Protein AF-E3EJQ5-F1 (afdb_monomer)

Mean predicted aligned error: 11.03 Å

Radius of gyration: 26.25 Å; Cα contacts (8 Å, |Δi|>4): 722; chains: 1; bounding box: 80×53×61 Å

Secondary structure (DSSP, 8-state):
--HHHHHHHHHHHHHHTT--SB-HHHHHHHHHHHHTT-S-EEEEEEEEETTEEEEEEEEEETTEEEEEEEEEEEETTEEEEEEEEEEEE-S----GGG-SEEEEEE-SSHHHHHHHHHHHHHTTTSEEEEEE--TTTHHHHHHHHHHHT--TTTEEEEEES----HHHHHHHHHHHHHT-EEEEEE-SPPPTTS-HHHHTTTEEE-SB-TTSPBP-HHHHHHHHHHHTTSS---HHHHHHHHHHHHHHTTTTBTTB-HHHHHHHHHHHHS-HHHHHHHHHHHHH-HHHHHHHHHHHHTT--------HHHHHHHHHHHHHHHHHHHHHHHH-EEEEE--SSSS--EEEEEEE-SS-HHHHHHHHHHHTTTT-SEEEEEETTTTEEEEE--TT----HHHHHHHTT-EEETTEEEEE--HHHIIIIIGGGT--

pLDDT: mean 86.75, std 14.71, range [34.78, 98.75]

InterPro domains:
  IPR038763 DHH phosphoesterase superfamily [SSF64182] (101-429)
  IPR052968 Nucleotide metabolism enzyme [PTHR42146] (99-427)

Sequence (432 aa):
MDMTQVYSYCQAAKYVRKIQNCNKKEFEDRIRKAFGRINNIQISHEYLDDSMICCTCIVDSFCNDIYLCVDITKKDGKISVVRVSVSVNYCFYLDPKSFTKVVHVSHDDLDGRSPLILSRIAFSDKELITKACSYSRVDEIVKDMLNNELEKETTLMFITDISPSPEVLSRIHDMVQEGYRILLLDHHDAKPEVPVSEYKSWMKLDQTYPDGRGTAATGMYYDFLCANDLIKPTPILEDYIELVRLFDTWEWEEPENLRAKRLNDYFFMSHWEEFDKQVLLRLTSPEIIRETTAQYEAGVRTLFTFDENIEYMLDVEHKRIQGYCKKKKNQMKLLHGNVDSTDRMYKYGVVFAEKYQSEAGNFLCKEFMDEMDFVVLIDAGSKKMSLRRHKHKPVNVGAIALSLGGGGRPATAGCPLNEKTKHLFLDPLLVF

Foldseek 3Di:
DPPVPVVLVVQLLVQLLPDWFAAPVVSVVSSDVSNPPQPDWDWDWDDPDQFWIFIWTFRDALFKTWTWTWTWGADPRTIHTDDIDIDIPGLDPDLVVQAQEEEEEFADALLGLLLLLVCCQLPVVHHYHYYHDHQVCVQVVLVCCVVPPWDQRHYAYEYFQDDHDLVSVVVVLVSVVVRRHYAYQHQDDDDPPHPCVSCSSRYDHHQADPVRQGDGRSRSSVSVCVSSVSDDDFLLSVLVSVLCSCLVSVVCVVVPVCQSVLLRVLCVVDDVVVNSVQVSCCVPPPVLRVVLRVCVVVVDNPRDDGDPVSVVVSVVVVVVLVVVLVVQLVAKDWDWQDQAPDPDIFIEIEGADQPPCVSSQASNQVVCVVRGLWYWYDDVVVQKIKIAHDPPRPAQVQNSQVRQCWGDGRGITMHGNDPSNCVVHPVVVVPD

Nearest PDB structures (foldseek):
  6mtz-assembly1_A  TM=4.332E-01  e=1.857E-12  Helicobacter pylori G27
  7yos-assembly1_B  TM=4.837E-01  e=4.940E-09  Methanocaldococcus jannaschii DSM 2661
  7yor-assembly1_A  TM=4.424E-01  e=4.201E-08  Methanocaldococcus jannaschii DSM 2661
  4r80-assembly2_B  TM=6.011E-01  e=3.303E-02  synthetic construct
  3gns-assembly1_A  TM=3.223E-01  e=4.696E+00  Staphylococcus aureus

Solvent-accessible surface area (backbone atoms only — not comparable to full-atom values): 23380 Å² total; per-residue (Å²): 116,64,71,68,56,63,47,49,51,54,49,22,49,58,52,52,52,67,44,57,77,29,42,71,67,59,47,53,54,51,49,52,59,46,63,52,92,59,87,49,70,47,77,48,78,47,76,80,53,91,48,38,36,44,32,40,34,40,39,68,45,102,47,35,46,37,38,36,42,32,39,29,36,49,57,98,78,26,37,30,46,75,44,70,49,80,47,70,50,78,33,50,87,65,63,78,81,76,36,54,32,39,39,38,39,23,16,69,52,66,50,18,42,46,43,54,53,50,47,55,66,47,40,68,91,41,51,73,49,74,44,67,37,51,88,92,43,36,53,62,52,50,54,47,43,62,72,75,66,61,41,57,86,40,26,39,36,39,31,27,47,55,81,60,50,62,72,56,50,53,52,50,48,54,42,42,75,75,54,36,47,58,40,35,39,28,33,64,82,78,60,91,85,50,65,58,86,79,38,52,53,39,42,47,72,46,53,49,44,98,89,68,46,66,42,30,27,33,45,56,49,48,53,50,33,44,78,66,74,44,41,82,91,47,66,38,49,55,41,44,43,48,30,46,28,27,42,74,57,54,52,23,66,72,69,73,38,60,64,22,52,49,53,48,50,48,49,76,75,42,58,67,70,58,42,51,50,56,52,48,51,56,70,64,34,68,66,52,47,52,52,34,42,54,38,42,76,73,68,52,75,88,53,63,73,77,54,73,70,57,49,50,54,51,53,54,48,50,53,51,52,53,54,48,34,57,51,44,62,76,64,42,42,82,47,77,46,66,79,56,95,58,96,58,75,42,36,29,34,38,31,78,38,83,61,64,55,68,59,36,39,52,51,48,29,63,78,38,50,93,72,32,57,35,36,38,32,35,18,77,88,80,37,31,33,38,33,29,34,38,91,89,44,88,64,48,38,9,62,38,20,42,76,58,74,32,36,57,46,52,49,41,18,33,25,53,58,44,74,72,49,33,59,69,63,47,50,75,72,65,81,117

Structure (mmCIF, N/CA/C/O backbone):
data_AF-E3EJQ5-F1
#
_entry.id   AF-E3EJQ5-F1
#
loop_
_atom_site.group_PDB
_atom_site.id
_atom_site.type_symbol
_atom_site.label_atom_id
_atom_site.label_alt_id
_atom_site.label_comp_id
_atom_site.label_asym_id
_atom_site.label_entity_id
_atom_site.label_seq_id
_atom_site.pdbx_PDB_ins_code
_atom_site.Cartn_x
_atom_site.Cartn_y
_atom_site.Cartn_z
_atom_site.occupancy
_atom_site.B_iso_or_equiv
_atom_site.auth_seq_id
_atom_site.auth_comp_id
_atom_site.auth_asym_id
_atom_site.auth_atom_id
_atom_site.pdbx_PDB_model_num
ATOM 1 N N . MET A 1 1 ? -18.877 -4.566 22.196 1.00 44.50 1 MET A N 1
ATOM 2 C CA . MET A 1 1 ? -20.265 -4.222 21.845 1.00 44.50 1 MET A CA 1
ATOM 3 C C . MET A 1 1 ? -20.804 -3.329 22.934 1.00 44.50 1 MET A C 1
ATOM 5 O O . MET A 1 1 ? -21.062 -3.769 24.052 1.00 44.50 1 MET A O 1
ATOM 9 N N . ASP A 1 2 ? -20.947 -2.057 22.590 1.00 34.78 2 ASP A N 1
ATOM 10 C CA . ASP A 1 2 ? -21.898 -1.211 23.285 1.00 34.78 2 ASP A CA 1
ATOM 11 C C . ASP A 1 2 ? -23.265 -1.916 23.236 1.00 34.78 2 ASP A C 1
ATOM 13 O O . ASP A 1 2 ? -23.705 -2.356 22.167 1.00 34.78 2 ASP A O 1
ATOM 17 N N . MET A 1 3 ? -23.915 -2.077 24.389 1.00 36.47 3 MET A N 1
ATOM 18 C CA . MET A 1 3 ? -25.225 -2.726 24.541 1.00 36.47 3 MET A CA 1
ATOM 19 C C . MET A 1 3 ? -26.242 -2.242 23.495 1.00 36.47 3 MET A C 1
ATOM 21 O O . MET A 1 3 ? -27.134 -2.990 23.099 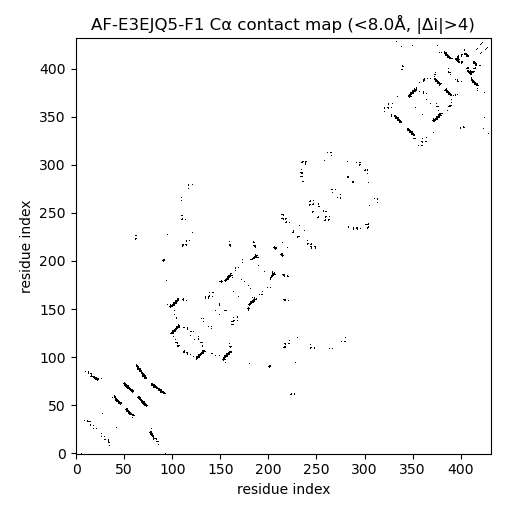1.00 36.47 3 MET A O 1
ATOM 25 N N . THR A 1 4 ? -26.060 -1.026 22.985 1.00 43.72 4 THR A N 1
ATOM 26 C CA . THR A 1 4 ? -26.859 -0.370 21.952 1.00 43.72 4 THR A CA 1
ATOM 27 C C . THR A 1 4 ? -26.889 -1.094 20.592 1.00 43.72 4 THR A C 1
ATOM 29 O O . THR A 1 4 ? -27.943 -1.104 19.953 1.00 43.72 4 THR A O 1
ATOM 32 N N . GLN A 1 5 ? -25.809 -1.757 20.145 1.00 48.00 5 GLN A N 1
ATOM 33 C CA . GLN A 1 5 ? -25.767 -2.423 18.823 1.00 48.00 5 GLN A CA 1
ATOM 34 C C . GLN A 1 5 ? -26.439 -3.805 18.805 1.00 48.00 5 GLN A C 1
ATOM 36 O O . GLN A 1 5 ? -27.275 -4.071 17.950 1.00 48.00 5 GLN A O 1
ATOM 41 N N . VAL A 1 6 ? -26.182 -4.698 19.766 1.00 48.62 6 VAL A N 1
ATOM 42 C CA . VAL A 1 6 ? -27.005 -5.928 19.844 1.00 48.62 6 VAL A CA 1
ATOM 43 C C . VAL A 1 6 ? -28.426 -5.622 20.249 1.00 48.62 6 VAL A C 1
ATOM 45 O O . VAL A 1 6 ? -29.327 -6.338 19.820 1.00 48.62 6 VAL A O 1
ATOM 48 N N . TYR A 1 7 ? -28.668 -4.536 20.985 1.00 50.56 7 TYR A N 1
ATOM 49 C CA . TYR A 1 7 ? -30.027 -4.062 21.164 1.00 50.56 7 TYR A CA 1
ATOM 50 C C . TYR A 1 7 ? -30.665 -3.709 19.814 1.00 50.56 7 TYR A C 1
ATOM 52 O O . TYR A 1 7 ? -31.757 -4.203 19.542 1.00 50.56 7 TYR A O 1
ATOM 60 N N . SER A 1 8 ? -29.998 -2.963 18.924 1.00 57.97 8 SER A N 1
ATOM 61 C CA . SER A 1 8 ? -30.548 -2.646 17.597 1.00 57.97 8 SER A CA 1
ATOM 62 C C . SER A 1 8 ? -30.760 -3.894 16.726 1.00 57.97 8 SER A C 1
ATOM 64 O O . SER A 1 8 ? -31.830 -4.024 16.130 1.00 57.97 8 SER A O 1
ATOM 66 N N . TYR A 1 9 ? -29.853 -4.878 16.743 1.00 63.59 9 TYR A N 1
ATOM 67 C CA . TYR A 1 9 ? -30.033 -6.152 16.024 1.00 63.59 9 TYR A CA 1
ATOM 68 C C . TYR A 1 9 ? -31.141 -7.032 16.615 1.00 63.59 9 TYR A C 1
ATOM 70 O O . TYR A 1 9 ? -31.944 -7.611 15.882 1.00 63.59 9 TYR A O 1
ATOM 78 N N . CYS A 1 10 ? -31.266 -7.087 17.943 1.00 62.34 10 CYS A N 1
ATOM 79 C CA . CYS A 1 10 ? -32.385 -7.751 18.610 1.00 62.34 10 CYS A CA 1
ATOM 80 C C . CYS A 1 10 ? -33.718 -7.056 18.301 1.00 62.34 10 CYS A C 1
ATOM 82 O O . CYS A 1 10 ? -34.750 -7.723 18.197 1.00 62.34 10 CYS A O 1
ATOM 84 N N . GLN A 1 11 ? -33.725 -5.729 18.143 1.00 65.56 11 GLN A N 1
ATOM 85 C CA . GLN A 1 11 ? -34.909 -4.979 17.720 1.00 65.56 11 GLN A CA 1
ATOM 86 C C . GLN A 1 11 ? -35.245 -5.227 16.245 1.00 65.56 11 GLN A C 1
ATOM 88 O O . GLN A 1 11 ? -36.417 -5.442 15.930 1.00 65.56 11 GLN A O 1
ATOM 93 N N . ALA A 1 12 ? -34.246 -5.308 15.364 1.00 67.06 12 ALA A N 1
ATOM 94 C CA . ALA A 1 12 ? -34.429 -5.715 13.972 1.00 67.06 12 ALA A CA 1
ATOM 95 C C . ALA A 1 12 ? -35.019 -7.133 13.888 1.00 67.06 12 ALA A C 1
ATOM 97 O O . ALA A 1 12 ? -36.037 -7.341 13.233 1.00 67.06 12 ALA A O 1
ATOM 98 N N . ALA A 1 13 ? -34.490 -8.093 14.653 1.00 69.00 13 ALA A N 1
ATOM 99 C CA . ALA A 1 13 ? -35.035 -9.449 14.735 1.00 69.00 13 ALA A CA 1
ATOM 100 C C . ALA A 1 13 ? -36.484 -9.475 15.262 1.00 69.00 13 ALA A C 1
ATOM 102 O O . ALA A 1 13 ? -37.328 -10.207 14.738 1.00 69.00 13 ALA A O 1
ATOM 103 N N . LYS A 1 14 ? -36.818 -8.643 16.261 1.00 74.81 14 LYS A N 1
ATOM 104 C CA . LYS A 1 14 ? -38.201 -8.467 16.748 1.00 74.81 14 LYS A CA 1
ATOM 105 C C . LYS A 1 14 ? -39.125 -7.874 15.684 1.00 74.81 14 LYS A C 1
ATOM 107 O O . LYS A 1 14 ? -40.302 -8.229 15.657 1.00 74.81 14 LYS A O 1
ATOM 112 N N . TYR A 1 15 ? -38.622 -6.982 14.835 1.00 79.50 15 TYR A N 1
ATOM 113 C CA . TYR A 1 15 ? -39.373 -6.434 13.708 1.00 79.50 15 TYR A CA 1
ATOM 114 C C . TYR A 1 15 ? -39.606 -7.498 12.629 1.00 79.50 15 TYR A C 1
ATOM 116 O O . TYR A 1 15 ? -40.747 -7.704 12.218 1.00 79.50 15 TYR A O 1
ATOM 124 N N . VAL A 1 16 ? -38.562 -8.240 12.245 1.00 75.94 16 VAL A N 1
ATOM 125 C CA . VAL A 1 16 ? -38.639 -9.319 11.246 1.00 75.94 16 VAL A CA 1
ATOM 126 C C . VAL A 1 16 ? -39.622 -10.410 11.680 1.00 75.94 16 VAL A C 1
ATOM 128 O O . VAL A 1 16 ? -40.457 -10.819 10.879 1.00 75.94 16 VAL A O 1
ATOM 131 N N . ARG A 1 17 ? -39.641 -10.798 12.966 1.00 81.12 17 ARG A N 1
ATOM 132 C CA . ARG A 1 17 ? -40.628 -11.759 13.511 1.00 81.12 17 ARG A CA 1
ATOM 133 C C . ARG A 1 17 ? -42.088 -11.366 13.272 1.00 81.12 17 ARG A C 1
ATOM 135 O O . ARG A 1 17 ? -42.953 -12.234 13.263 1.00 81.12 17 ARG A O 1
ATOM 142 N N . LYS A 1 18 ? -42.384 -10.074 13.111 1.00 83.12 18 LYS A N 1
ATOM 143 C CA . LYS A 1 18 ? -43.751 -9.569 12.908 1.00 83.12 18 LYS A CA 1
ATOM 144 C C . LYS A 1 18 ? -44.173 -9.545 11.438 1.00 83.12 18 LYS A C 1
ATOM 146 O O . LYS A 1 18 ? -45.316 -9.195 11.151 1.00 83.12 18 LYS A O 1
ATOM 151 N N . ILE A 1 19 ? -43.284 -9.883 10.504 1.00 82.31 19 ILE A N 1
ATOM 152 C CA . ILE A 1 19 ? -43.607 -9.887 9.079 1.00 82.31 19 ILE A CA 1
ATOM 153 C C . ILE A 1 19 ? -44.528 -11.072 8.772 1.00 82.31 19 ILE A C 1
ATOM 155 O O . ILE A 1 19 ? -44.196 -12.230 9.016 1.00 82.31 19 ILE A O 1
ATOM 159 N N . GLN A 1 20 ? -45.705 -10.761 8.238 1.00 85.44 20 GLN A N 1
ATOM 160 C CA . GLN A 1 20 ? -46.751 -11.717 7.891 1.00 85.44 20 GLN A CA 1
ATOM 161 C C . GLN A 1 20 ? -47.406 -11.294 6.575 1.00 85.44 20 GLN A C 1
ATOM 163 O O . GLN A 1 20 ? -47.480 -10.095 6.282 1.00 85.44 20 GLN A O 1
ATOM 168 N N . ASN A 1 21 ? -47.941 -12.267 5.833 1.00 84.56 21 ASN A N 1
ATOM 169 C CA . ASN A 1 21 ? -48.811 -12.052 4.673 1.00 84.56 21 ASN A CA 1
ATOM 170 C C . ASN A 1 21 ? -48.243 -11.108 3.599 1.00 84.56 21 ASN A C 1
ATOM 172 O O . ASN A 1 21 ? -48.966 -10.256 3.082 1.00 84.56 21 ASN A O 1
ATOM 176 N N . CYS A 1 22 ? -46.966 -11.253 3.257 1.00 81.62 22 CYS A N 1
ATOM 177 C CA . CYS A 1 22 ? -46.307 -10.429 2.239 1.00 81.62 22 CYS A CA 1
ATOM 178 C C . CYS A 1 22 ? -45.797 -11.275 1.070 1.00 81.62 22 CYS A C 1
ATOM 180 O O . CYS A 1 22 ? -45.643 -12.489 1.198 1.00 81.62 22 CYS A O 1
ATOM 182 N N . ASN A 1 23 ? -45.562 -10.658 -0.085 1.00 83.19 23 ASN A N 1
ATOM 183 C CA . ASN A 1 23 ? -44.876 -11.347 -1.183 1.00 83.19 23 ASN A CA 1
ATOM 184 C C . ASN A 1 23 ? -43.346 -11.335 -0.971 1.00 83.19 23 ASN A C 1
ATOM 186 O O . ASN A 1 23 ? -42.835 -10.646 -0.090 1.00 83.19 23 ASN A O 1
ATOM 190 N N . LYS A 1 24 ? -42.599 -12.089 -1.789 1.00 79.81 24 LYS A N 1
ATOM 191 C CA . LYS A 1 24 ? -41.131 -12.206 -1.674 1.00 79.81 24 LYS A CA 1
ATOM 192 C C . LYS A 1 24 ? -40.405 -10.856 -1.703 1.00 79.81 24 LYS A C 1
ATOM 194 O O . LYS A 1 24 ? -39.520 -10.627 -0.888 1.00 79.81 24 LYS A O 1
ATOM 199 N N . LYS A 1 25 ? -40.793 -9.962 -2.612 1.00 80.56 25 LYS A N 1
ATOM 200 C CA . LYS A 1 25 ? -40.152 -8.650 -2.756 1.00 80.56 25 LYS A CA 1
ATOM 201 C C . LYS A 1 25 ? -40.402 -7.777 -1.526 1.00 80.56 25 LYS A C 1
ATOM 203 O O . LYS A 1 25 ? -39.472 -7.230 -0.951 1.00 80.56 25 LYS A O 1
ATOM 208 N N . GLU A 1 26 ? -41.651 -7.724 -1.067 1.00 81.50 26 GLU A N 1
ATOM 209 C CA . GLU A 1 26 ? -42.022 -7.015 0.161 1.00 81.50 26 GLU A CA 1
ATOM 210 C C . GLU A 1 26 ? -41.322 -7.576 1.402 1.00 81.50 26 GLU A C 1
ATOM 212 O O . GLU A 1 26 ? -40.998 -6.822 2.318 1.00 81.50 26 GLU 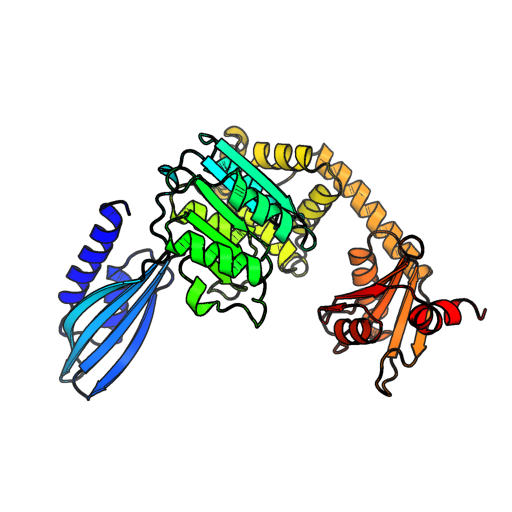A O 1
ATOM 217 N N . PHE A 1 27 ? -41.108 -8.891 1.451 1.00 79.62 27 PHE A N 1
ATOM 218 C CA . PHE A 1 27 ? -40.367 -9.545 2.522 1.00 79.62 27 PHE A CA 1
ATOM 219 C C . PHE A 1 27 ? -38.907 -9.071 2.560 1.00 79.62 27 PHE A C 1
ATOM 221 O O . PHE A 1 27 ? -38.446 -8.604 3.603 1.00 79.62 27 PHE A O 1
ATOM 228 N N . GLU A 1 28 ? -38.210 -9.113 1.422 1.00 77.19 28 GLU A N 1
ATOM 229 C CA . GLU A 1 28 ? -36.819 -8.658 1.293 1.00 77.19 28 GLU A CA 1
ATOM 230 C C . GLU A 1 28 ? -36.673 -7.160 1.605 1.00 77.19 28 GLU A C 1
ATOM 232 O O . GLU A 1 28 ? -35.797 -6.774 2.382 1.00 77.19 28 GLU A O 1
ATOM 237 N N . ASP A 1 29 ? -37.576 -6.318 1.096 1.00 78.75 29 ASP A N 1
ATOM 238 C CA . ASP A 1 29 ? -37.585 -4.874 1.367 1.00 78.75 29 ASP A CA 1
ATOM 239 C C . ASP A 1 29 ? -37.786 -4.576 2.862 1.00 78.75 29 ASP A C 1
ATOM 241 O O . ASP A 1 29 ? -37.142 -3.689 3.433 1.00 78.75 29 ASP A O 1
ATOM 245 N N . ARG A 1 30 ? -38.663 -5.333 3.535 1.00 81.31 30 ARG A N 1
ATOM 246 C CA . ARG A 1 30 ? -38.906 -5.194 4.979 1.00 81.31 30 ARG A CA 1
ATOM 247 C C . ARG A 1 30 ? -37.730 -5.678 5.817 1.00 81.31 30 ARG A C 1
ATOM 249 O O . ARG A 1 30 ? -37.466 -5.056 6.844 1.00 81.31 30 ARG A O 1
ATOM 256 N N . ILE A 1 31 ? -37.022 -6.729 5.395 1.00 75.62 31 ILE A N 1
ATOM 257 C CA . ILE A 1 31 ? -35.762 -7.145 6.028 1.00 75.62 31 ILE A CA 1
ATOM 258 C C . ILE A 1 31 ? -34.736 -6.021 5.903 1.00 75.62 31 ILE A C 1
ATOM 260 O O . ILE A 1 31 ? -34.240 -5.550 6.923 1.00 75.62 31 ILE A O 1
ATOM 264 N N . ARG A 1 32 ? -34.479 -5.511 4.692 1.00 74.00 32 ARG A N 1
ATOM 265 C CA . ARG A 1 32 ? -33.519 -4.411 4.480 1.00 74.00 32 ARG A CA 1
ATOM 266 C C . ARG A 1 32 ? -33.868 -3.184 5.324 1.00 74.00 32 ARG A C 1
ATOM 268 O O . ARG A 1 32 ? -33.007 -2.619 5.990 1.00 74.00 32 ARG A O 1
ATOM 275 N N . LYS A 1 33 ? -35.155 -2.831 5.393 1.00 78.06 33 LYS A N 1
ATOM 276 C CA . LYS A 1 33 ? -35.648 -1.738 6.243 1.00 78.06 33 LYS A CA 1
ATOM 277 C C . LYS A 1 33 ? -35.418 -1.983 7.738 1.00 78.06 33 LYS A C 1
ATOM 279 O O . LYS A 1 33 ? -35.128 -1.030 8.457 1.00 78.06 33 LYS A O 1
ATOM 284 N N . ALA A 1 34 ? -35.556 -3.223 8.211 1.00 71.62 34 ALA A N 1
ATOM 285 C CA . ALA A 1 34 ? -35.354 -3.580 9.617 1.00 71.62 34 ALA A CA 1
ATOM 286 C C . ALA A 1 34 ? -33.908 -3.352 10.082 1.00 71.62 34 ALA A C 1
ATOM 288 O O . ALA A 1 34 ? -33.692 -2.999 11.238 1.00 71.62 34 ALA A O 1
ATOM 289 N N . PHE A 1 35 ? -32.942 -3.534 9.179 1.00 66.12 35 PHE A N 1
ATOM 290 C CA . PHE A 1 35 ? -31.510 -3.395 9.454 1.00 66.12 35 PHE A CA 1
ATOM 291 C C . PHE A 1 35 ? -30.934 -2.007 9.109 1.00 66.12 35 PHE A C 1
ATOM 293 O O . PHE A 1 35 ? -29.786 -1.724 9.435 1.00 66.12 35 PHE A O 1
ATOM 300 N N . GLY A 1 36 ? -31.732 -1.089 8.551 1.00 63.47 36 GLY A N 1
ATOM 301 C CA . GLY A 1 36 ? -31.365 0.327 8.417 1.00 63.47 36 GLY A CA 1
ATOM 302 C C . GLY A 1 36 ? -30.177 0.597 7.478 1.00 63.47 36 GLY A C 1
ATOM 303 O O . GLY A 1 36 ? -30.113 0.041 6.390 1.00 63.47 36 GLY A O 1
ATOM 304 N N . ARG A 1 37 ? -29.261 1.494 7.891 1.00 48.47 37 ARG A N 1
ATOM 305 C CA . ARG A 1 37 ? -28.107 2.039 7.124 1.00 48.47 37 ARG A CA 1
ATOM 306 C C . ARG A 1 37 ? -26.999 1.021 6.789 1.00 48.47 37 ARG A C 1
ATOM 308 O O . ARG A 1 37 ? -25.892 1.423 6.444 1.00 48.47 37 ARG A O 1
ATOM 315 N N . ILE A 1 38 ? -27.248 -0.275 6.941 1.00 53.97 38 ILE A N 1
ATOM 316 C CA . ILE A 1 38 ? -26.231 -1.288 6.671 1.00 53.97 38 ILE A CA 1
ATOM 317 C C . ILE A 1 38 ? -26.247 -1.593 5.176 1.00 53.97 38 ILE A C 1
ATOM 319 O O . ILE A 1 38 ? -27.206 -2.157 4.653 1.00 53.97 38 ILE A O 1
ATOM 323 N N . ASN A 1 39 ? -25.188 -1.166 4.492 1.00 45.78 39 ASN A N 1
ATOM 324 C CA . ASN A 1 39 ? -25.148 -1.122 3.032 1.00 45.78 39 ASN A CA 1
ATOM 325 C C . ASN A 1 39 ? -24.974 -2.509 2.380 1.00 45.78 39 ASN A C 1
ATOM 327 O O . ASN A 1 39 ? -25.367 -2.677 1.229 1.00 45.78 39 ASN A O 1
ATOM 331 N N . ASN A 1 40 ? -24.501 -3.519 3.122 1.00 56.78 40 ASN A N 1
ATOM 332 C CA . ASN A 1 40 ? -24.220 -4.864 2.606 1.00 56.78 40 ASN A CA 1
ATOM 333 C C . ASN A 1 40 ? -25.067 -5.934 3.301 1.00 56.78 40 ASN A C 1
ATOM 335 O O . ASN A 1 40 ? -24.620 -6.629 4.209 1.00 56.78 40 ASN A O 1
ATOM 339 N N . ILE A 1 41 ? -26.320 -6.056 2.863 1.00 60.97 41 ILE A N 1
ATOM 340 C CA . ILE A 1 41 ? -27.207 -7.154 3.260 1.00 60.97 41 ILE A CA 1
ATOM 341 C C . ILE A 1 41 ? -27.311 -8.137 2.094 1.00 60.97 41 ILE A C 1
ATOM 343 O O . ILE A 1 41 ? -27.975 -7.841 1.086 1.00 60.97 41 ILE A O 1
ATOM 347 N N . GLN A 1 42 ? -26.684 -9.304 2.245 1.00 63.97 42 GLN A N 1
ATOM 348 C CA . GLN A 1 42 ? -26.903 -10.450 1.366 1.00 63.97 42 GLN A CA 1
ATOM 349 C C . GLN A 1 42 ? -28.029 -11.315 1.929 1.00 63.97 42 GLN A C 1
ATOM 351 O O . GLN A 1 42 ? -28.033 -11.655 3.110 1.00 63.97 42 GLN A O 1
ATOM 356 N N . ILE A 1 43 ? -28.995 -11.647 1.073 1.00 67.50 43 ILE A N 1
ATOM 357 C CA . ILE A 1 43 ? -30.140 -12.493 1.411 1.00 67.50 43 ILE A CA 1
ATOM 358 C C . ILE A 1 43 ? -30.071 -13.717 0.508 1.00 67.50 43 ILE A C 1
ATOM 360 O O . ILE A 1 43 ? -30.280 -13.601 -0.701 1.00 67.50 43 ILE A O 1
ATOM 364 N N . SER A 1 44 ? -29.782 -14.878 1.085 1.00 66.00 44 SER A N 1
ATOM 365 C CA . SER A 1 44 ? -29.884 -16.162 0.394 1.00 66.00 44 SER A CA 1
ATOM 366 C C . SER A 1 44 ? -31.118 -16.919 0.876 1.00 66.00 44 SER A C 1
ATOM 368 O O . SER A 1 44 ? -31.541 -16.798 2.026 1.00 66.00 44 SER A O 1
ATOM 370 N N . HIS A 1 45 ? -31.724 -17.674 -0.040 1.00 65.50 45 HIS A N 1
ATOM 371 C CA . HIS A 1 45 ? -32.891 -18.508 0.235 1.00 65.50 45 HIS A CA 1
ATOM 372 C C . HIS A 1 45 ? -32.502 -19.957 -0.015 1.00 65.50 45 HIS A C 1
ATOM 374 O O . HIS A 1 45 ? -32.152 -20.303 -1.144 1.00 65.50 45 HIS A O 1
ATOM 380 N N . GLU A 1 46 ? -32.598 -20.792 1.010 1.00 62.44 46 GLU A N 1
ATOM 381 C CA . GLU A 1 46 ? -32.428 -22.236 0.889 1.00 62.44 46 GLU A CA 1
ATOM 382 C C . GLU A 1 46 ? -33.789 -22.904 1.120 1.00 62.44 46 GLU A C 1
ATOM 384 O O . GLU A 1 46 ? -34.428 -22.719 2.162 1.00 62.44 46 GLU A O 1
ATOM 389 N N . TYR A 1 47 ? -34.288 -23.602 0.097 1.00 58.97 47 TYR A N 1
ATOM 390 C CA . TYR A 1 47 ? -35.595 -24.257 0.130 1.00 58.97 47 TYR A CA 1
ATOM 391 C C . TYR A 1 47 ? -35.436 -25.652 0.727 1.00 58.97 47 TYR A C 1
ATOM 393 O O . TYR A 1 47 ? -34.781 -26.502 0.127 1.00 58.97 47 TYR A O 1
ATOM 401 N N . LEU A 1 48 ? -36.040 -25.878 1.893 1.00 53.69 48 LEU A N 1
ATOM 402 C CA . LEU A 1 48 ? -36.061 -27.195 2.532 1.00 53.69 48 LEU A CA 1
ATOM 403 C C . LEU A 1 48 ? -37.255 -28.023 2.027 1.00 53.69 48 LEU A C 1
ATOM 405 O O . LEU A 1 48 ? -37.100 -29.217 1.786 1.00 53.69 48 LEU A O 1
ATOM 409 N N . ASP A 1 49 ? -38.408 -27.380 1.793 1.00 55.03 49 ASP A N 1
ATOM 410 C CA . ASP A 1 49 ? -39.574 -27.924 1.078 1.00 55.03 49 ASP A CA 1
ATOM 411 C C . ASP A 1 49 ? -40.521 -26.796 0.580 1.00 55.03 49 ASP A C 1
ATOM 413 O O . ASP A 1 49 ? -40.207 -25.608 0.698 1.00 55.03 49 ASP A O 1
ATOM 417 N N . ASP A 1 50 ? -41.691 -27.151 0.024 1.00 51.16 50 ASP A N 1
ATOM 418 C CA . ASP A 1 50 ? -42.717 -26.210 -0.481 1.00 51.16 50 ASP A CA 1
ATOM 419 C C . ASP A 1 50 ? -43.280 -25.246 0.587 1.00 51.16 50 ASP A C 1
ATOM 421 O O . ASP A 1 50 ? -43.946 -24.257 0.258 1.00 51.16 50 ASP A O 1
ATOM 425 N N . SER A 1 51 ? -43.024 -25.522 1.866 1.00 48.09 51 SER A N 1
ATOM 426 C CA . SER A 1 51 ? -43.598 -24.838 3.021 1.00 48.09 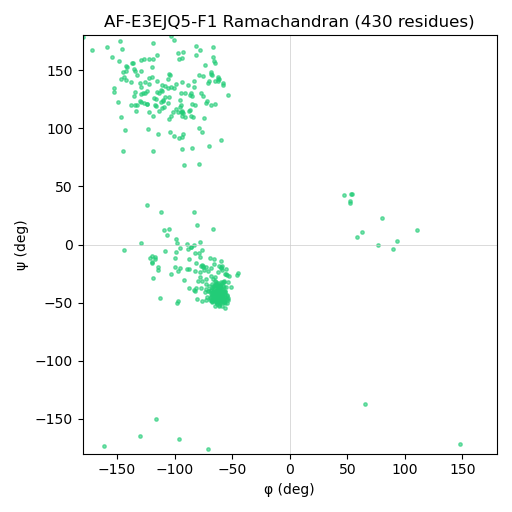51 SER A CA 1
ATOM 427 C C . SER A 1 51 ? -42.570 -24.193 3.951 1.00 48.09 51 SER A C 1
ATOM 429 O O . SER A 1 51 ? -42.984 -23.385 4.779 1.00 48.09 51 SER A O 1
ATOM 431 N N . MET A 1 52 ? -41.271 -24.481 3.803 1.00 45.94 52 MET A N 1
ATOM 432 C CA . MET A 1 52 ? -40.209 -23.974 4.675 1.00 45.94 52 MET A CA 1
ATOM 433 C C . MET A 1 52 ? -39.020 -23.428 3.874 1.00 45.94 52 MET A C 1
ATOM 435 O O . MET A 1 52 ? -38.356 -24.145 3.123 1.00 45.94 52 MET A O 1
ATOM 439 N N . ILE A 1 53 ? -38.729 -22.140 4.064 1.00 56.56 53 ILE A N 1
ATOM 440 C CA . ILE A 1 53 ? -37.563 -21.470 3.472 1.00 56.56 53 ILE A CA 1
ATOM 441 C C . ILE A 1 53 ? -36.684 -20.987 4.624 1.00 56.56 53 ILE A C 1
ATOM 443 O O . ILE A 1 53 ? -37.172 -20.278 5.508 1.00 56.56 53 ILE A O 1
ATOM 447 N N . CYS A 1 54 ? -35.405 -21.362 4.598 1.00 52.22 54 CYS A N 1
ATOM 448 C CA . CYS A 1 54 ? -34.384 -20.754 5.438 1.00 52.22 54 CYS A CA 1
ATOM 449 C C . CYS A 1 54 ? -33.861 -19.520 4.702 1.00 52.22 54 CYS A C 1
ATOM 451 O O . CYS A 1 54 ? -33.314 -19.617 3.601 1.00 52.22 54 CYS A O 1
ATOM 453 N N . CYS A 1 55 ? -34.088 -18.344 5.276 1.00 53.72 55 CYS A N 1
ATOM 454 C CA . CYS A 1 55 ? -33.525 -17.102 4.772 1.00 53.72 55 CYS A CA 1
ATOM 455 C C . CYS A 1 55 ? -32.322 -16.737 5.640 1.00 53.72 55 CYS A C 1
ATOM 457 O O . CYS A 1 55 ? -32.509 -16.419 6.817 1.00 53.72 55 CYS A O 1
ATOM 459 N N . THR A 1 56 ? -31.122 -16.757 5.056 1.00 52.84 56 THR A N 1
ATOM 460 C CA . THR A 1 56 ? -29.887 -16.324 5.719 1.00 52.84 56 THR A CA 1
ATOM 461 C C . THR A 1 56 ? -29.597 -14.889 5.311 1.00 52.84 56 THR A C 1
ATOM 463 O O . THR A 1 56 ? -29.344 -14.594 4.142 1.00 52.84 56 THR A O 1
ATOM 466 N N . CYS A 1 57 ? -29.669 -13.979 6.278 1.00 53.09 57 CYS A N 1
ATOM 467 C CA . CYS A 1 57 ? -29.196 -12.611 6.120 1.00 53.09 57 CYS A CA 1
ATOM 468 C C . CYS A 1 57 ? -27.762 -12.560 6.632 1.00 53.09 57 CYS A C 1
ATOM 470 O O . CYS A 1 57 ? -27.568 -12.746 7.832 1.00 53.09 57 CYS A O 1
ATOM 472 N N . ILE A 1 58 ? -26.797 -12.309 5.749 1.00 52.34 58 ILE A N 1
ATOM 473 C CA . ILE A 1 58 ? -25.428 -11.971 6.146 1.00 52.34 58 ILE A CA 1
ATOM 474 C C . ILE A 1 58 ? -25.356 -10.454 6.172 1.00 52.34 58 ILE A C 1
ATOM 476 O O . ILE A 1 58 ? -25.543 -9.784 5.151 1.00 52.34 58 ILE A O 1
ATOM 480 N N . VAL A 1 59 ? -25.157 -9.924 7.371 1.00 52.34 59 VAL A N 1
ATOM 481 C CA . VAL A 1 59 ? -24.778 -8.532 7.566 1.00 52.34 59 VAL A CA 1
ATOM 482 C C . VAL A 1 59 ? -23.261 -8.527 7.631 1.00 52.34 59 VAL A C 1
ATOM 484 O O . VAL A 1 59 ? -22.698 -8.814 8.685 1.00 52.34 59 VAL A O 1
ATOM 487 N N . ASP A 1 60 ? -22.627 -8.266 6.492 1.00 45.41 60 ASP A N 1
ATOM 488 C CA . ASP A 1 60 ? -21.179 -8.106 6.421 1.00 45.41 60 ASP A CA 1
ATOM 489 C C . ASP A 1 60 ? -20.84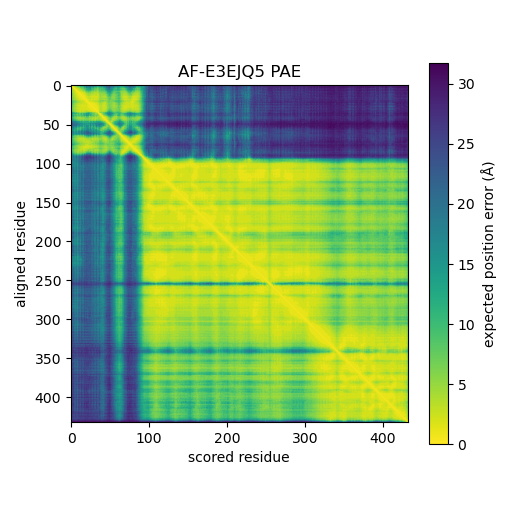5 -6.724 6.986 1.00 45.41 60 ASP A C 1
ATOM 491 O O . ASP A 1 60 ? -21.028 -5.681 6.347 1.00 45.41 60 ASP A O 1
ATOM 495 N N . SER A 1 61 ? -20.475 -6.713 8.262 1.00 47.34 61 SER A N 1
ATOM 496 C CA . SER A 1 61 ? -19.791 -5.579 8.861 1.00 47.34 61 SER A CA 1
ATOM 497 C C . SER A 1 61 ? -18.329 -5.959 8.991 1.00 47.34 61 SER A C 1
ATOM 499 O O . SER A 1 61 ? -18.027 -7.105 9.311 1.00 47.34 61 SER A O 1
ATOM 501 N N . PHE A 1 62 ? -17.431 -4.985 8.828 1.00 44.38 62 PHE A N 1
ATOM 502 C CA . PHE A 1 62 ? -15.976 -5.168 8.873 1.00 44.38 62 PHE A CA 1
ATOM 503 C C . PHE A 1 62 ? -15.474 -6.056 10.038 1.00 44.38 62 PHE A C 1
ATOM 505 O O . PHE A 1 62 ? -14.411 -6.660 9.935 1.00 44.38 62 PHE A O 1
ATOM 512 N N . CYS A 1 63 ? -16.251 -6.152 11.126 1.00 43.66 63 CYS A N 1
ATOM 513 C CA . CYS A 1 63 ? -15.921 -6.836 12.369 1.00 43.66 63 CYS A CA 1
ATOM 514 C C . CYS A 1 63 ? -16.823 -8.038 12.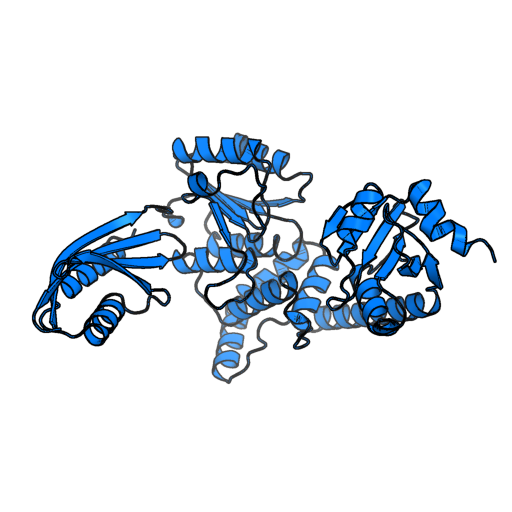742 1.00 43.66 63 CYS A C 1
ATOM 516 O O . CYS A 1 63 ? -16.482 -8.767 13.670 1.00 43.66 63 CYS A O 1
ATOM 518 N N . ASN A 1 64 ? -17.974 -8.266 12.099 1.00 50.81 64 ASN A N 1
ATOM 519 C CA . ASN A 1 64 ? -18.880 -9.363 12.474 1.00 50.81 64 ASN A CA 1
ATOM 520 C C . ASN A 1 64 ? -19.702 -9.845 11.283 1.00 50.81 64 ASN A C 1
ATOM 522 O O . ASN A 1 64 ? -20.356 -9.027 10.633 1.00 50.81 64 ASN A O 1
ATOM 526 N N . ASP A 1 65 ? -19.787 -11.166 11.129 1.00 54.03 65 ASP A N 1
ATOM 527 C CA . ASP A 1 65 ? -20.871 -11.783 10.378 1.00 54.03 65 ASP A CA 1
ATOM 528 C C . ASP A 1 65 ? -22.056 -11.981 11.327 1.00 54.03 65 ASP A C 1
ATOM 530 O O . ASP A 1 65 ? -22.030 -12.812 12.246 1.00 54.03 65 ASP A O 1
ATOM 534 N N . ILE A 1 66 ? -23.127 -11.225 11.109 1.00 56.22 66 ILE A N 1
ATOM 535 C CA . ILE A 1 66 ? -24.410 -11.528 11.745 1.00 56.22 66 ILE A CA 1
ATOM 536 C C . ILE A 1 66 ? -25.198 -12.377 10.767 1.00 56.22 66 ILE A C 1
ATOM 538 O O . ILE A 1 66 ? -25.600 -11.893 9.711 1.00 56.22 66 ILE A O 1
ATOM 542 N N . TYR A 1 67 ? -25.446 -13.620 11.157 1.00 60.72 67 TYR A N 1
ATOM 543 C CA . TYR A 1 67 ? -26.331 -14.540 10.467 1.00 60.72 67 TYR A CA 1
ATOM 544 C C . TYR A 1 67 ? -27.716 -14.428 11.100 1.00 60.72 67 TYR A C 1
ATOM 546 O O . TYR A 1 67 ? -27.945 -14.825 12.247 1.00 60.72 67 TYR A O 1
ATOM 554 N N . LEU A 1 68 ? -28.666 -13.873 10.355 1.00 64.31 68 LEU A N 1
ATOM 555 C CA . LEU A 1 68 ? -30.077 -14.011 10.695 1.00 64.31 68 LEU A CA 1
ATOM 556 C C . LEU A 1 68 ? -30.624 -15.222 9.947 1.00 64.31 68 LEU A C 1
ATOM 558 O O . LEU A 1 68 ? -30.738 -15.149 8.729 1.00 64.31 68 LEU A O 1
ATOM 562 N N . CYS A 1 69 ? -31.000 -16.286 10.655 1.00 66.81 69 CYS A N 1
ATOM 563 C CA . CYS A 1 69 ? -31.787 -17.363 10.058 1.00 66.81 69 CYS A CA 1
ATOM 564 C C . CYS A 1 69 ? -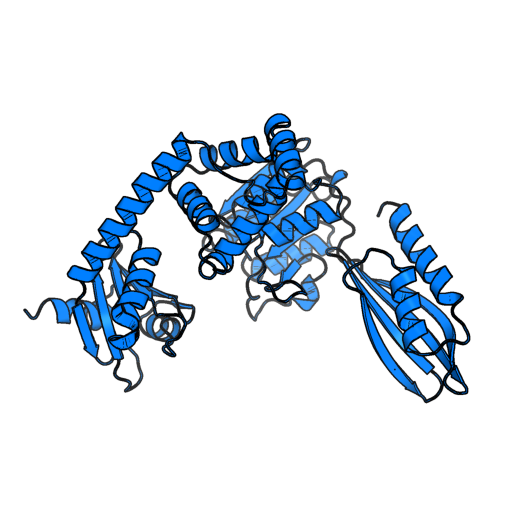33.264 -17.096 10.335 1.00 66.81 69 CYS A C 1
ATOM 566 O O . CYS A 1 69 ? -33.693 -16.985 11.492 1.00 66.81 69 CYS A O 1
ATOM 568 N N . VAL A 1 70 ? -34.041 -16.952 9.267 1.00 70.12 70 VAL A N 1
ATOM 569 C CA . VAL A 1 70 ? -35.486 -16.748 9.336 1.00 70.12 70 VAL A CA 1
ATOM 570 C C . VAL A 1 70 ? -36.175 -17.961 8.738 1.00 70.12 70 VAL A C 1
ATOM 572 O O . VAL A 1 70 ? -36.077 -18.185 7.534 1.00 70.12 70 VAL A O 1
ATOM 575 N N . ASP A 1 71 ? -36.905 -18.695 9.573 1.00 73.44 71 ASP A N 1
ATOM 576 C CA . ASP A 1 71 ? -37.805 -19.748 9.120 1.00 73.44 71 ASP A CA 1
ATOM 577 C C . ASP A 1 71 ? -39.117 -19.085 8.700 1.00 73.44 71 ASP A C 1
ATOM 579 O O . ASP A 1 71 ? -39.784 -18.425 9.512 1.00 73.44 71 ASP A O 1
ATOM 583 N N . ILE A 1 72 ? -39.501 -19.249 7.437 1.00 75.06 72 ILE A N 1
ATOM 584 C CA . ILE A 1 72 ? -40.766 -18.730 6.908 1.00 75.06 72 ILE A CA 1
ATOM 585 C C . ILE A 1 72 ? -41.660 -19.846 6.377 1.00 75.06 72 ILE A C 1
ATOM 587 O O . ILE A 1 72 ? -41.179 -20.872 5.910 1.00 75.06 72 ILE A O 1
ATOM 591 N N . THR A 1 73 ? -42.967 -19.595 6.405 1.00 79.06 73 THR A N 1
ATOM 592 C CA . THR A 1 73 ? -43.985 -20.406 5.735 1.00 79.06 73 THR A CA 1
ATOM 593 C C . THR A 1 73 ? -44.515 -19.703 4.505 1.00 79.06 73 THR A C 1
ATOM 595 O O . THR A 1 73 ? -44.701 -18.482 4.510 1.00 79.06 73 THR A O 1
ATOM 598 N N . LYS A 1 74 ? -44.776 -20.479 3.450 1.00 75.62 74 LYS A N 1
ATOM 599 C CA . LYS A 1 74 ? -45.381 -19.988 2.214 1.00 75.62 74 LYS A CA 1
ATOM 600 C C . LYS A 1 74 ? -46.737 -20.650 1.996 1.00 75.62 74 LYS A C 1
ATOM 602 O O . LYS A 1 74 ? -46.825 -21.863 1.854 1.00 75.62 74 LYS A O 1
ATOM 607 N N . LYS A 1 75 ? -47.799 -19.848 1.940 1.00 78.62 75 LYS A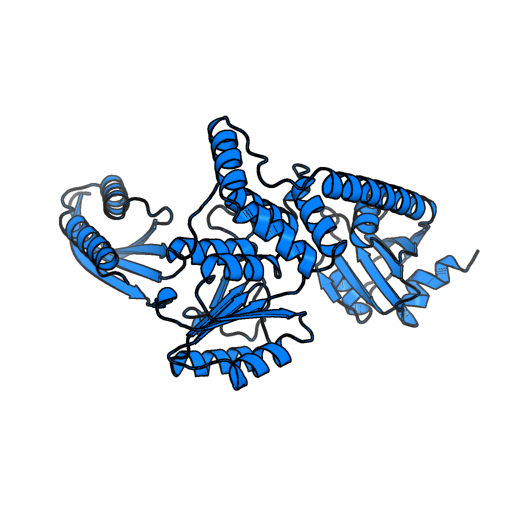 N 1
ATOM 608 C CA . LYS A 1 75 ? -49.158 -20.309 1.621 1.00 78.62 75 LYS A CA 1
ATOM 609 C C . LYS A 1 75 ? -49.799 -19.353 0.624 1.00 78.62 75 LYS A C 1
ATOM 611 O O . LYS A 1 75 ? -49.770 -18.144 0.833 1.00 78.62 75 LYS A O 1
ATOM 616 N N . ASP A 1 76 ? -50.325 -19.882 -0.480 1.00 79.62 76 ASP A N 1
ATOM 617 C CA . ASP A 1 76 ? -50.981 -19.099 -1.543 1.00 79.62 76 ASP A CA 1
ATOM 618 C C . ASP A 1 76 ? -50.116 -17.929 -2.064 1.00 79.62 76 ASP A C 1
ATOM 620 O O . ASP A 1 76 ? -50.590 -16.822 -2.314 1.00 79.62 76 ASP A O 1
ATOM 624 N N . GLY A 1 77 ? -48.799 -18.153 -2.164 1.00 73.81 77 GLY A N 1
ATOM 625 C CA . GLY A 1 77 ? -47.828 -17.141 -2.599 1.00 73.81 77 GLY A CA 1
ATOM 626 C C . GLY A 1 77 ? -47.465 -16.083 -1.550 1.00 73.81 77 GLY A C 1
ATOM 627 O O . GLY A 1 77 ? -46.620 -15.230 -1.829 1.00 73.81 77 GLY A O 1
ATOM 628 N N . LYS A 1 78 ? -48.047 -16.145 -0.347 1.00 79.06 78 LYS A N 1
ATOM 629 C CA . LYS A 1 78 ? -47.752 -15.243 0.770 1.00 79.06 78 LYS A CA 1
ATOM 630 C C . LYS A 1 78 ? -46.780 -15.873 1.757 1.00 79.06 78 LYS A C 1
ATOM 632 O O . LYS A 1 78 ? -46.898 -17.047 2.092 1.00 79.06 78 LYS A O 1
ATOM 637 N N . ILE A 1 79 ? -45.843 -15.055 2.216 1.00 80.62 79 ILE A N 1
ATOM 638 C CA . ILE A 1 79 ? -44.784 -15.381 3.163 1.00 80.62 79 ILE A CA 1
ATOM 639 C C . ILE A 1 79 ? -45.167 -14.884 4.554 1.00 80.62 79 ILE A C 1
ATOM 641 O O . ILE A 1 79 ? -45.568 -13.724 4.724 1.00 80.62 79 ILE A O 1
ATOM 645 N N . SER A 1 80 ? -44.965 -15.754 5.539 1.00 80.06 80 SER A N 1
ATOM 646 C CA . SER A 1 80 ? -45.153 -15.478 6.959 1.00 80.06 80 SER A CA 1
ATOM 647 C C . SER A 1 80 ? -43.983 -16.008 7.777 1.00 80.06 80 SER A C 1
ATOM 649 O O . SER A 1 80 ? -43.593 -17.163 7.630 1.00 80.06 80 SER A O 1
ATOM 651 N N . VAL A 1 81 ? -43.424 -15.177 8.658 1.00 79.44 81 VAL A N 1
ATOM 652 C CA . VAL A 1 81 ? -42.301 -15.578 9.514 1.00 79.44 81 VAL A CA 1
ATOM 653 C C . VAL A 1 81 ? -42.789 -16.480 10.643 1.00 79.44 81 VAL A C 1
ATOM 655 O O . VAL A 1 81 ? -43.722 -16.126 11.362 1.00 79.44 81 VAL A O 1
ATOM 658 N N . VAL A 1 82 ? -42.147 -17.637 10.799 1.00 79.69 82 VAL A N 1
ATOM 659 C CA . VAL A 1 82 ? -42.413 -18.612 11.866 1.00 79.69 82 VAL A CA 1
ATOM 660 C C . VAL A 1 82 ? -41.421 -18.426 13.002 1.00 79.69 82 VAL A C 1
ATOM 662 O O . VAL A 1 82 ? -41.803 -18.331 14.169 1.00 79.69 82 VAL A O 1
ATOM 665 N N . ARG A 1 83 ? -40.135 -18.337 12.663 1.00 75.38 83 ARG A N 1
ATOM 666 C CA . ARG A 1 83 ? -39.055 -18.213 13.637 1.00 75.38 83 ARG A CA 1
ATOM 667 C C . ARG A 1 83 ? -37.959 -17.318 13.089 1.00 75.38 83 ARG A C 1
ATOM 669 O O . ARG A 1 83 ? -37.712 -17.250 11.895 1.00 75.38 83 ARG A O 1
ATOM 676 N N . VAL A 1 84 ? -37.304 -16.618 14.006 1.00 68.75 84 VAL A N 1
ATOM 677 C CA . VAL A 1 84 ? -36.071 -15.881 13.729 1.00 68.75 84 VAL A CA 1
ATOM 678 C C . VAL A 1 84 ? -35.061 -16.288 14.785 1.00 68.75 84 VAL A C 1
ATOM 680 O O . VAL A 1 84 ? -35.335 -16.111 15.983 1.00 68.75 84 VAL A O 1
ATOM 683 N N . SER A 1 85 ? -33.918 -16.802 14.352 1.00 64.94 85 SER A N 1
ATOM 684 C CA . SER A 1 85 ? -32.712 -16.945 15.162 1.00 64.94 85 SER A CA 1
ATOM 685 C C . SER A 1 85 ? -31.646 -15.980 14.662 1.00 64.94 85 SER A C 1
ATOM 687 O O . SER A 1 85 ? -31.458 -15.802 13.464 1.00 64.94 85 SER A O 1
ATOM 689 N N . VAL A 1 86 ? -30.965 -15.346 15.608 1.00 60.06 86 VAL A N 1
ATOM 690 C CA . VAL A 1 86 ? -29.785 -14.525 15.345 1.00 60.06 86 VAL A CA 1
ATOM 691 C C . VAL A 1 86 ? -28.600 -15.345 15.834 1.00 60.06 86 VAL A C 1
ATOM 693 O O . VAL A 1 86 ? -28.570 -15.709 17.010 1.00 60.06 86 VAL A O 1
ATOM 696 N N . SER A 1 87 ? -27.650 -15.633 14.959 1.00 55.47 87 SER A N 1
ATOM 697 C CA . SER A 1 87 ? -26.324 -16.116 15.335 1.00 55.47 87 SER A CA 1
ATOM 698 C C . SER A 1 87 ? -25.304 -15.082 14.895 1.00 55.47 87 SER A C 1
ATOM 700 O O . SER A 1 87 ? -25.274 -14.673 13.740 1.00 55.47 87 SER A O 1
ATOM 702 N N . VAL A 1 88 ? -24.484 -14.630 15.831 1.00 50.91 88 VAL A N 1
ATOM 703 C CA . VAL A 1 88 ? -23.359 -13.747 15.539 1.00 50.91 88 VAL A CA 1
ATOM 704 C C . VAL A 1 88 ? -22.136 -14.647 15.484 1.00 50.91 88 VAL A C 1
ATOM 706 O O . VAL A 1 88 ? -21.816 -15.275 16.495 1.00 50.91 88 VAL A O 1
ATOM 709 N N . ASN A 1 89 ? -21.473 -14.747 14.330 1.00 46.31 89 ASN A N 1
ATOM 710 C CA . ASN A 1 89 ? -20.095 -15.221 14.345 1.00 46.31 89 ASN A CA 1
ATOM 711 C C . ASN A 1 89 ? -19.264 -14.064 14.874 1.00 46.31 89 ASN A C 1
ATOM 713 O O . ASN A 1 89 ? -19.123 -13.016 14.242 1.00 46.31 89 ASN A O 1
ATOM 717 N N . TYR A 1 90 ? -18.782 -14.254 16.094 1.00 46.75 90 TYR A N 1
ATOM 718 C CA . TYR A 1 90 ? -17.898 -13.330 16.774 1.00 46.75 90 TYR A CA 1
ATOM 719 C C . TYR A 1 90 ? -16.539 -13.364 16.078 1.00 46.75 90 TYR A C 1
ATOM 721 O O . TYR A 1 90 ? -15.661 -14.110 16.500 1.00 46.75 90 TYR A O 1
ATOM 729 N N . CYS A 1 91 ? -16.363 -12.592 15.007 1.00 42.69 91 CYS A N 1
ATOM 730 C CA . CYS A 1 91 ? -15.022 -12.404 14.467 1.00 42.69 91 CYS A CA 1
ATOM 731 C C . CYS A 1 91 ? -14.266 -11.329 15.254 1.00 42.69 91 CYS A C 1
ATOM 733 O O . CYS A 1 91 ? -13.110 -11.553 15.559 1.00 42.69 91 CYS A O 1
ATOM 735 N N . PHE A 1 92 ? -14.879 -10.233 15.718 1.00 49.16 92 PHE A N 1
ATOM 736 C CA . PHE A 1 92 ? -14.102 -9.171 16.376 1.00 49.16 92 PHE A CA 1
ATOM 737 C C . PHE A 1 92 ? -14.853 -8.486 17.522 1.00 49.16 92 PHE A C 1
ATOM 739 O O . PHE A 1 92 ? -15.371 -7.381 17.381 1.00 49.16 92 PHE A O 1
ATOM 746 N N . TYR A 1 93 ? -14.876 -9.103 18.710 1.00 47.25 93 TYR A N 1
ATOM 747 C CA . TYR A 1 93 ? -15.204 -8.379 19.947 1.00 47.25 93 TYR A CA 1
ATOM 748 C C . TYR A 1 93 ? -13.920 -7.855 20.594 1.00 47.25 93 TYR A C 1
ATOM 750 O O . TYR A 1 93 ? -13.466 -8.306 21.647 1.00 47.25 93 TYR A O 1
ATOM 758 N N . LEU A 1 94 ? -13.314 -6.896 19.911 1.00 58.16 94 LEU A N 1
ATOM 759 C CA . LEU A 1 94 ? -12.336 -5.992 20.486 1.00 58.16 94 LEU A CA 1
ATOM 760 C C . LEU A 1 94 ? -13.116 -4.750 20.914 1.00 58.16 94 LEU A C 1
ATOM 762 O O . LEU A 1 94 ? -13.920 -4.247 20.138 1.00 58.16 94 LEU A O 1
ATOM 766 N N . ASP A 1 95 ? -12.942 -4.280 22.146 1.00 68.56 95 ASP A N 1
ATOM 767 C CA . ASP A 1 95 ? -13.176 -2.868 22.447 1.00 68.56 95 ASP A CA 1
ATOM 768 C C . ASP A 1 95 ? -11.803 -2.202 22.369 1.00 68.56 95 ASP A C 1
ATOM 770 O O . ASP A 1 95 ? -11.064 -2.232 23.351 1.00 68.56 95 ASP A O 1
ATOM 774 N N . PRO A 1 96 ? -11.387 -1.660 21.212 1.00 71.50 96 PRO A N 1
ATOM 775 C CA . PRO A 1 96 ? -10.025 -1.160 21.064 1.00 71.50 96 PRO A CA 1
ATOM 776 C C . PRO A 1 96 ? -9.718 -0.015 22.043 1.00 71.50 96 PRO A C 1
ATOM 778 O O . PRO A 1 96 ? -8.558 0.258 22.335 1.00 71.50 96 PRO A O 1
ATOM 781 N N . LYS A 1 97 ? -10.755 0.632 22.598 1.00 74.56 97 LYS A N 1
ATOM 782 C CA . LYS A 1 97 ? -10.626 1.728 23.563 1.00 74.56 97 LYS A CA 1
ATOM 783 C C . LYS A 1 97 ? -10.208 1.246 24.952 1.00 74.56 97 LYS A C 1
ATOM 785 O O . LYS A 1 97 ? -9.652 2.050 25.705 1.00 74.56 97 LYS A O 1
ATOM 790 N N . SER A 1 98 ? -10.435 -0.030 25.288 1.00 82.88 98 SER A N 1
ATOM 791 C CA . SER A 1 98 ? -10.074 -0.596 26.595 1.00 82.88 98 SER A CA 1
ATOM 792 C C . SER A 1 98 ? -8.578 -0.866 26.751 1.00 82.88 98 SER A C 1
ATOM 794 O O . SER A 1 98 ? -8.105 -1.003 27.875 1.00 82.88 98 SER A O 1
ATOM 796 N N . PHE A 1 99 ? -7.830 -0.939 25.648 1.00 88.56 99 PHE A N 1
ATOM 797 C CA . PHE A 1 99 ? -6.389 -1.181 25.672 1.00 88.56 99 PHE A CA 1
ATOM 798 C C . PHE A 1 99 ? -5.631 0.104 26.013 1.00 88.56 99 PHE A C 1
ATOM 800 O O . PHE A 1 99 ? -6.048 1.215 25.665 1.00 88.56 99 PHE A O 1
ATOM 807 N N . THR A 1 100 ? -4.522 -0.040 26.731 1.00 93.88 100 THR A N 1
ATOM 808 C CA . THR A 1 100 ? -3.633 1.073 27.103 1.00 93.88 100 THR A CA 1
ATOM 809 C C . THR A 1 100 ? -2.448 1.190 26.155 1.00 93.88 100 THR A C 1
ATOM 811 O O . THR A 1 100 ? -1.891 2.280 26.022 1.00 93.88 100 THR A O 1
ATOM 814 N N . LYS A 1 101 ? -2.105 0.089 25.473 1.00 97.50 101 LYS A N 1
ATOM 815 C CA . LYS A 1 101 ? -0.998 -0.011 24.529 1.00 97.50 101 LYS A CA 1
ATOM 816 C C . LYS A 1 101 ? -1.466 -0.536 23.175 1.00 97.50 101 LYS A C 1
ATOM 818 O O . LYS A 1 101 ? -2.282 -1.455 23.096 1.00 97.50 101 LYS A O 1
ATOM 823 N N . VAL A 1 102 ? -0.920 0.037 22.109 1.00 97.94 102 VAL A N 1
ATOM 824 C CA . VAL A 1 102 ? -1.130 -0.394 20.729 1.00 97.94 102 VAL A CA 1
ATOM 825 C C . VAL A 1 102 ? 0.217 -0.644 20.063 1.00 97.94 102 VAL A C 1
ATOM 827 O O . VAL A 1 102 ? 1.108 0.203 20.092 1.00 97.94 102 VAL A O 1
ATOM 830 N N . VAL A 1 103 ? 0.351 -1.802 19.426 1.00 98.56 103 VAL A N 1
ATOM 831 C CA . VAL A 1 103 ? 1.502 -2.165 18.594 1.00 98.56 103 VAL A CA 1
ATOM 832 C C . VAL A 1 103 ? 1.021 -2.284 17.154 1.00 98.56 103 VAL A C 1
ATOM 834 O O . VAL A 1 103 ? 0.030 -2.954 16.893 1.00 98.56 103 VAL A O 1
ATOM 837 N N . HIS A 1 104 ? 1.694 -1.648 16.201 1.00 98.69 104 HIS A N 1
ATOM 838 C CA . HIS A 1 104 ? 1.313 -1.712 14.792 1.00 98.69 104 HIS A CA 1
ATOM 839 C C . HIS A 1 104 ? 2.536 -1.979 13.915 1.00 98.69 104 HIS A C 1
ATOM 841 O O . HIS A 1 104 ? 3.447 -1.151 13.828 1.00 98.69 104 HIS A O 1
ATOM 847 N N . VAL A 1 105 ? 2.550 -3.142 13.268 1.00 98.75 105 VAL A N 1
ATOM 848 C CA . VAL A 1 105 ? 3.539 -3.522 12.255 1.00 98.75 105 VAL A CA 1
ATOM 849 C C . VAL A 1 105 ? 2.908 -3.391 10.872 1.00 98.75 105 VAL A C 1
ATOM 851 O O . VAL A 1 105 ? 1.773 -3.813 10.681 1.00 98.75 105 VAL A O 1
ATOM 854 N N . SER A 1 106 ? 3.624 -2.815 9.913 1.00 98.62 106 SER A N 1
ATOM 855 C CA . SER A 1 106 ? 3.140 -2.691 8.538 1.00 98.62 106 SER A CA 1
ATOM 856 C C . SER A 1 106 ? 4.265 -2.772 7.504 1.00 98.62 106 SER A C 1
ATOM 858 O O . SER A 1 106 ? 5.444 -2.845 7.882 1.00 98.62 106 SER A O 1
ATOM 860 N N . HIS A 1 107 ? 3.913 -2.773 6.218 1.00 98.06 107 HIS A N 1
ATOM 861 C CA . HIS A 1 107 ? 4.868 -2.673 5.116 1.00 98.06 107 HIS A CA 1
ATOM 862 C C . HIS A 1 107 ? 5.565 -1.288 5.088 1.00 98.06 107 HIS A C 1
ATOM 864 O O . HIS A 1 107 ? 5.230 -0.385 5.863 1.00 98.06 107 HIS A O 1
ATOM 870 N N . ASP A 1 108 ? 6.607 -1.126 4.268 1.00 95.88 108 ASP A N 1
ATOM 871 C CA . ASP A 1 108 ? 7.466 0.069 4.236 1.00 95.88 108 ASP A CA 1
ATOM 872 C C . ASP A 1 108 ? 7.315 0.968 2.998 1.00 95.88 108 ASP A C 1
ATOM 874 O O . ASP A 1 108 ? 8.107 1.896 2.818 1.00 95.88 108 ASP A O 1
ATOM 878 N N . ASP A 1 109 ? 6.279 0.757 2.190 1.00 96.25 109 ASP A N 1
ATOM 879 C CA . ASP A 1 109 ? 5.851 1.672 1.128 1.00 96.25 109 ASP A CA 1
ATOM 880 C C . ASP A 1 109 ? 4.717 2.608 1.595 1.00 96.25 109 ASP A C 1
ATOM 882 O O . ASP A 1 109 ? 4.472 2.773 2.792 1.00 96.25 109 ASP A O 1
ATOM 886 N N . LEU A 1 110 ? 4.066 3.304 0.656 1.00 97.81 110 LEU A N 1
ATOM 887 C CA . LEU A 1 110 ? 3.019 4.270 0.979 1.00 97.81 110 LEU A CA 1
ATOM 888 C C . LEU A 1 110 ? 1.787 3.602 1.616 1.00 97.81 110 LEU A C 1
ATOM 890 O O . LEU A 1 110 ? 1.246 4.162 2.577 1.00 97.81 110 LEU A O 1
ATOM 894 N N . ASP A 1 111 ? 1.348 2.446 1.107 1.00 98.38 111 ASP A N 1
ATOM 895 C CA . ASP A 1 111 ? 0.178 1.738 1.642 1.00 98.38 111 ASP A CA 1
ATOM 896 C C . ASP A 1 111 ? 0.472 1.082 2.996 1.00 98.38 111 ASP A C 1
ATOM 898 O O . ASP A 1 111 ? -0.398 1.076 3.861 1.00 98.38 111 ASP A O 1
ATOM 902 N N . GLY A 1 112 ? 1.717 0.678 3.260 1.00 97.62 112 GLY A N 1
ATOM 903 C CA . GLY A 1 112 ? 2.127 0.216 4.586 1.00 97.62 112 GLY A CA 1
ATOM 904 C C . GLY A 1 112 ? 2.412 1.345 5.584 1.00 97.62 112 GLY A C 1
ATOM 905 O O . GLY A 1 112 ? 2.164 1.240 6.790 1.00 97.62 112 GLY A O 1
ATOM 906 N N . ARG A 1 113 ? 2.892 2.508 5.125 1.00 97.94 113 ARG A N 1
ATOM 907 C CA . ARG A 1 113 ? 3.172 3.630 6.038 1.00 97.94 113 ARG A CA 1
ATOM 908 C C . ARG A 1 113 ? 1.902 4.300 6.544 1.00 97.94 113 ARG A C 1
ATOM 910 O O . ARG A 1 113 ? 1.825 4.684 7.716 1.00 97.94 113 ARG A O 1
ATOM 917 N N . SER A 1 114 ? 0.920 4.472 5.669 1.00 98.56 114 SER A N 1
ATOM 918 C CA . SER A 1 114 ? -0.294 5.239 5.958 1.00 98.56 114 SER A CA 1
ATOM 919 C C . SER A 1 114 ? -1.124 4.659 7.128 1.00 98.56 114 SER A C 1
ATOM 921 O O . SER A 1 114 ? -1.530 5.444 7.988 1.00 98.56 114 SER A O 1
ATOM 923 N N . PRO A 1 115 ? -1.289 3.331 7.306 1.00 98.69 115 PRO A N 1
ATOM 924 C CA . PRO A 1 115 ? -1.901 2.730 8.491 1.00 98.69 115 PRO A CA 1
ATOM 925 C C . PRO A 1 115 ? -1.208 3.117 9.801 1.00 98.69 115 PRO A C 1
ATOM 927 O O . PRO A 1 115 ? -1.874 3.342 10.815 1.00 98.69 115 PRO A O 1
ATOM 930 N N . LEU A 1 116 ? 0.122 3.254 9.800 1.00 98.56 116 LEU A N 1
ATOM 931 C CA . LEU A 1 116 ? 0.872 3.686 10.985 1.00 98.56 116 LEU A CA 1
ATOM 932 C C . LEU A 1 116 ? 0.551 5.144 11.344 1.00 98.56 116 LEU A C 1
ATOM 934 O O . LEU A 1 116 ? 0.428 5.476 12.526 1.00 98.56 116 LEU A O 1
ATOM 938 N N . ILE A 1 117 ? 0.370 6.004 10.337 1.00 98.50 117 ILE A N 1
ATOM 939 C CA . ILE A 1 117 ? -0.090 7.389 10.516 1.00 98.50 117 ILE A CA 1
ATOM 940 C C . ILE A 1 117 ? -1.513 7.399 11.084 1.00 98.50 117 ILE A C 1
ATOM 942 O O . ILE A 1 117 ? -1.772 8.100 12.063 1.00 98.50 117 ILE A O 1
ATOM 946 N N . LEU A 1 118 ? -2.419 6.578 10.547 1.00 98.62 118 LEU A N 1
ATOM 947 C CA . LEU A 1 118 ? -3.786 6.463 11.063 1.00 98.62 118 LEU A CA 1
ATOM 948 C C . LEU A 1 118 ? -3.817 5.981 12.516 1.00 98.62 118 LEU A C 1
ATOM 950 O O . LEU A 1 118 ? -4.584 6.518 13.310 1.00 98.62 118 LEU A O 1
ATOM 954 N N . SER A 1 119 ? -2.939 5.054 12.915 1.00 98.38 119 SER A N 1
ATOM 955 C CA . SER A 1 119 ? -2.804 4.669 14.326 1.00 98.38 119 SER A CA 1
ATOM 956 C C . SER A 1 119 ? -2.433 5.839 15.232 1.00 98.38 119 SER A C 1
ATOM 958 O O . SER A 1 119 ? -2.960 5.931 16.337 1.00 98.38 119 SER A O 1
ATOM 960 N N . ARG A 1 120 ? -1.561 6.750 14.781 1.00 97.75 120 ARG A N 1
ATOM 961 C CA . ARG A 1 120 ? -1.190 7.945 15.563 1.00 97.75 120 ARG A CA 1
ATOM 962 C C . ARG A 1 120 ? -2.376 8.884 15.773 1.00 97.75 120 ARG A C 1
ATOM 964 O O . ARG A 1 120 ? -2.439 9.545 16.803 1.00 97.75 120 ARG A O 1
ATOM 971 N N . ILE A 1 121 ? -3.305 8.930 14.818 1.00 97.56 121 ILE A N 1
ATOM 972 C CA . ILE A 1 121 ? -4.545 9.708 14.925 1.00 97.56 121 ILE A CA 1
ATOM 973 C C . ILE A 1 121 ? -5.545 8.991 15.844 1.00 97.56 121 ILE A C 1
ATOM 975 O O . ILE A 1 121 ? -6.089 9.605 16.756 1.00 97.56 121 ILE A O 1
ATOM 979 N N . ALA A 1 122 ? -5.769 7.693 15.622 1.00 96.38 122 ALA A N 1
ATOM 980 C CA . ALA A 1 122 ? -6.765 6.886 16.330 1.00 96.38 122 ALA A CA 1
ATOM 981 C C . ALA A 1 122 ? -6.452 6.670 17.816 1.00 96.38 122 ALA A C 1
ATOM 983 O O . ALA A 1 122 ? -7.363 6.568 18.634 1.00 96.38 122 ALA A O 1
ATOM 984 N N . PHE A 1 123 ? -5.166 6.565 18.153 1.00 96.38 123 PHE A N 1
ATOM 985 C CA . PHE A 1 123 ? -4.684 6.164 19.474 1.00 96.38 123 PHE A CA 1
ATOM 986 C C . PHE A 1 123 ? -3.749 7.216 20.080 1.00 96.38 123 PHE A C 1
ATOM 988 O O . PHE A 1 123 ? -2.796 6.882 20.781 1.00 96.38 123 PHE A O 1
ATOM 995 N N . SER A 1 124 ? -4.005 8.500 19.805 1.00 94.12 124 SER A N 1
ATOM 996 C CA . SER A 1 124 ? -3.173 9.619 20.278 1.00 94.12 124 SER A CA 1
ATOM 997 C C . SER A 1 124 ? -3.070 9.727 21.808 1.00 94.12 124 SER A C 1
ATOM 999 O O . SER A 1 124 ? -2.173 10.390 22.320 1.00 94.12 124 SER A O 1
ATOM 1001 N N . ASP A 1 125 ? -4.000 9.105 22.535 1.00 93.94 125 ASP A N 1
ATOM 1002 C CA . ASP A 1 125 ? -4.075 9.054 23.998 1.00 93.94 125 ASP A CA 1
ATOM 1003 C C . ASP A 1 125 ? -3.502 7.753 24.599 1.00 93.94 125 ASP A C 1
ATOM 1005 O O . ASP A 1 125 ? -3.607 7.542 25.809 1.00 93.94 125 ASP A O 1
ATOM 1009 N N . LYS A 1 126 ? -2.914 6.872 23.778 1.00 94.81 126 LYS A N 1
ATOM 1010 C CA . LYS A 1 126 ? -2.393 5.555 24.177 1.00 94.81 126 LYS A CA 1
ATOM 1011 C C . LYS A 1 126 ? -0.877 5.467 24.005 1.00 94.81 126 LYS A C 1
ATOM 1013 O O . LYS A 1 126 ? -0.271 6.238 23.261 1.00 94.81 126 LYS A O 1
ATOM 1018 N N . GLU A 1 127 ? -0.260 4.479 24.652 1.00 97.38 127 GLU A N 1
ATOM 1019 C CA . GLU A 1 127 ? 1.102 4.075 24.297 1.00 97.38 127 GLU A CA 1
ATOM 1020 C C . GLU A 1 127 ? 1.071 3.421 22.910 1.00 97.38 127 GLU A C 1
ATOM 1022 O O . GLU A 1 127 ? 0.375 2.427 22.712 1.00 97.38 127 GLU A O 1
ATOM 1027 N N . LEU A 1 128 ? 1.799 3.980 21.941 1.00 97.81 128 LEU A N 1
ATOM 1028 C CA . LEU A 1 128 ? 1.787 3.509 20.557 1.00 97.81 128 LEU A CA 1
ATOM 1029 C C . LEU A 1 128 ? 3.199 3.164 20.073 1.00 97.81 128 LEU A C 1
ATOM 1031 O O . LEU A 1 128 ? 4.068 4.031 19.981 1.00 97.81 128 LEU A O 1
ATOM 1035 N N . ILE A 1 129 ? 3.390 1.908 19.671 1.00 98.19 129 ILE A N 1
ATOM 1036 C CA . ILE A 1 129 ? 4.612 1.409 19.034 1.00 98.19 129 ILE A CA 1
ATOM 1037 C C . ILE A 1 129 ? 4.299 1.097 17.571 1.00 98.19 129 ILE A C 1
ATOM 1039 O O . ILE A 1 129 ? 3.404 0.313 17.274 1.00 98.19 129 ILE A O 1
ATOM 1043 N N . THR A 1 130 ? 5.042 1.704 16.643 1.00 97.75 130 THR A N 1
ATOM 1044 C CA . THR A 1 130 ? 4.865 1.497 15.194 1.00 97.75 130 THR A CA 1
ATOM 1045 C C . THR A 1 130 ? 6.155 0.996 14.550 1.00 97.75 130 THR A C 1
ATOM 1047 O O . THR A 1 130 ? 7.244 1.481 14.874 1.00 97.75 130 THR A O 1
ATOM 1050 N N . LYS A 1 131 ? 6.050 0.029 13.632 1.00 97.69 131 LYS A N 1
ATOM 1051 C CA . LYS A 1 131 ? 7.176 -0.523 12.864 1.00 97.69 131 LYS A CA 1
ATOM 1052 C C . LYS A 1 131 ? 6.773 -0.714 11.402 1.00 97.69 131 LYS A C 1
ATOM 1054 O O . LYS A 1 131 ? 5.867 -1.481 11.114 1.00 97.69 131 LYS A O 1
ATOM 1059 N N . ALA A 1 132 ? 7.481 -0.048 10.494 1.00 96.81 132 ALA A N 1
ATOM 1060 C CA . ALA A 1 132 ? 7.421 -0.339 9.063 1.00 96.81 132 ALA A CA 1
ATOM 1061 C C . ALA A 1 132 ? 8.543 -1.323 8.703 1.00 96.81 132 ALA A C 1
ATOM 1063 O O . ALA A 1 132 ? 9.655 -1.204 9.237 1.00 96.81 132 ALA A O 1
ATOM 1064 N N . CYS A 1 133 ? 8.269 -2.294 7.836 1.00 96.19 133 CYS A N 1
ATOM 1065 C CA . CYS A 1 133 ? 9.256 -3.290 7.436 1.00 96.19 133 CYS A CA 1
ATOM 1066 C C . CYS A 1 133 ? 8.995 -3.901 6.061 1.00 96.19 133 CYS A C 1
ATOM 1068 O O . CYS A 1 133 ? 7.880 -3.895 5.565 1.00 96.19 133 CYS A O 1
ATOM 1070 N N . SER A 1 134 ? 10.035 -4.498 5.486 1.00 94.62 134 SER A N 1
ATOM 1071 C CA . SER A 1 134 ? 9.932 -5.272 4.251 1.00 94.62 134 SER A CA 1
ATOM 1072 C C . SER A 1 134 ? 9.702 -6.760 4.526 1.00 94.62 134 SER A C 1
ATOM 1074 O O . SER A 1 134 ? 9.981 -7.275 5.615 1.00 94.62 134 SER A O 1
ATOM 1076 N N . TYR A 1 135 ? 9.296 -7.492 3.486 1.00 90.25 135 TYR A N 1
ATOM 1077 C CA . TYR A 1 135 ? 9.082 -8.944 3.519 1.00 90.25 135 TYR A CA 1
ATOM 1078 C C . TYR A 1 135 ? 10.263 -9.769 4.052 1.00 90.25 135 TYR A C 1
ATOM 1080 O O . TYR A 1 135 ? 10.056 -10.853 4.587 1.00 90.25 135 TYR A O 1
ATOM 1088 N N . SER A 1 136 ? 11.506 -9.292 3.926 1.00 91.31 136 SER A N 1
ATOM 1089 C CA . SER A 1 136 ? 12.678 -10.020 4.440 1.00 91.31 136 SER A CA 1
ATOM 1090 C C . SER A 1 136 ? 12.840 -9.922 5.957 1.00 91.31 136 SER A C 1
ATOM 1092 O O . SER A 1 136 ? 13.576 -10.718 6.536 1.00 91.31 136 SER A O 1
ATOM 1094 N N . ARG A 1 137 ? 12.174 -8.954 6.599 1.00 96.25 137 ARG A N 1
ATOM 1095 C CA . ARG A 1 137 ? 12.299 -8.663 8.034 1.00 96.25 137 ARG A CA 1
ATOM 1096 C C . ARG A 1 137 ? 11.009 -8.855 8.822 1.00 96.25 137 ARG A C 1
ATOM 1098 O O . ARG A 1 137 ? 11.061 -8.839 10.049 1.00 96.25 137 ARG A O 1
ATOM 1105 N N . VAL A 1 138 ? 9.873 -9.034 8.147 1.00 97.19 138 VAL A N 1
ATOM 1106 C CA . VAL A 1 138 ? 8.557 -9.137 8.795 1.00 97.19 138 VAL A CA 1
ATOM 1107 C C . VAL A 1 138 ? 8.515 -10.218 9.874 1.00 97.19 138 VAL A C 1
ATOM 1109 O O . VAL A 1 138 ? 8.048 -9.953 10.975 1.00 97.19 138 VAL A O 1
ATOM 1112 N N . ASP A 1 139 ? 9.082 -11.398 9.617 1.00 98.19 139 ASP A N 1
ATOM 1113 C CA . ASP A 1 139 ? 9.090 -12.497 10.586 1.00 98.19 139 ASP A CA 1
ATOM 1114 C C . ASP A 1 139 ? 9.871 -12.145 11.855 1.00 98.19 139 ASP A C 1
ATOM 1116 O O . ASP A 1 139 ? 9.403 -12.409 12.959 1.00 98.19 139 ASP A O 1
ATOM 1120 N N . GLU A 1 140 ? 11.054 -11.545 11.702 1.00 98.12 140 GLU A N 1
ATOM 1121 C CA . GLU A 1 140 ? 11.900 -11.102 12.816 1.00 98.12 140 GLU A CA 1
ATOM 1122 C C . GLU A 1 140 ? 11.157 -10.070 13.670 1.00 98.12 140 GLU A C 1
ATOM 1124 O O . GLU A 1 140 ? 11.046 -10.230 14.884 1.00 98.12 140 GLU A O 1
ATOM 1129 N N . ILE A 1 141 ? 10.604 -9.043 13.022 1.00 98.12 141 ILE A N 1
ATOM 1130 C CA . ILE A 1 141 ? 9.950 -7.918 13.694 1.00 98.12 141 ILE A CA 1
ATOM 1131 C C . ILE A 1 141 ? 8.657 -8.361 14.371 1.00 98.12 141 ILE A C 1
ATOM 1133 O O . ILE A 1 141 ? 8.429 -8.016 15.526 1.00 98.12 141 ILE A O 1
ATOM 1137 N N . VAL A 1 142 ? 7.819 -9.150 13.699 1.00 98.31 142 VAL A N 1
ATOM 1138 C CA . VAL A 1 142 ? 6.584 -9.656 14.306 1.00 98.31 142 VAL A CA 1
ATOM 1139 C C . VAL A 1 142 ? 6.918 -10.559 15.491 1.00 98.31 142 VAL A C 1
ATOM 1141 O O . VAL A 1 142 ? 6.359 -10.354 16.563 1.00 98.31 142 VAL A O 1
ATOM 1144 N N . LYS A 1 143 ? 7.871 -11.497 15.364 1.00 98.38 143 LYS A N 1
ATOM 1145 C CA . LYS A 1 143 ? 8.294 -12.352 16.490 1.00 98.38 143 LYS A CA 1
ATOM 1146 C C . LYS A 1 143 ? 8.795 -11.525 17.680 1.00 98.38 143 LYS A C 1
ATOM 1148 O O . LYS A 1 143 ? 8.457 -11.863 18.812 1.00 98.38 143 LYS A O 1
ATOM 1153 N N . ASP A 1 144 ? 9.564 -10.466 17.435 1.00 98.12 144 ASP A N 1
ATOM 1154 C CA . ASP A 1 144 ? 10.035 -9.536 18.468 1.00 98.12 144 ASP A CA 1
ATOM 1155 C C . ASP A 1 144 ? 8.867 -8.844 19.189 1.00 98.12 144 ASP A C 1
ATOM 1157 O O . ASP A 1 144 ? 8.768 -8.924 20.412 1.00 98.12 144 ASP A O 1
ATOM 1161 N N . MET A 1 145 ? 7.913 -8.277 18.442 1.00 97.88 145 MET A N 1
ATOM 1162 C CA . MET A 1 145 ? 6.722 -7.635 19.017 1.00 97.88 145 MET A CA 1
ATOM 1163 C C . MET A 1 145 ? 5.852 -8.618 19.818 1.00 97.88 145 MET A C 1
ATOM 1165 O O . MET A 1 145 ? 5.408 -8.286 20.917 1.00 97.88 145 MET A O 1
ATOM 1169 N N . LEU A 1 146 ? 5.650 -9.843 19.311 1.00 97.38 146 LEU A N 1
ATOM 1170 C CA . LEU A 1 146 ? 4.920 -10.907 20.016 1.00 97.38 146 LEU A CA 1
ATOM 1171 C C . LEU A 1 146 ? 5.583 -11.287 21.349 1.00 97.38 146 LEU A C 1
ATOM 1173 O O . LEU A 1 146 ? 4.886 -11.634 22.297 1.00 97.38 146 LEU A O 1
ATOM 1177 N N . ASN A 1 147 ? 6.917 -11.259 21.413 1.00 96.56 147 ASN A N 1
ATOM 1178 C CA . ASN A 1 147 ? 7.680 -11.664 22.595 1.00 96.56 147 ASN A CA 1
ATOM 1179 C C . ASN A 1 147 ? 7.799 -10.558 23.644 1.00 96.56 147 ASN A C 1
ATOM 1181 O O . ASN A 1 147 ? 7.787 -10.852 24.836 1.00 96.56 147 ASN A O 1
ATOM 1185 N N . ASN A 1 148 ? 7.992 -9.320 23.191 1.00 96.38 148 ASN A N 1
ATOM 1186 C CA . ASN A 1 148 ? 8.518 -8.252 24.036 1.00 96.38 148 ASN A CA 1
ATOM 1187 C C . ASN A 1 148 ? 7.516 -7.125 24.285 1.00 96.38 148 ASN A C 1
ATOM 1189 O O . ASN A 1 148 ? 7.650 -6.414 25.275 1.00 96.38 148 ASN A O 1
ATOM 1193 N N . GLU A 1 149 ? 6.513 -6.962 23.420 1.00 96.06 149 GLU A N 1
ATOM 1194 C CA . GLU A 1 149 ? 5.602 -5.816 23.490 1.00 96.06 149 GLU A CA 1
ATOM 1195 C C . GLU A 1 149 ? 4.161 -6.190 23.834 1.00 96.06 149 GLU A C 1
ATOM 1197 O O . GLU A 1 149 ? 3.400 -5.317 24.255 1.00 96.06 149 GLU A O 1
ATOM 1202 N N . LEU A 1 150 ? 3.785 -7.458 23.646 1.00 93.56 150 LEU A N 1
ATOM 1203 C CA . LEU A 1 150 ? 2.414 -7.937 23.781 1.00 93.56 150 LEU A CA 1
ATOM 1204 C C . LEU A 1 150 ? 2.093 -8.431 25.191 1.00 93.56 150 LEU A C 1
ATOM 1206 O O . LEU A 1 150 ? 2.486 -9.518 25.612 1.00 93.56 150 LEU A O 1
ATOM 1210 N N . GLU A 1 151 ? 1.257 -7.659 25.872 1.00 94.38 151 GLU A N 1
ATOM 1211 C CA . GLU A 1 151 ? 0.577 -8.058 27.099 1.00 94.38 151 GLU A CA 1
ATOM 1212 C C . GLU A 1 151 ? -0.897 -8.362 26.806 1.00 94.38 151 GLU A C 1
ATOM 1214 O O . GLU A 1 151 ? -1.618 -7.542 26.232 1.00 94.38 151 GLU A O 1
ATOM 1219 N N . LYS A 1 152 ? -1.356 -9.550 27.206 1.00 90.38 152 LYS A N 1
ATOM 1220 C CA . LYS A 1 152 ? -2.648 -10.126 26.805 1.00 90.38 152 LYS A CA 1
ATOM 1221 C C . LYS A 1 152 ? -3.857 -9.240 27.128 1.00 90.38 152 LYS A C 1
ATOM 1223 O O . LYS A 1 152 ? -4.777 -9.141 26.319 1.00 90.38 152 LYS A O 1
ATOM 1228 N N . GLU A 1 153 ? -3.871 -8.610 28.299 1.00 89.31 153 GLU A N 1
ATOM 1229 C CA . GLU A 1 153 ? -5.006 -7.818 28.783 1.00 89.31 153 GLU A CA 1
ATOM 1230 C C . GLU A 1 153 ? -4.951 -6.339 28.371 1.00 89.31 153 GLU A C 1
ATOM 1232 O O . GLU A 1 153 ? -5.985 -5.670 28.374 1.00 89.31 153 GLU A O 1
ATOM 1237 N N . THR A 1 154 ? -3.772 -5.812 28.034 1.00 92.81 154 THR A N 1
ATOM 1238 C CA . THR A 1 154 ? -3.523 -4.359 27.920 1.00 92.81 154 THR A CA 1
ATOM 1239 C C . THR A 1 154 ? -3.085 -3.918 26.528 1.00 92.81 154 THR A C 1
ATOM 1241 O O . THR A 1 154 ? -3.185 -2.726 26.216 1.00 92.81 154 THR A O 1
ATOM 1244 N N . THR A 1 155 ? -2.657 -4.859 25.677 1.00 95.94 155 THR A N 1
ATOM 1245 C CA . THR A 1 155 ? -2.098 -4.576 24.353 1.00 95.94 155 THR A CA 1
ATOM 1246 C C . THR A 1 155 ? -3.004 -5.045 23.220 1.00 95.94 155 THR A C 1
ATOM 1248 O O . THR A 1 155 ? -3.452 -6.190 23.191 1.00 95.94 155 THR A O 1
ATOM 1251 N N . LEU A 1 156 ? -3.212 -4.162 22.244 1.00 95.62 156 LEU A N 1
ATOM 1252 C CA . LEU A 1 156 ? -3.798 -4.481 20.945 1.00 95.62 156 LEU A CA 1
ATOM 1253 C C . LEU A 1 156 ? -2.718 -4.418 19.864 1.00 95.62 156 LEU A C 1
ATOM 1255 O O . LEU A 1 156 ? -2.035 -3.403 19.735 1.00 95.62 156 LEU A O 1
ATOM 1259 N N . MET A 1 157 ? -2.572 -5.480 19.074 1.00 97.69 157 MET A N 1
ATOM 1260 C CA . MET A 1 157 ? -1.634 -5.521 17.956 1.00 97.69 157 MET A CA 1
ATOM 1261 C C . MET A 1 157 ? -2.352 -5.483 16.606 1.00 97.69 157 MET A C 1
ATOM 1263 O O . MET A 1 157 ? -3.313 -6.216 16.383 1.00 97.69 157 MET A O 1
ATOM 1267 N N . PHE A 1 158 ? -1.821 -4.681 15.689 1.00 98.38 158 PHE A N 1
ATOM 1268 C CA . PHE A 1 158 ? -2.192 -4.651 14.281 1.00 98.38 158 PHE A CA 1
ATOM 1269 C C . PHE A 1 158 ? -1.016 -5.085 13.407 1.00 98.38 158 PHE A C 1
ATOM 1271 O O . PHE A 1 158 ? 0.133 -4.707 13.657 1.00 98.38 158 PHE A O 1
ATOM 1278 N N . ILE A 1 159 ? -1.322 -5.848 12.366 1.00 98.56 159 ILE A N 1
ATOM 1279 C CA . ILE A 1 159 ? -0.434 -6.152 11.248 1.00 98.56 159 ILE A CA 1
ATOM 1280 C C . ILE A 1 159 ? -1.171 -5.718 9.979 1.00 98.56 159 ILE A C 1
ATOM 1282 O O . ILE A 1 159 ? -2.286 -6.180 9.741 1.00 98.56 159 ILE A O 1
ATOM 1286 N N . THR A 1 160 ? -0.602 -4.807 9.194 1.00 98.50 160 THR A N 1
ATOM 1287 C CA . THR A 1 160 ? -1.245 -4.311 7.965 1.00 98.50 160 THR A CA 1
ATOM 1288 C C . THR A 1 160 ? -0.321 -4.385 6.762 1.00 98.50 160 THR A C 1
ATOM 1290 O O . THR A 1 160 ? 0.889 -4.291 6.926 1.00 98.50 160 THR A O 1
ATOM 1293 N N . ASP A 1 161 ? -0.879 -4.577 5.567 1.00 98.12 161 ASP A N 1
ATOM 1294 C CA . ASP A 1 161 ? -0.157 -4.560 4.276 1.00 98.12 161 ASP A CA 1
ATOM 1295 C C . ASP A 1 161 ? 0.989 -5.581 4.121 1.00 98.12 161 ASP A C 1
ATOM 1297 O O . ASP A 1 161 ? 1.777 -5.571 3.176 1.00 98.12 161 ASP A O 1
ATOM 1301 N N . ILE A 1 162 ? 1.144 -6.470 5.099 1.00 96.62 162 ILE A N 1
ATOM 1302 C CA . ILE A 1 162 ? 2.217 -7.445 5.106 1.00 96.62 162 ILE A CA 1
ATOM 1303 C C . ILE A 1 162 ? 1.803 -8.686 5.880 1.00 96.62 162 ILE A C 1
ATOM 1305 O O . ILE A 1 162 ? 1.345 -8.624 7.021 1.00 96.62 162 ILE A O 1
ATOM 1309 N N . SER A 1 163 ? 2.034 -9.842 5.269 1.00 95.19 163 SER A N 1
ATOM 1310 C CA . SER A 1 163 ? 1.774 -11.139 5.884 1.00 95.19 163 SER A CA 1
ATOM 1311 C C . SER A 1 163 ? 3.087 -11.864 6.201 1.00 95.19 163 SER A C 1
ATOM 1313 O O . SER A 1 163 ? 3.899 -12.092 5.291 1.00 95.19 163 SER A O 1
ATOM 1315 N N . PRO A 1 164 ? 3.323 -12.271 7.465 1.00 96.31 164 PRO A N 1
ATOM 1316 C CA . PRO A 1 164 ? 4.512 -13.034 7.821 1.00 96.31 164 PRO A CA 1
ATOM 1317 C C . PRO A 1 164 ? 4.456 -14.472 7.268 1.00 96.31 164 PRO A C 1
ATOM 1319 O O . PRO A 1 164 ? 3.586 -14.851 6.472 1.00 96.31 164 PRO A O 1
ATOM 1322 N N . SER A 1 165 ? 5.446 -15.299 7.590 1.00 96.06 165 SER A N 1
ATOM 1323 C CA . SER A 1 165 ? 5.449 -16.706 7.177 1.00 96.06 165 SER A CA 1
ATOM 1324 C C . SER A 1 165 ? 4.317 -17.517 7.831 1.00 96.06 165 SER A C 1
ATOM 1326 O O . SER A 1 165 ? 3.831 -17.151 8.905 1.00 96.06 165 SER A O 1
ATOM 1328 N N . PRO A 1 166 ? 3.911 -18.656 7.229 1.00 96.38 166 PRO A N 1
ATOM 1329 C CA . PRO A 1 166 ? 2.934 -19.563 7.837 1.00 96.38 166 PRO A CA 1
ATOM 1330 C C . PRO A 1 166 ? 3.306 -20.009 9.261 1.00 96.38 166 PRO A C 1
ATOM 1332 O O . PRO A 1 166 ? 2.424 -20.163 10.099 1.00 96.38 166 PRO A O 1
ATOM 1335 N N . GLU A 1 167 ? 4.603 -20.146 9.565 1.00 96.50 167 GLU A N 1
ATOM 1336 C CA . GLU A 1 167 ? 5.098 -20.449 10.917 1.00 96.50 167 GLU A CA 1
ATOM 1337 C C . GLU A 1 167 ? 4.688 -19.360 11.923 1.00 96.50 167 GLU A C 1
ATOM 1339 O O . GLU A 1 167 ? 4.163 -19.653 12.997 1.00 96.50 167 GLU A O 1
ATOM 1344 N N . VAL A 1 168 ? 4.890 -18.089 11.566 1.00 97.88 168 VAL A N 1
ATOM 1345 C CA . VAL A 1 168 ? 4.526 -16.952 12.420 1.00 97.88 168 VAL A CA 1
ATOM 1346 C C . VAL A 1 168 ? 3.012 -16.797 12.516 1.00 97.88 168 VAL A C 1
ATOM 1348 O O . VAL A 1 168 ? 2.508 -16.534 13.604 1.00 97.88 168 VAL A O 1
ATOM 1351 N N . LEU A 1 169 ? 2.279 -16.992 11.417 1.00 98.06 169 LEU A N 1
ATOM 1352 C CA . LEU A 1 169 ? 0.813 -16.948 11.421 1.00 98.06 169 LEU A CA 1
ATOM 1353 C C . LEU A 1 169 ? 0.213 -18.029 12.329 1.00 98.06 169 LEU A C 1
ATOM 1355 O O . LEU A 1 169 ? -0.696 -17.728 13.097 1.00 98.06 169 LEU A O 1
ATOM 1359 N N . SER A 1 170 ? 0.761 -19.249 12.307 1.00 97.31 170 SER A N 1
ATOM 1360 C CA . SER A 1 170 ? 0.357 -20.317 13.230 1.00 97.31 170 SER A CA 1
ATOM 1361 C C . SER A 1 170 ? 0.576 -19.906 14.683 1.00 97.31 170 SER A C 1
ATOM 1363 O O . SER A 1 170 ? -0.302 -20.088 15.518 1.00 97.31 170 SER A O 1
ATOM 1365 N N . ARG A 1 171 ? 1.717 -19.277 14.983 1.00 97.75 171 ARG A N 1
ATOM 1366 C CA . ARG A 1 171 ? 1.992 -18.765 16.327 1.00 97.75 171 ARG A CA 1
ATOM 1367 C C . ARG A 1 171 ? 1.015 -17.660 16.743 1.00 97.75 171 ARG A C 1
ATOM 1369 O O . ARG A 1 171 ? 0.563 -17.646 17.884 1.00 97.75 171 ARG A O 1
ATOM 1376 N N . ILE A 1 172 ? 0.698 -16.729 15.842 1.00 97.88 172 ILE A N 1
ATOM 1377 C CA . ILE A 1 172 ? -0.308 -15.687 16.099 1.00 97.88 172 ILE A CA 1
ATOM 1378 C C . ILE A 1 172 ? -1.660 -16.335 16.395 1.00 97.88 172 ILE A C 1
ATOM 1380 O O . ILE A 1 172 ? -2.329 -15.923 17.340 1.00 97.88 172 ILE A O 1
ATOM 1384 N N . HIS A 1 173 ? -2.042 -17.360 15.631 1.00 96.06 173 HIS A N 1
ATOM 1385 C CA . HIS A 1 173 ? -3.286 -18.081 15.853 1.00 96.06 173 HIS A CA 1
ATOM 1386 C C . HIS A 1 173 ? -3.365 -18.666 17.264 1.00 96.06 173 HIS A C 1
ATOM 1388 O O . HIS A 1 173 ? -4.350 -18.410 17.956 1.00 96.06 173 HIS A O 1
ATOM 1394 N N . ASP A 1 174 ? -2.321 -19.371 17.709 1.00 95.94 174 ASP A N 1
ATOM 1395 C CA . ASP A 1 174 ? -2.253 -19.942 19.059 1.00 95.94 174 ASP A CA 1
ATOM 1396 C C . ASP A 1 174 ? -2.413 -18.851 20.128 1.00 95.94 174 ASP A C 1
ATOM 1398 O O . ASP A 1 174 ? -3.244 -18.970 21.028 1.00 95.94 174 ASP A O 1
ATOM 1402 N N . MET A 1 175 ? -1.709 -17.724 19.978 1.00 96.00 175 MET A N 1
ATOM 1403 C CA . MET A 1 175 ? -1.833 -16.586 20.895 1.00 96.00 175 MET A CA 1
ATOM 1404 C C . MET A 1 175 ? -3.249 -15.988 20.889 1.00 96.00 175 MET A C 1
ATOM 1406 O O . MET A 1 175 ? -3.795 -15.658 21.944 1.00 96.00 175 MET A O 1
ATOM 1410 N N . VAL A 1 176 ? -3.892 -15.864 19.728 1.00 93.12 176 VAL A N 1
ATOM 1411 C CA . VAL A 1 176 ? -5.286 -15.401 19.645 1.00 93.12 176 VAL A CA 1
ATOM 1412 C C . VAL A 1 176 ? -6.228 -16.373 20.363 1.00 93.12 176 VAL A C 1
ATOM 1414 O O . VAL A 1 176 ? -7.096 -15.916 21.109 1.00 93.12 176 VAL A O 1
ATOM 1417 N N . GLN A 1 177 ? -6.034 -17.690 20.221 1.00 87.81 177 GLN A N 1
ATOM 1418 C CA . GLN A 1 177 ? -6.812 -18.697 20.960 1.00 87.81 177 GLN A CA 1
ATOM 1419 C C . GLN A 1 177 ? -6.574 -18.624 22.471 1.00 87.81 177 GLN A C 1
ATOM 1421 O O . GLN A 1 177 ? -7.502 -18.803 23.261 1.00 87.81 177 GLN A O 1
ATOM 1426 N N . GLU A 1 178 ? -5.354 -18.295 22.892 1.00 90.44 178 GLU A N 1
ATOM 1427 C CA . GLU A 1 178 ? -5.043 -18.035 24.296 1.00 90.44 178 GLU A CA 1
ATOM 1428 C C . GLU A 1 178 ? -5.696 -16.748 24.804 1.00 90.44 178 GLU A C 1
ATOM 1430 O O . GLU A 1 178 ? -5.887 -16.601 26.010 1.00 90.44 178 GLU A O 1
ATOM 1435 N N . GLY A 1 179 ? -6.092 -15.834 23.919 1.00 86.88 179 GLY A N 1
ATOM 1436 C CA . GLY A 1 179 ? -6.810 -14.604 24.234 1.00 86.88 179 GLY A CA 1
ATOM 1437 C C . GLY A 1 179 ? -5.997 -13.328 24.031 1.00 86.88 179 GLY A C 1
ATOM 1438 O O . GLY A 1 179 ? -6.445 -12.271 24.472 1.00 86.88 179 GLY A O 1
ATOM 1439 N N . TYR A 1 180 ? -4.843 -13.383 23.368 1.00 93.06 180 TYR A N 1
ATOM 1440 C CA . TYR A 1 180 ? -4.177 -12.175 22.882 1.00 93.06 180 TYR A CA 1
ATOM 1441 C C . TYR A 1 180 ? -5.019 -11.484 21.806 1.00 93.06 180 TYR A C 1
ATOM 1443 O O . TYR A 1 180 ? -5.879 -12.087 21.160 1.00 93.06 180 TYR A O 1
ATOM 1451 N N . ARG A 1 181 ? -4.794 -10.182 21.635 1.00 91.38 181 ARG A N 1
ATOM 1452 C CA . ARG A 1 181 ? -5.591 -9.328 20.757 1.00 91.38 181 ARG A CA 1
ATOM 1453 C C . ARG A 1 181 ? -4.750 -8.834 19.597 1.00 91.38 181 ARG A C 1
ATOM 1455 O O . ARG A 1 181 ? -4.021 -7.855 19.716 1.00 91.38 181 ARG A O 1
ATOM 1462 N N . ILE A 1 182 ? -4.850 -9.559 18.490 1.00 95.12 182 ILE A N 1
ATOM 1463 C CA . ILE A 1 182 ? -4.060 -9.345 17.281 1.00 95.12 182 ILE A CA 1
ATOM 1464 C C . ILE A 1 182 ? -5.030 -9.287 16.101 1.00 95.12 182 ILE A C 1
ATOM 1466 O O . ILE A 1 182 ? -5.947 -10.102 16.030 1.00 95.12 182 ILE A O 1
ATOM 1470 N N . LEU A 1 183 ? -4.847 -8.321 15.204 1.00 94.88 183 LEU A N 1
ATOM 1471 C CA . LEU A 1 183 ? -5.602 -8.183 13.962 1.00 94.88 183 LEU A CA 1
ATOM 1472 C C . LEU A 1 183 ? -4.636 -8.056 12.784 1.00 94.88 183 LEU A C 1
ATOM 1474 O O . LEU A 1 183 ? -3.749 -7.205 12.812 1.00 94.88 183 LEU A O 1
ATOM 1478 N N . LEU A 1 184 ? -4.847 -8.856 11.741 1.00 97.25 184 LEU A N 1
ATOM 1479 C CA . LEU A 1 184 ? -4.153 -8.744 10.464 1.00 97.25 184 LEU A CA 1
ATOM 1480 C C . LEU A 1 184 ? -5.133 -8.287 9.379 1.00 97.25 184 LEU A C 1
ATOM 1482 O O . LEU A 1 184 ? -6.143 -8.954 9.151 1.00 97.25 184 LEU A O 1
ATOM 1486 N N . LEU A 1 185 ? -4.834 -7.167 8.719 1.00 95.50 185 LEU A N 1
ATOM 1487 C CA . LEU A 1 185 ? -5.579 -6.654 7.564 1.00 95.50 185 LEU A CA 1
ATOM 1488 C C . LEU A 1 185 ? -4.629 -6.513 6.379 1.00 95.50 185 LEU A C 1
ATOM 1490 O O . LEU A 1 185 ? -3.720 -5.688 6.405 1.00 95.50 185 LEU A O 1
ATOM 1494 N N . ASP A 1 186 ? -4.840 -7.298 5.341 1.00 95.50 186 ASP A N 1
ATOM 1495 C CA . ASP A 1 186 ? -3.975 -7.292 4.167 1.00 95.50 186 ASP A CA 1
ATOM 1496 C C . ASP A 1 186 ? -4.839 -7.477 2.913 1.00 95.50 186 ASP A C 1
ATOM 1498 O O . ASP A 1 186 ? -5.947 -8.008 2.972 1.00 95.50 186 ASP A O 1
ATOM 1502 N N . HIS A 1 187 ? -4.366 -6.974 1.784 1.00 92.81 187 HIS A N 1
ATOM 1503 C CA . HIS A 1 187 ? -5.048 -7.063 0.494 1.00 92.81 187 HIS A CA 1
ATOM 1504 C C . HIS A 1 187 ? -4.357 -8.046 -0.464 1.00 92.81 187 HIS A C 1
ATOM 1506 O O . HIS A 1 187 ? -4.878 -8.349 -1.535 1.00 92.81 187 HIS A O 1
ATOM 1512 N N . HIS A 1 188 ? -3.201 -8.591 -0.078 1.00 91.69 188 HIS A N 1
ATOM 1513 C CA . HIS A 1 188 ? -2.480 -9.591 -0.854 1.00 91.69 188 HIS A CA 1
ATOM 1514 C C . HIS A 1 188 ? -3.149 -10.976 -0.809 1.00 91.69 188 HIS A C 1
ATOM 1516 O O . HIS A 1 188 ? -3.833 -11.348 0.148 1.00 91.69 188 HIS A O 1
ATOM 1522 N N . ASP A 1 189 ? -2.900 -11.784 -1.846 1.00 87.81 189 ASP A N 1
ATOM 1523 C CA . ASP A 1 189 ? -3.243 -13.207 -1.836 1.00 87.81 189 ASP A CA 1
ATOM 1524 C C . ASP A 1 189 ? -2.563 -13.931 -0.667 1.00 87.81 189 ASP A C 1
ATOM 1526 O O . ASP A 1 189 ? -1.362 -13.778 -0.418 1.00 87.81 189 ASP A O 1
ATOM 1530 N N . ALA A 1 190 ? -3.318 -14.806 -0.002 1.00 85.44 190 ALA A N 1
ATOM 1531 C CA . ALA A 1 190 ? -2.743 -15.725 0.965 1.00 85.44 190 ALA A CA 1
ATOM 1532 C C . ALA A 1 190 ? -1.742 -16.670 0.289 1.00 85.44 190 ALA A C 1
ATOM 1534 O O . ALA A 1 190 ? -1.962 -17.160 -0.824 1.00 85.44 190 ALA A O 1
ATOM 1535 N N . LYS A 1 191 ? -0.670 -17.014 1.008 1.00 86.50 191 LYS A N 1
ATOM 1536 C CA . LYS A 1 191 ? 0.181 -18.142 0.611 1.00 86.50 191 LYS A CA 1
ATOM 1537 C C . LYS A 1 191 ? -0.657 -19.436 0.652 1.00 86.50 191 LYS A C 1
ATOM 1539 O O . LYS A 1 191 ? -1.445 -19.584 1.590 1.00 86.50 191 LYS A O 1
ATOM 1544 N N . PRO A 1 192 ? -0.500 -20.374 -0.303 1.00 85.81 192 PRO A N 1
ATOM 1545 C CA . PRO A 1 192 ? -1.331 -21.581 -0.388 1.00 85.81 192 PRO A CA 1
ATOM 1546 C C . PRO A 1 192 ? -1.368 -22.435 0.886 1.00 85.81 192 PRO A C 1
ATOM 1548 O O . PRO A 1 192 ? -2.335 -23.155 1.117 1.00 85.81 192 PRO A O 1
ATOM 1551 N N . GLU A 1 193 ? -0.320 -22.369 1.707 1.00 90.31 193 GLU A N 1
ATOM 1552 C CA . GLU A 1 193 ? -0.176 -23.132 2.947 1.00 90.31 193 GLU A CA 1
ATOM 1553 C C . GLU A 1 193 ? -0.906 -22.502 4.146 1.00 90.31 193 GLU A C 1
ATOM 1555 O O . GLU A 1 193 ? -0.943 -23.102 5.218 1.00 90.31 193 GLU A O 1
ATOM 1560 N N . VAL A 1 194 ? -1.458 -21.293 4.002 1.00 89.12 194 VAL A N 1
ATOM 1561 C CA . VAL A 1 194 ? -2.137 -20.579 5.091 1.00 89.12 194 VAL A CA 1
ATOM 1562 C C . VAL A 1 194 ? -3.599 -21.036 5.181 1.00 89.12 194 VAL A C 1
ATOM 1564 O O . VAL A 1 194 ? -4.355 -20.837 4.225 1.00 89.12 194 VAL A O 1
ATOM 1567 N N . PRO A 1 195 ? -4.056 -21.585 6.324 1.00 89.44 195 PRO A N 1
ATOM 1568 C CA . PRO A 1 195 ? -5.440 -22.014 6.506 1.00 89.44 195 PRO A CA 1
ATOM 1569 C C . PRO A 1 195 ? -6.350 -20.809 6.798 1.00 89.44 195 PRO A C 1
ATOM 1571 O O . PRO A 1 195 ? -6.873 -20.640 7.897 1.00 89.44 195 PRO A O 1
ATOM 1574 N N . VAL A 1 196 ? -6.565 -19.951 5.793 1.00 85.00 196 VAL A N 1
ATOM 1575 C CA . VAL A 1 196 ? -7.315 -18.684 5.924 1.00 85.00 196 VAL A CA 1
ATOM 1576 C C . VAL A 1 196 ? -8.682 -18.881 6.583 1.00 85.00 196 VAL A C 1
ATOM 1578 O O . VAL A 1 196 ? -9.100 -18.048 7.382 1.00 85.00 196 VAL A O 1
ATOM 1581 N N . SER A 1 197 ? -9.370 -19.993 6.300 1.00 81.00 197 SER A N 1
ATOM 1582 C CA . SER A 1 197 ? -10.669 -20.315 6.903 1.00 81.00 197 SER A CA 1
ATOM 1583 C C . SER A 1 197 ? -10.642 -20.415 8.426 1.00 81.00 197 SER A C 1
ATOM 1585 O O . SER A 1 197 ? -11.632 -20.060 9.060 1.00 81.00 197 SER A O 1
ATOM 1587 N N . GLU A 1 198 ? -9.532 -20.872 9.003 1.00 83.38 198 GLU A N 1
ATOM 1588 C CA . GLU A 1 198 ? -9.352 -21.018 10.452 1.00 83.38 198 GLU A CA 1
ATOM 1589 C C . GLU A 1 198 ? -8.956 -19.690 11.111 1.00 83.38 198 GLU A C 1
ATOM 1591 O O . GLU A 1 198 ? -9.186 -19.481 12.301 1.00 83.38 198 GLU A O 1
ATOM 1596 N N . TYR A 1 199 ? -8.389 -18.760 10.337 1.00 86.00 199 TYR A N 1
ATOM 1597 C CA . TYR A 1 199 ? -7.852 -17.493 10.841 1.00 86.00 199 TYR A CA 1
ATOM 1598 C C . TYR A 1 199 ? -8.820 -16.311 10.694 1.00 86.00 199 TYR A C 1
ATOM 1600 O O . TYR A 1 199 ? -8.503 -15.204 11.122 1.00 86.00 199 TYR A O 1
ATOM 1608 N N . LYS A 1 200 ? -10.030 -16.533 10.164 1.00 81.81 200 LYS A N 1
ATOM 1609 C CA . LYS A 1 200 ? -11.033 -15.482 9.894 1.00 81.81 200 LYS A CA 1
ATOM 1610 C C . LYS A 1 200 ? -11.421 -14.615 11.100 1.00 81.81 200 LYS A C 1
ATOM 1612 O O . LYS A 1 200 ? -11.937 -13.519 10.907 1.00 81.81 200 LYS A O 1
ATOM 1617 N N . SER A 1 201 ? -11.205 -15.089 12.329 1.00 77.31 201 SER A N 1
ATOM 1618 C CA . SER A 1 201 ? -11.484 -14.325 13.555 1.00 77.31 201 SER A CA 1
ATOM 1619 C C . SER A 1 201 ? -10.428 -13.271 13.893 1.00 77.31 201 SER A C 1
ATOM 1621 O O . SER A 1 201 ? -10.631 -12.475 14.798 1.00 77.31 201 SER A O 1
ATOM 1623 N N . TRP A 1 202 ? -9.281 -13.268 13.220 1.00 87.06 202 TRP A N 1
ATOM 1624 C CA . TRP A 1 202 ? -8.212 -12.303 13.488 1.00 87.06 202 TRP A CA 1
ATOM 1625 C C . TRP A 1 202 ? -7.466 -11.852 12.231 1.00 87.06 202 TRP A C 1
ATOM 1627 O O . TRP A 1 202 ? -6.638 -10.950 12.302 1.00 87.06 202 TRP A O 1
ATOM 1637 N N . MET A 1 203 ? -7.777 -12.437 11.075 1.00 90.75 203 MET A N 1
ATOM 1638 C CA . MET A 1 203 ? -7.138 -12.161 9.798 1.00 90.75 203 MET A CA 1
ATOM 1639 C C . MET A 1 203 ? -8.188 -11.880 8.727 1.00 90.75 203 MET A C 1
ATOM 1641 O O . MET A 1 203 ? -9.112 -12.674 8.530 1.00 90.75 203 MET A O 1
ATOM 1645 N N . LYS A 1 204 ? -8.014 -10.774 8.006 1.00 88.62 204 LYS A N 1
ATOM 1646 C CA . LYS A 1 204 ? -8.859 -10.373 6.883 1.00 88.62 204 LYS A CA 1
ATOM 1647 C C . LYS A 1 204 ? -7.995 -10.100 5.659 1.00 88.62 204 LYS A C 1
ATOM 1649 O O . LYS A 1 204 ? -7.109 -9.251 5.719 1.00 88.62 204 LYS A O 1
ATOM 1654 N N . LEU A 1 205 ? -8.279 -10.839 4.586 1.00 90.50 205 LEU A N 1
ATOM 1655 C CA . LEU A 1 205 ? -7.577 -10.781 3.308 1.00 90.50 205 LEU A CA 1
ATOM 1656 C C . LEU A 1 205 ? -8.576 -10.468 2.194 1.00 90.50 205 LEU A C 1
ATOM 1658 O O . LEU A 1 205 ? -9.271 -11.377 1.744 1.00 90.50 205 LEU A O 1
ATOM 1662 N N . ASP A 1 206 ? -8.652 -9.208 1.767 1.00 86.69 206 ASP A N 1
ATOM 1663 C CA . ASP A 1 206 ? -9.594 -8.769 0.729 1.00 86.69 206 ASP A CA 1
ATOM 1664 C C . ASP A 1 206 ? -8.865 -7.965 -0.341 1.00 86.69 206 ASP A C 1
ATOM 1666 O O . ASP A 1 206 ? -8.280 -6.938 -0.025 1.00 86.69 206 ASP A O 1
ATOM 1670 N N . GLN A 1 207 ? -8.957 -8.393 -1.603 1.00 88.12 207 GLN A N 1
ATOM 1671 C CA . GLN A 1 207 ? -8.378 -7.695 -2.768 1.00 88.12 207 GLN A CA 1
ATOM 1672 C C . GLN A 1 207 ? -9.299 -6.637 -3.377 1.00 88.12 207 GLN A C 1
ATOM 1674 O O . GLN A 1 207 ? -8.859 -5.771 -4.135 1.00 88.12 207 GLN A O 1
ATOM 1679 N N . THR A 1 208 ? -10.599 -6.751 -3.114 1.00 85.81 208 THR A N 1
ATOM 1680 C CA . THR A 1 208 ? -11.610 -5.889 -3.717 1.00 85.81 208 THR A CA 1
ATOM 1681 C C . THR A 1 208 ? -12.703 -5.564 -2.724 1.00 85.81 208 THR A C 1
ATOM 1683 O O . THR A 1 208 ? -13.173 -6.435 -1.991 1.00 85.81 208 THR A O 1
ATOM 1686 N N . TYR A 1 209 ? -13.174 -4.326 -2.775 1.00 77.12 209 TYR A N 1
ATOM 1687 C CA . TYR A 1 209 ? -14.393 -3.908 -2.116 1.00 77.12 209 TYR A CA 1
ATOM 1688 C C . TYR A 1 209 ? -15.617 -4.591 -2.750 1.00 77.12 209 TYR A C 1
ATOM 1690 O O . TYR A 1 209 ? -15.563 -5.031 -3.902 1.00 77.12 209 TYR A O 1
ATOM 1698 N N . PRO A 1 210 ? -16.766 -4.636 -2.049 1.00 76.69 210 PRO A N 1
ATOM 1699 C CA . PRO A 1 210 ? -18.005 -5.209 -2.588 1.00 76.69 210 PRO A CA 1
ATOM 1700 C C . PRO A 1 210 ? -18.514 -4.542 -3.874 1.00 76.69 210 PRO A C 1
ATOM 1702 O O . PRO A 1 210 ? -19.283 -5.147 -4.618 1.00 76.69 210 PRO A O 1
ATOM 1705 N N . ASP A 1 211 ? -18.101 -3.300 -4.138 1.00 75.88 211 ASP A N 1
ATOM 1706 C CA . ASP A 1 211 ? -18.409 -2.564 -5.369 1.00 75.88 211 ASP A CA 1
ATOM 1707 C C . ASP A 1 211 ? -17.460 -2.896 -6.540 1.00 75.88 211 ASP A C 1
ATOM 1709 O O . ASP A 1 211 ? -17.639 -2.377 -7.642 1.00 75.88 211 ASP A O 1
ATOM 1713 N N . GLY A 1 212 ? -16.484 -3.782 -6.321 1.00 81.38 212 GLY A N 1
ATOM 1714 C CA . GLY A 1 212 ? -15.518 -4.250 -7.310 1.00 81.38 212 GLY A CA 1
ATOM 1715 C C . GLY A 1 212 ? -14.238 -3.420 -7.409 1.00 81.38 212 GLY A C 1
ATOM 1716 O O . GLY A 1 212 ? -13.344 -3.815 -8.155 1.00 81.38 212 GLY A O 1
ATOM 1717 N N . ARG A 1 213 ? -14.115 -2.304 -6.676 1.00 85.94 213 ARG A N 1
ATOM 1718 C CA . ARG A 1 213 ? -12.867 -1.523 -6.634 1.00 85.94 213 ARG A CA 1
ATOM 1719 C C . ARG A 1 213 ? -11.766 -2.300 -5.924 1.00 85.94 213 ARG A C 1
ATOM 1721 O O . ARG A 1 213 ? -12.048 -3.000 -4.954 1.00 85.94 213 ARG A O 1
ATOM 1728 N N . GLY A 1 214 ? -10.516 -2.128 -6.350 1.00 88.12 214 GLY A N 1
ATOM 1729 C CA . GLY A 1 214 ? -9.368 -2.669 -5.618 1.00 88.12 214 GLY A CA 1
ATOM 1730 C C . GLY A 1 214 ? -9.261 -2.077 -4.207 1.00 88.12 214 GLY A C 1
ATOM 1731 O O . GLY A 1 214 ? -9.547 -0.892 -3.999 1.00 88.12 214 GLY A O 1
ATOM 1732 N N . THR A 1 215 ? -8.864 -2.892 -3.238 1.00 90.50 215 THR A N 1
ATOM 1733 C CA . THR A 1 215 ? -8.552 -2.464 -1.865 1.00 90.50 215 THR A CA 1
ATOM 1734 C C . THR A 1 215 ? -7.064 -2.168 -1.712 1.00 90.50 215 THR A C 1
ATOM 1736 O O . THR A 1 215 ? -6.232 -2.625 -2.493 1.00 90.50 215 THR A O 1
ATOM 1739 N N . ALA A 1 216 ? -6.768 -1.412 -0.663 1.00 96.62 216 ALA A N 1
ATOM 1740 C CA . ALA A 1 216 ? -5.438 -1.140 -0.143 1.00 96.62 216 ALA A CA 1
ATOM 1741 C C . ALA A 1 216 ? -5.512 -1.314 1.383 1.00 96.62 216 ALA A C 1
ATOM 1743 O O . ALA A 1 216 ? -6.575 -1.065 1.980 1.00 96.62 216 ALA A O 1
ATOM 1744 N N . ALA A 1 217 ? -4.429 -1.733 2.029 1.00 97.31 217 ALA A N 1
ATOM 1745 C CA . ALA A 1 217 ? -4.383 -1.967 3.469 1.00 97.31 217 ALA A CA 1
ATOM 1746 C C . ALA A 1 217 ? -4.756 -0.710 4.269 1.00 97.31 217 ALA A C 1
ATOM 1748 O O . ALA A 1 217 ? -5.463 -0.797 5.278 1.00 97.31 217 ALA A O 1
ATOM 1749 N N . THR A 1 218 ? -4.376 0.473 3.777 1.00 98.50 218 THR A N 1
ATOM 1750 C CA . THR A 1 218 ? -4.782 1.778 4.322 1.00 98.50 218 THR A CA 1
ATOM 1751 C C . THR A 1 218 ? -6.293 1.944 4.370 1.00 98.50 218 THR A C 1
ATOM 1753 O O . THR A 1 218 ? -6.833 2.351 5.400 1.00 98.50 218 THR A O 1
ATOM 1756 N N . GLY A 1 219 ? -6.981 1.618 3.273 1.00 95.25 219 GLY A N 1
ATOM 1757 C CA . GLY A 1 219 ? -8.438 1.708 3.183 1.00 95.25 219 GLY A CA 1
ATOM 1758 C C . GLY A 1 219 ? -9.118 0.716 4.120 1.00 95.25 219 GLY A C 1
ATOM 1759 O O . GLY A 1 219 ? -9.977 1.100 4.910 1.00 95.25 219 GLY A O 1
ATOM 1760 N N . MET A 1 220 ? -8.657 -0.537 4.117 1.00 93.50 220 MET A N 1
ATOM 1761 C CA . MET A 1 220 ? -9.163 -1.575 5.019 1.00 93.50 220 MET A CA 1
ATOM 1762 C C . MET A 1 220 ? -8.994 -1.175 6.491 1.00 93.50 220 MET A C 1
ATOM 1764 O O . MET A 1 220 ? -9.922 -1.292 7.291 1.00 93.50 220 MET A O 1
ATOM 1768 N N . TYR A 1 221 ? -7.824 -0.668 6.871 1.00 97.25 221 TYR A N 1
ATOM 1769 C CA . TYR A 1 221 ? -7.584 -0.234 8.242 1.00 97.25 221 TYR A CA 1
ATOM 1770 C C . TYR A 1 221 ? -8.401 1.009 8.611 1.00 97.25 221 TYR A C 1
ATOM 1772 O O . TYR A 1 221 ? -8.949 1.081 9.709 1.00 97.25 221 TYR A O 1
ATOM 1780 N N . TYR A 1 222 ? -8.555 1.965 7.696 1.00 95.88 222 TYR A N 1
ATOM 1781 C CA . TYR A 1 222 ? -9.430 3.117 7.899 1.00 95.88 222 TYR A CA 1
ATOM 1782 C C . TYR A 1 222 ? -10.886 2.702 8.159 1.00 95.88 222 TYR A C 1
ATOM 1784 O O . TYR A 1 222 ? -11.490 3.160 9.133 1.00 95.88 222 TYR A O 1
ATOM 1792 N N . ASP A 1 223 ? -11.416 1.770 7.363 1.00 87.75 223 ASP A N 1
ATOM 1793 C CA . ASP A 1 223 ? -12.765 1.225 7.538 1.00 87.75 223 ASP A CA 1
ATOM 1794 C C . ASP A 1 223 ? -12.932 0.570 8.917 1.00 87.75 223 ASP A C 1
ATOM 1796 O O . ASP A 1 223 ? -13.933 0.805 9.603 1.00 87.75 223 ASP A O 1
ATOM 1800 N N . PHE A 1 224 ? -11.927 -0.192 9.369 1.00 88.25 224 PHE A N 1
ATOM 1801 C CA . PHE A 1 224 ? -11.887 -0.746 10.724 1.00 88.25 224 PHE A CA 1
ATOM 1802 C C . PHE A 1 224 ? -11.970 0.349 11.795 1.00 88.25 224 PHE A C 1
ATOM 1804 O O . PHE A 1 224 ? -12.769 0.248 12.731 1.00 88.25 224 PHE A O 1
ATOM 1811 N N . LEU A 1 225 ? -11.153 1.399 11.676 1.00 88.75 225 LEU A N 1
ATOM 1812 C CA . LEU A 1 225 ? -11.097 2.482 12.658 1.00 88.75 225 LEU A CA 1
ATOM 1813 C C . LEU A 1 225 ? -12.424 3.243 12.742 1.00 88.75 225 LEU A C 1
ATOM 1815 O O . LEU A 1 225 ? -12.891 3.546 13.843 1.00 88.75 225 LEU A O 1
ATOM 1819 N N . CYS A 1 226 ? -13.056 3.521 11.602 1.00 84.06 226 CYS A N 1
ATOM 1820 C CA . CYS A 1 226 ? -14.358 4.179 11.558 1.00 84.06 226 CYS A CA 1
ATOM 1821 C C . CYS A 1 226 ? -15.476 3.288 12.108 1.00 84.06 226 CYS A C 1
ATOM 1823 O O . CYS A 1 226 ? -16.294 3.760 12.895 1.00 84.06 226 CYS A O 1
ATOM 1825 N N . ALA A 1 227 ? -15.485 1.994 11.771 1.00 79.94 227 ALA A N 1
ATOM 1826 C CA . ALA A 1 227 ? -16.482 1.046 12.274 1.00 79.94 227 ALA A CA 1
ATOM 1827 C C . ALA A 1 227 ? -16.443 0.871 13.805 1.00 79.94 227 ALA A C 1
ATOM 1829 O O . ALA A 1 227 ? -17.451 0.491 14.402 1.00 79.94 227 ALA A O 1
ATOM 1830 N N . ASN A 1 228 ? -15.299 1.161 14.433 1.00 80.31 228 ASN A N 1
ATOM 1831 C CA . ASN A 1 228 ? -15.086 1.060 15.880 1.00 80.31 228 ASN A CA 1
ATOM 1832 C C . ASN A 1 228 ? -15.074 2.424 16.600 1.00 80.31 228 ASN A C 1
ATOM 1834 O O . ASN A 1 228 ? -14.663 2.509 17.762 1.00 80.31 228 ASN A O 1
ATOM 1838 N N . ASP A 1 229 ? -15.514 3.499 15.934 1.00 83.00 229 ASP A N 1
ATOM 1839 C CA . ASP A 1 229 ? -15.536 4.865 16.477 1.00 83.00 229 ASP A CA 1
ATOM 1840 C C . ASP A 1 229 ? -14.169 5.317 17.039 1.00 83.00 229 ASP A C 1
ATOM 1842 O O . ASP A 1 229 ? -14.109 6.000 18.071 1.00 83.00 229 ASP A O 1
ATOM 1846 N N . LEU A 1 230 ? -13.072 4.889 16.404 1.00 86.56 230 LEU A N 1
ATOM 1847 C CA . LEU A 1 230 ? -11.696 5.265 16.760 1.00 86.56 230 LEU A CA 1
ATOM 1848 C C . LEU A 1 230 ? -11.225 6.497 15.992 1.00 86.56 230 LEU A C 1
ATOM 1850 O O . LEU A 1 230 ? -10.453 7.296 16.510 1.00 86.56 230 LEU A O 1
ATOM 1854 N N . ILE A 1 231 ? -11.728 6.679 14.773 1.00 91.19 231 ILE A N 1
ATOM 1855 C CA . ILE A 1 231 ? -11.521 7.884 13.974 1.00 91.19 231 ILE A CA 1
ATOM 1856 C C . ILE A 1 231 ? -12.865 8.378 13.455 1.00 91.19 231 ILE A C 1
ATOM 1858 O O . ILE A 1 231 ? -13.709 7.600 13.010 1.00 91.19 231 ILE A O 1
ATOM 1862 N N . LYS A 1 232 ? -13.044 9.701 13.481 1.00 89.44 232 LYS A N 1
ATOM 1863 C CA . LYS A 1 232 ? -14.160 10.364 12.808 1.00 89.44 232 LYS A CA 1
ATOM 1864 C C . LYS A 1 232 ? -13.789 10.645 11.350 1.00 89.44 232 LYS A C 1
ATOM 1866 O O . LYS A 1 232 ? -12.752 11.272 11.128 1.00 89.44 232 LYS A O 1
ATOM 1871 N N . PRO A 1 233 ? -14.624 10.248 10.376 1.00 92.50 233 PRO A N 1
ATOM 1872 C CA . PRO A 1 233 ? -14.423 10.625 8.986 1.00 92.50 233 PRO A CA 1
ATOM 1873 C C . PRO A 1 233 ? -14.386 12.142 8.798 1.00 92.50 233 PRO A C 1
ATOM 1875 O O . PRO A 1 233 ? -15.180 12.873 9.396 1.00 92.50 233 PRO A O 1
ATOM 1878 N N . THR A 1 234 ? -13.468 12.607 7.954 1.00 95.50 234 THR A N 1
ATOM 1879 C CA . THR A 1 234 ? -13.420 13.987 7.465 1.00 95.50 234 THR A CA 1
ATOM 1880 C C . THR A 1 234 ? -13.156 13.964 5.961 1.00 95.50 234 THR A C 1
ATOM 1882 O O . THR A 1 234 ? -12.479 13.048 5.489 1.00 95.50 234 THR A O 1
ATOM 1885 N N . PRO A 1 235 ? -13.625 14.967 5.197 1.00 96.88 235 PRO A N 1
ATOM 1886 C CA . PRO A 1 235 ? -13.431 14.978 3.747 1.00 96.88 235 PRO A CA 1
ATOM 1887 C C . PRO A 1 235 ? -11.959 14.899 3.306 1.00 96.88 235 PRO A C 1
ATOM 1889 O O . PRO A 1 235 ? -11.634 14.176 2.371 1.00 96.88 235 PRO A O 1
ATOM 1892 N N . ILE A 1 236 ? -11.050 15.603 3.993 1.00 98.00 236 ILE A N 1
ATOM 1893 C CA . ILE A 1 236 ? -9.610 15.545 3.686 1.00 98.00 236 ILE A CA 1
ATOM 1894 C C . ILE A 1 236 ? -9.005 14.170 3.986 1.00 98.00 236 ILE A C 1
ATOM 1896 O O . ILE A 1 236 ? -8.124 13.717 3.256 1.00 98.00 236 ILE A O 1
ATOM 1900 N N . LEU A 1 237 ? -9.474 13.505 5.045 1.00 97.56 237 LEU A N 1
ATOM 1901 C CA . LEU A 1 237 ? -9.016 12.169 5.390 1.00 97.56 237 LEU A CA 1
ATOM 1902 C C . LEU A 1 237 ? -9.470 11.163 4.334 1.00 97.56 237 LEU A C 1
ATOM 1904 O O . LEU A 1 237 ? -8.632 10.440 3.817 1.00 97.56 237 LEU A O 1
ATOM 1908 N N . GLU A 1 238 ? -10.745 11.174 3.948 1.00 96.69 238 GLU A N 1
ATOM 1909 C CA . GLU A 1 238 ? -11.274 10.292 2.896 1.00 96.69 238 GLU A CA 1
ATOM 1910 C C . GLU A 1 238 ? -10.541 10.478 1.558 1.00 96.69 238 GLU A C 1
ATOM 1912 O O . GLU A 1 238 ? -10.185 9.499 0.908 1.00 96.69 238 GLU A O 1
ATOM 1917 N N . ASP A 1 239 ? -10.247 11.722 1.172 1.00 98.06 239 ASP A N 1
ATOM 1918 C CA . ASP A 1 239 ? -9.479 12.017 -0.042 1.00 98.06 239 ASP A CA 1
ATOM 1919 C C . ASP A 1 239 ? -8.030 11.504 0.061 1.00 98.06 239 ASP A C 1
ATOM 1921 O O . ASP A 1 239 ? -7.532 10.905 -0.885 1.00 98.06 239 ASP A O 1
ATOM 1925 N N . TYR A 1 240 ? -7.361 11.635 1.214 1.00 98.56 240 TYR A N 1
ATOM 1926 C CA . TYR A 1 240 ? -6.038 11.031 1.431 1.00 98.56 240 TYR A CA 1
ATOM 1927 C C . TYR A 1 240 ? -6.056 9.501 1.307 1.00 98.56 240 TYR A C 1
ATOM 1929 O O . TYR A 1 240 ? -5.222 8.942 0.595 1.00 98.56 240 TYR A O 1
ATOM 1937 N N . ILE A 1 241 ? -7.015 8.831 1.958 1.00 98.06 241 ILE A N 1
ATOM 1938 C CA . ILE A 1 241 ? -7.171 7.369 1.889 1.00 98.06 241 ILE A CA 1
ATOM 1939 C C . ILE A 1 241 ? -7.385 6.922 0.439 1.00 98.06 241 ILE A C 1
ATOM 1941 O O . ILE A 1 241 ? -6.753 5.969 -0.016 1.00 98.06 241 ILE A O 1
ATOM 1945 N N . GLU A 1 242 ? -8.219 7.644 -0.310 1.00 96.31 242 GLU A N 1
ATOM 1946 C CA . GLU A 1 242 ? -8.468 7.352 -1.720 1.00 96.31 242 GLU A CA 1
ATOM 1947 C C . GLU A 1 242 ? -7.220 7.572 -2.585 1.00 96.31 242 GLU A C 1
ATOM 1949 O O . GLU A 1 242 ? -6.956 6.769 -3.474 1.00 96.31 242 GLU A O 1
ATOM 1954 N N . LEU A 1 243 ? -6.405 8.602 -2.325 1.00 97.94 243 LEU A N 1
ATOM 1955 C CA . LEU A 1 243 ? -5.139 8.797 -3.043 1.00 97.94 243 LEU A CA 1
ATOM 1956 C C . LEU A 1 243 ? -4.156 7.641 -2.821 1.00 97.94 243 LEU A C 1
ATOM 1958 O O . LEU A 1 243 ? -3.505 7.223 -3.780 1.00 97.94 243 LEU A O 1
ATOM 1962 N N . VAL A 1 244 ? -4.057 7.121 -1.593 1.00 98.31 244 VAL A N 1
ATOM 1963 C CA . VAL A 1 244 ? -3.218 5.950 -1.287 1.00 98.31 244 VAL A CA 1
ATOM 1964 C C . VAL A 1 244 ? -3.743 4.718 -2.024 1.00 98.31 244 VAL A C 1
ATOM 1966 O O . VAL A 1 244 ? -2.990 4.085 -2.762 1.00 98.31 244 VAL A O 1
ATOM 1969 N N . ARG A 1 245 ? -5.052 4.448 -1.927 1.00 96.94 245 ARG A N 1
ATOM 1970 C CA . ARG A 1 245 ? -5.709 3.320 -2.604 1.00 96.94 245 ARG A CA 1
ATOM 1971 C C . ARG A 1 245 ? -5.542 3.372 -4.119 1.00 96.94 245 ARG A C 1
ATOM 1973 O O . ARG A 1 245 ? -5.201 2.369 -4.741 1.00 96.94 245 ARG A O 1
ATOM 1980 N N . LEU A 1 246 ? -5.776 4.536 -4.726 1.00 95.88 246 LEU A N 1
ATOM 1981 C CA . LEU A 1 246 ? -5.620 4.732 -6.165 1.00 95.88 246 LEU A CA 1
ATOM 1982 C C . LEU A 1 246 ? -4.185 4.465 -6.606 1.00 95.88 246 LEU A C 1
ATOM 1984 O O . LEU A 1 246 ? -3.999 3.891 -7.676 1.00 95.88 246 LEU A O 1
ATOM 1988 N N . PHE A 1 247 ? -3.190 4.886 -5.814 1.00 95.06 247 PHE A N 1
ATOM 1989 C CA . PHE A 1 247 ? -1.788 4.630 -6.124 1.00 95.06 247 PHE A CA 1
ATOM 1990 C C . PHE A 1 247 ? -1.465 3.135 -6.080 1.00 95.06 247 PHE A C 1
ATOM 1992 O O . PHE A 1 247 ? -0.958 2.596 -7.066 1.00 95.06 247 PHE A O 1
ATOM 1999 N N . ASP A 1 248 ? -1.803 2.485 -4.969 1.00 94.88 248 ASP A N 1
ATOM 2000 C CA . ASP A 1 248 ? -1.517 1.075 -4.709 1.00 94.88 248 ASP A CA 1
ATOM 2001 C C . ASP A 1 248 ? -2.178 0.135 -5.740 1.00 94.88 248 ASP A C 1
ATOM 2003 O O . ASP A 1 248 ? -1.527 -0.695 -6.379 1.00 94.88 248 ASP A O 1
ATOM 2007 N N . THR A 1 249 ? -3.458 0.371 -6.036 1.00 91.81 249 THR A N 1
ATOM 2008 C CA . THR A 1 249 ? -4.228 -0.408 -7.024 1.00 91.81 249 THR A CA 1
ATOM 2009 C C . THR A 1 249 ? -3.903 -0.062 -8.479 1.00 91.81 249 THR A C 1
ATOM 2011 O O . THR A 1 249 ? -4.413 -0.701 -9.402 1.00 91.81 249 THR A O 1
ATOM 2014 N N . TRP A 1 250 ? -3.058 0.948 -8.709 1.00 88.44 250 TRP A N 1
ATOM 2015 C CA . TRP A 1 250 ? -2.736 1.504 -10.028 1.00 88.44 250 TRP A CA 1
ATOM 2016 C C . TRP A 1 250 ? -3.926 2.133 -10.783 1.00 88.44 250 TRP A C 1
ATOM 2018 O O . TRP A 1 250 ? -3.809 2.500 -11.954 1.00 88.44 250 TRP A O 1
ATOM 2028 N N . GLU A 1 251 ? -5.071 2.321 -10.127 1.00 89.44 251 GLU A N 1
ATOM 2029 C CA . GLU A 1 251 ? -6.257 2.959 -10.716 1.00 89.44 251 GLU A CA 1
ATOM 2030 C C . GLU A 1 251 ? -6.064 4.465 -10.965 1.00 89.44 251 GLU A C 1
ATOM 2032 O O . GLU A 1 251 ? -6.836 5.085 -11.693 1.00 89.44 251 GLU A O 1
ATOM 2037 N N . TRP A 1 252 ? -4.999 5.063 -10.422 1.00 89.44 252 TRP A N 1
ATOM 2038 C CA . TRP A 1 252 ? -4.621 6.452 -10.688 1.00 89.44 252 TRP A CA 1
ATOM 2039 C C . TRP A 1 252 ? -4.188 6.731 -12.135 1.00 89.44 252 TRP A C 1
ATOM 2041 O O . TRP A 1 252 ? -4.096 7.894 -12.516 1.00 89.44 252 TRP A O 1
ATOM 2051 N N . GLU A 1 253 ? -3.852 5.716 -12.935 1.00 83.88 253 GLU A N 1
ATOM 2052 C CA . GLU A 1 253 ? -3.341 5.932 -14.295 1.00 83.88 253 GLU A CA 1
ATOM 2053 C C . GLU A 1 253 ? -4.458 6.310 -15.288 1.00 83.88 253 GLU A C 1
ATOM 2055 O O . GLU A 1 253 ? -4.219 7.073 -16.224 1.00 83.88 253 GLU A O 1
ATOM 2060 N N . GLU A 1 254 ? -5.680 5.805 -15.085 1.00 76.94 254 GLU A N 1
ATOM 2061 C CA . GLU A 1 254 ? -6.828 5.996 -15.981 1.00 76.94 254 GLU A CA 1
ATOM 2062 C C . GLU A 1 254 ? -8.135 6.134 -15.167 1.00 76.94 254 GLU A C 1
ATOM 2064 O O . GLU A 1 254 ? -8.726 5.117 -14.803 1.00 76.94 254 GLU A O 1
ATOM 2069 N N . PRO A 1 255 ? -8.640 7.359 -14.902 1.00 73.62 255 PRO A N 1
ATOM 2070 C CA . PRO A 1 255 ? -8.161 8.658 -15.382 1.00 73.62 255 PRO A CA 1
ATOM 2071 C C . PRO A 1 255 ? -6.888 9.106 -14.655 1.00 73.62 255 PRO A C 1
ATOM 2073 O O . PRO A 1 255 ? -6.755 8.870 -13.461 1.00 73.62 255 PRO A O 1
ATOM 2076 N N . GLU A 1 256 ? -5.988 9.792 -15.365 1.00 76.56 256 GLU A N 1
ATOM 2077 C CA . GLU A 1 256 ? -4.683 10.229 -14.851 1.00 76.56 256 GLU A CA 1
ATOM 2078 C C . GLU A 1 256 ? -4.824 11.152 -13.620 1.00 76.56 256 GLU A C 1
ATOM 2080 O O . GLU A 1 256 ? -4.918 12.377 -13.719 1.00 76.56 256 GLU A O 1
ATOM 2085 N N . ASN A 1 257 ? -4.837 10.557 -12.429 1.00 84.56 257 ASN A N 1
ATOM 2086 C CA . ASN A 1 257 ? -4.855 11.241 -11.150 1.00 84.56 257 ASN A CA 1
ATOM 2087 C C . ASN A 1 257 ? -3.422 11.393 -10.641 1.00 84.56 257 ASN A C 1
ATOM 2089 O O . ASN A 1 257 ? -2.937 10.649 -9.785 1.00 84.56 257 ASN A O 1
ATOM 2093 N N . LEU A 1 258 ? -2.742 12.420 -11.152 1.00 89.19 258 LEU A N 1
ATOM 2094 C CA . LEU A 1 258 ? -1.367 12.732 -10.764 1.00 89.19 258 LEU A CA 1
ATOM 2095 C C . LEU A 1 258 ? -1.198 12.997 -9.262 1.00 89.19 258 LEU A C 1
ATOM 2097 O O . LEU A 1 258 ? -0.077 12.905 -8.774 1.00 89.19 258 LEU A O 1
ATOM 2101 N N . ARG A 1 259 ? -2.266 13.296 -8.509 1.00 94.06 259 ARG A N 1
ATOM 2102 C CA . ARG A 1 259 ? -2.180 13.537 -7.059 1.00 94.06 259 ARG A CA 1
ATOM 2103 C C . ARG A 1 259 ? -1.767 12.278 -6.301 1.00 94.06 259 ARG A C 1
ATOM 2105 O O . ARG A 1 259 ? -0.922 12.365 -5.418 1.00 94.06 259 ARG A O 1
ATOM 2112 N N . ALA A 1 260 ? -2.305 11.120 -6.684 1.00 95.06 260 ALA A N 1
ATOM 2113 C CA . ALA A 1 260 ? -1.965 9.837 -6.068 1.00 95.06 260 ALA A CA 1
ATOM 2114 C C . ALA A 1 260 ? -0.484 9.510 -6.306 1.00 95.06 260 ALA A C 1
ATOM 2116 O O . ALA A 1 260 ? 0.264 9.219 -5.374 1.00 95.06 260 ALA A O 1
ATOM 2117 N N . LYS A 1 261 ? -0.021 9.700 -7.549 1.00 92.06 261 LYS A N 1
ATOM 2118 C CA . LYS A 1 261 ? 1.399 9.571 -7.887 1.00 92.06 261 LYS A CA 1
ATOM 2119 C C . LYS A 1 261 ? 2.272 10.565 -7.115 1.00 92.06 261 LYS A C 1
ATOM 2121 O O . LYS A 1 261 ? 3.304 10.175 -6.588 1.00 92.06 261 LYS A O 1
ATOM 2126 N N . ARG A 1 262 ? 1.872 11.837 -7.027 1.00 94.19 262 ARG A N 1
ATOM 2127 C CA . ARG A 1 262 ? 2.617 12.886 -6.306 1.00 94.19 262 ARG A CA 1
ATOM 2128 C C . ARG A 1 262 ? 2.742 12.590 -4.815 1.00 94.19 262 ARG A C 1
ATOM 2130 O O . ARG A 1 262 ? 3.798 12.846 -4.249 1.00 94.19 262 ARG A O 1
ATOM 2137 N N . LEU A 1 263 ? 1.703 12.032 -4.195 1.00 96.75 263 LEU A N 1
ATOM 2138 C CA . LEU A 1 263 ? 1.751 11.575 -2.806 1.00 96.75 263 LEU A CA 1
ATOM 2139 C C . LEU A 1 263 ? 2.828 10.501 -2.615 1.00 96.75 263 LEU A C 1
ATOM 2141 O O . LEU A 1 263 ? 3.656 10.616 -1.711 1.00 96.75 263 LEU A O 1
ATOM 2145 N N . ASN A 1 264 ? 2.870 9.509 -3.504 1.00 95.44 264 ASN A N 1
ATOM 2146 C CA . ASN A 1 264 ? 3.905 8.481 -3.477 1.00 95.44 264 ASN A CA 1
ATOM 2147 C C . ASN A 1 264 ? 5.308 9.030 -3.786 1.00 95.44 264 ASN A C 1
ATOM 2149 O O . ASN A 1 264 ? 6.279 8.668 -3.125 1.00 95.44 264 ASN A O 1
ATOM 2153 N N . ASP A 1 265 ? 5.430 9.925 -4.767 1.00 93.94 265 ASP A N 1
ATOM 2154 C CA . ASP A 1 265 ? 6.704 10.573 -5.087 1.00 93.94 265 ASP A CA 1
ATOM 2155 C C . ASP A 1 265 ? 7.227 11.333 -3.857 1.00 93.94 265 ASP A C 1
ATOM 2157 O O . ASP A 1 265 ? 8.389 11.180 -3.485 1.00 93.94 265 ASP A O 1
ATOM 2161 N N . TYR A 1 266 ? 6.358 12.074 -3.158 1.00 96.44 266 TYR A N 1
ATOM 2162 C CA . TYR A 1 266 ? 6.724 12.777 -1.928 1.00 96.44 266 TYR A CA 1
ATOM 2163 C C . TYR A 1 266 ? 7.180 11.822 -0.818 1.00 96.44 266 TYR A C 1
ATOM 2165 O O . TYR A 1 266 ? 8.168 12.118 -0.140 1.00 96.44 266 TYR A O 1
ATOM 2173 N N . PHE A 1 267 ? 6.504 10.678 -0.661 1.00 96.50 267 PHE A N 1
ATOM 2174 C CA . PHE A 1 267 ? 6.879 9.635 0.296 1.00 96.50 267 PHE A CA 1
ATOM 2175 C C . PHE A 1 267 ? 8.318 9.147 0.078 1.00 96.50 267 PHE A C 1
ATOM 2177 O O . PHE A 1 267 ? 9.113 9.169 1.014 1.00 96.50 267 PHE A O 1
ATOM 2184 N N . PHE A 1 268 ? 8.688 8.792 -1.156 1.00 92.00 268 PHE A N 1
ATOM 2185 C CA . PHE A 1 268 ? 10.038 8.294 -1.458 1.00 92.00 268 PHE A CA 1
ATOM 2186 C C . PHE A 1 268 ? 11.110 9.389 -1.551 1.00 92.00 268 PHE A C 1
ATOM 2188 O O . PHE A 1 268 ? 12.297 9.103 -1.384 1.00 92.00 268 PHE A O 1
ATOM 2195 N N . MET A 1 269 ? 10.725 10.636 -1.835 1.00 92.50 269 MET A N 1
ATOM 2196 C CA . MET A 1 269 ? 11.650 11.775 -1.858 1.00 92.50 269 MET A CA 1
ATOM 2197 C C . MET A 1 269 ? 12.007 12.284 -0.458 1.00 92.50 269 MET A C 1
ATOM 2199 O O . MET A 1 269 ? 13.074 12.875 -0.277 1.00 92.50 269 MET A O 1
ATOM 2203 N N . SER A 1 270 ? 11.112 12.102 0.510 1.00 91.62 270 SER A N 1
ATOM 2204 C CA . SER A 1 270 ? 11.254 12.643 1.862 1.00 91.62 270 SER A CA 1
ATOM 2205 C C . SER A 1 270 ? 11.838 11.617 2.822 1.00 91.62 270 SER A C 1
ATOM 2207 O O . SER A 1 270 ? 11.768 10.410 2.606 1.00 91.62 270 SER A O 1
ATOM 2209 N N . HIS A 1 271 ? 12.390 12.089 3.942 1.00 93.12 271 HIS A N 1
ATOM 2210 C CA . HIS A 1 271 ? 12.580 11.190 5.075 1.00 93.12 271 HIS A CA 1
ATOM 2211 C C . HIS A 1 271 ? 11.210 10.841 5.666 1.00 93.12 271 HIS A C 1
ATOM 2213 O O . HIS A 1 271 ? 10.348 11.716 5.772 1.00 93.12 271 HIS A O 1
ATOM 2219 N N . TRP A 1 272 ? 11.016 9.587 6.076 1.00 90.38 272 TRP A N 1
ATOM 2220 C CA . TRP A 1 272 ? 9.721 9.094 6.556 1.00 90.38 272 TRP A CA 1
ATOM 2221 C C . TRP A 1 272 ? 9.168 9.909 7.740 1.00 90.38 272 TRP A C 1
ATOM 2223 O O . TRP A 1 272 ? 7.962 10.084 7.853 1.00 90.38 272 TRP A O 1
ATOM 2233 N N . GLU A 1 273 ? 10.034 10.459 8.599 1.00 94.12 273 GLU A N 1
ATOM 2234 C CA . GLU A 1 273 ? 9.632 11.318 9.726 1.00 94.12 273 GLU A CA 1
ATOM 2235 C C . GLU A 1 273 ? 9.003 12.635 9.259 1.00 94.12 273 GLU A C 1
ATOM 2237 O O . GLU A 1 273 ? 8.012 13.093 9.830 1.00 94.12 273 GLU A O 1
ATOM 2242 N N . GLU A 1 274 ? 9.564 13.243 8.211 1.00 95.62 274 GLU A N 1
ATOM 2243 C CA . GLU A 1 274 ? 9.030 14.481 7.646 1.00 95.62 274 GLU A CA 1
ATOM 2244 C C . GLU A 1 274 ? 7.737 14.202 6.877 1.00 95.62 274 GLU A C 1
ATOM 2246 O O . GLU A 1 274 ? 6.780 14.961 7.011 1.00 95.62 274 GLU A O 1
ATOM 2251 N N . PHE A 1 275 ? 7.670 13.079 6.155 1.00 97.19 275 PHE A N 1
ATOM 2252 C CA . PHE A 1 275 ? 6.438 12.635 5.508 1.00 97.19 275 PHE A CA 1
ATOM 2253 C C . PHE A 1 275 ? 5.293 12.495 6.521 1.00 97.19 275 PHE A C 1
ATOM 2255 O O . PHE A 1 275 ? 4.256 13.145 6.372 1.00 97.19 275 PHE A O 1
ATOM 2262 N N . ASP A 1 276 ? 5.506 11.720 7.590 1.00 97.00 276 ASP A N 1
ATOM 2263 C CA . ASP A 1 276 ? 4.528 11.530 8.664 1.00 97.00 276 ASP A CA 1
ATOM 2264 C C . ASP A 1 276 ? 4.061 12.862 9.243 1.00 97.00 276 ASP A C 1
ATOM 2266 O O . ASP A 1 276 ? 2.865 13.087 9.416 1.00 97.00 276 ASP A O 1
ATOM 2270 N N . LYS A 1 277 ? 5.005 13.756 9.545 1.00 96.44 277 LYS A N 1
ATOM 2271 C CA . LYS A 1 277 ? 4.713 15.066 10.125 1.00 96.44 277 LYS A CA 1
ATOM 2272 C C . LYS A 1 277 ? 3.826 15.905 9.206 1.00 96.44 277 LYS A C 1
ATOM 2274 O O . LYS A 1 277 ? 2.861 16.497 9.690 1.00 96.44 277 LYS A O 1
ATOM 2279 N N . GLN A 1 278 ? 4.131 15.960 7.910 1.00 96.88 278 GLN A N 1
ATOM 2280 C CA . GLN A 1 278 ? 3.356 16.744 6.944 1.00 96.88 278 GLN A CA 1
ATOM 2281 C C . GLN A 1 278 ? 1.950 16.180 6.741 1.00 96.88 278 GLN A C 1
ATOM 2283 O O . GLN A 1 278 ? 0.973 16.934 6.738 1.00 96.88 278 GLN A O 1
ATOM 2288 N N . VAL A 1 279 ? 1.828 14.856 6.634 1.00 97.81 279 VAL A N 1
ATOM 2289 C CA . VAL A 1 279 ? 0.527 14.188 6.518 1.00 97.81 279 VAL A CA 1
ATOM 2290 C C . VAL A 1 279 ? -0.293 14.398 7.794 1.00 97.81 279 VAL A C 1
ATOM 2292 O O . VAL A 1 279 ? -1.431 14.857 7.717 1.00 97.81 279 VAL A O 1
ATOM 2295 N N . LEU A 1 280 ? 0.281 14.154 8.978 1.00 97.31 280 LEU A N 1
ATOM 2296 C CA . LEU A 1 280 ? -0.409 14.343 10.261 1.00 97.31 280 LEU A CA 1
ATOM 2297 C C . LEU A 1 280 ? -0.892 15.778 10.447 1.00 97.31 280 LEU A C 1
ATOM 2299 O O . LEU A 1 280 ? -2.043 15.978 10.832 1.00 97.31 280 LEU A O 1
ATOM 2303 N N . LEU A 1 281 ? -0.050 16.773 10.152 1.00 96.50 281 LEU A N 1
ATOM 2304 C CA . LEU A 1 281 ? -0.428 18.184 10.240 1.00 96.50 281 LEU A CA 1
ATOM 2305 C C . LEU A 1 281 ? -1.692 18.466 9.419 1.00 96.50 281 LEU A C 1
ATOM 2307 O O . LEU A 1 281 ? -2.626 19.092 9.922 1.00 96.50 281 LEU A O 1
ATOM 2311 N N . ARG A 1 282 ? -1.744 17.970 8.180 1.00 96.69 282 ARG A N 1
ATOM 2312 C CA . ARG A 1 282 ? -2.889 18.164 7.282 1.00 96.69 282 ARG A CA 1
ATOM 2313 C C . ARG A 1 282 ? -4.139 17.442 7.762 1.00 96.69 282 ARG A C 1
ATOM 2315 O O . ARG A 1 282 ? -5.213 18.034 7.765 1.00 96.69 282 ARG A O 1
ATOM 2322 N N . LEU A 1 283 ? -3.996 16.196 8.204 1.00 97.50 283 LEU A N 1
ATOM 2323 C CA . LEU A 1 283 ? -5.124 15.357 8.606 1.00 97.50 283 LEU A CA 1
ATOM 2324 C C . LEU A 1 283 ? -5.697 15.706 9.986 1.00 97.50 283 LEU A C 1
ATOM 2326 O O . LEU A 1 283 ? -6.826 15.315 10.275 1.00 97.50 283 LEU A O 1
ATOM 2330 N N . THR A 1 284 ? -4.949 16.419 10.837 1.00 96.69 284 THR A N 1
ATOM 2331 C CA . THR A 1 284 ? -5.347 16.681 12.236 1.00 96.69 284 THR A CA 1
ATOM 2332 C C . THR A 1 284 ? -5.507 18.157 12.594 1.00 96.69 284 THR A C 1
ATOM 2334 O O . THR A 1 284 ? -6.127 18.459 13.615 1.00 96.69 284 THR A O 1
ATOM 2337 N N . SER A 1 285 ? -5.006 19.094 11.779 1.00 97.12 285 SER A N 1
ATOM 2338 C CA 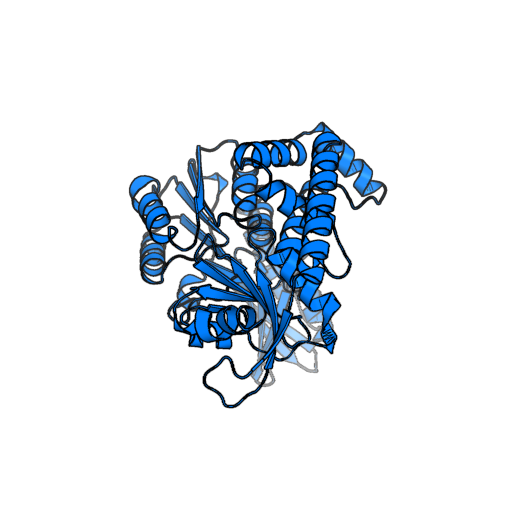. SER A 1 285 ? -5.160 20.528 12.050 1.00 97.12 285 SER A CA 1
ATOM 2339 C C . SER A 1 285 ? -6.636 20.951 11.992 1.00 97.12 285 SER A C 1
ATOM 2341 O O . SER A 1 285 ? -7.258 20.843 10.930 1.00 97.12 285 SER A O 1
ATOM 2343 N N . PRO A 1 286 ? -7.210 21.508 13.079 1.00 97.12 286 PRO A N 1
ATOM 2344 C CA . PRO A 1 286 ? -8.602 21.957 13.082 1.00 97.12 286 PRO A CA 1
ATOM 2345 C C . PRO A 1 286 ? -8.902 23.031 12.030 1.00 97.12 286 PRO A C 1
ATOM 2347 O O . PRO A 1 286 ? -10.014 23.092 11.508 1.00 97.12 286 PRO A O 1
ATOM 2350 N N . GLU A 1 287 ? -7.920 23.880 11.715 1.00 97.31 287 GLU A N 1
ATOM 2351 C CA . GLU A 1 287 ? -8.051 24.919 10.693 1.00 97.31 287 GLU A CA 1
ATOM 2352 C C . GLU A 1 287 ? -8.166 24.313 9.292 1.00 97.31 287 GLU A C 1
ATOM 2354 O O . GLU A 1 287 ? -9.119 24.627 8.579 1.00 97.31 287 GLU A O 1
ATOM 2359 N N . ILE A 1 288 ? -7.264 23.385 8.951 1.00 97.12 288 ILE A N 1
ATOM 2360 C CA . ILE A 1 288 ? -7.247 22.700 7.650 1.00 97.12 288 ILE A CA 1
ATOM 2361 C C . ILE A 1 288 ? -8.502 21.840 7.487 1.00 97.12 288 ILE A C 1
ATOM 2363 O O . ILE A 1 288 ? -9.140 21.868 6.436 1.00 97.12 288 ILE A O 1
ATOM 2367 N N . ILE A 1 289 ? -8.914 21.113 8.530 1.00 97.56 289 ILE A N 1
ATOM 2368 C CA . ILE A 1 289 ? -10.144 20.307 8.503 1.00 97.56 289 ILE A CA 1
ATOM 2369 C C . ILE A 1 289 ? -11.365 21.200 8.258 1.00 97.56 289 ILE A C 1
ATOM 2371 O O . ILE A 1 289 ? -12.210 20.870 7.426 1.00 97.56 289 ILE A O 1
ATOM 2375 N N . ARG A 1 290 ? -11.475 22.343 8.950 1.00 98.00 290 ARG A N 1
ATOM 2376 C CA . ARG A 1 290 ? -12.592 23.281 8.757 1.00 98.00 290 ARG A CA 1
ATOM 2377 C C . ARG A 1 290 ? -12.607 23.842 7.337 1.00 98.00 290 ARG A C 1
ATOM 2379 O O . ARG A 1 290 ? -13.667 23.892 6.720 1.00 98.00 290 ARG A O 1
ATOM 2386 N N . GLU A 1 291 ? -11.451 24.263 6.833 1.00 97.44 291 GLU A N 1
ATOM 2387 C CA . GLU A 1 291 ? -11.316 24.800 5.480 1.00 97.44 291 GLU A CA 1
ATOM 2388 C C . GLU A 1 291 ? -11.707 23.761 4.423 1.00 97.44 291 GLU A C 1
ATOM 2390 O O . GLU A 1 291 ? -12.577 24.019 3.594 1.00 97.44 291 GLU A O 1
ATOM 2395 N N . THR A 1 292 ? -11.130 22.562 4.490 1.00 97.56 292 THR A N 1
ATOM 2396 C CA . THR A 1 292 ? -11.415 21.480 3.535 1.00 97.56 292 THR A CA 1
ATOM 2397 C C . THR A 1 292 ? -12.847 20.963 3.635 1.00 97.56 292 THR A C 1
ATOM 2399 O O . THR A 1 292 ? -13.432 20.588 2.621 1.00 97.56 292 THR A O 1
ATOM 2402 N N . THR A 1 293 ? -13.469 21.014 4.815 1.00 97.62 293 THR A N 1
ATOM 2403 C CA . THR A 1 293 ? -14.904 20.723 4.959 1.00 97.62 293 THR A CA 1
ATOM 2404 C C . THR A 1 293 ? -15.751 21.754 4.212 1.00 97.62 293 THR A C 1
ATOM 2406 O O . THR A 1 293 ? -16.615 21.373 3.426 1.00 97.62 293 THR A O 1
ATOM 2409 N N . ALA A 1 294 ? -15.464 23.050 4.371 1.00 98.00 294 ALA A N 1
ATOM 2410 C CA . ALA A 1 294 ? -16.170 24.103 3.638 1.00 98.00 294 ALA A CA 1
ATOM 2411 C C . ALA A 1 294 ? -15.954 23.995 2.115 1.00 98.00 294 ALA A C 1
ATOM 2413 O O . ALA A 1 294 ? -16.891 24.167 1.336 1.00 98.00 294 ALA A O 1
ATOM 2414 N N . GLN A 1 295 ? -14.736 23.655 1.676 1.00 97.94 295 GLN A N 1
ATOM 2415 C CA . GLN A 1 295 ? -14.434 23.375 0.268 1.00 97.94 295 GLN A CA 1
ATOM 2416 C C . GLN A 1 295 ? -15.250 22.179 -0.252 1.00 97.94 295 GLN A C 1
ATOM 2418 O O . GLN A 1 295 ? -15.831 22.250 -1.338 1.00 97.94 295 GLN A O 1
ATOM 2423 N N . TYR A 1 296 ? -15.348 21.100 0.528 1.00 97.12 296 TYR A N 1
ATOM 2424 C CA . TYR A 1 296 ? -16.136 19.920 0.177 1.00 97.12 296 TYR A CA 1
ATOM 2425 C C . TYR A 1 296 ? -17.629 20.231 0.021 1.00 97.12 296 TYR A C 1
ATOM 2427 O O . TYR A 1 296 ? -18.249 19.813 -0.965 1.00 97.12 296 TYR A O 1
ATOM 2435 N N . GLU A 1 297 ? -18.195 21.005 0.949 1.00 97.12 297 GLU A N 1
ATOM 2436 C CA . GLU A 1 297 ? -19.579 21.493 0.891 1.00 97.12 297 GLU A CA 1
ATOM 2437 C C . GLU A 1 297 ? -19.821 22.396 -0.329 1.00 97.12 297 GLU A C 1
ATOM 2439 O O . GLU A 1 297 ? -20.890 22.341 -0.937 1.00 97.12 297 GLU A O 1
ATOM 2444 N N . ALA A 1 298 ? -18.805 23.154 -0.753 1.00 97.44 298 ALA A N 1
ATOM 2445 C CA . ALA A 1 298 ? -18.813 23.945 -1.984 1.00 97.44 298 ALA A CA 1
ATOM 2446 C C . ALA A 1 298 ? -18.586 23.117 -3.271 1.00 97.44 298 ALA A C 1
ATOM 2448 O O . ALA A 1 298 ? -18.551 23.678 -4.366 1.00 97.44 298 ALA A O 1
ATOM 2449 N N . GLY A 1 299 ? -18.445 21.791 -3.167 1.00 96.56 299 GLY A N 1
ATOM 2450 C CA . GLY A 1 299 ? -18.303 20.880 -4.308 1.00 96.56 299 GLY A CA 1
ATOM 2451 C C . GLY A 1 299 ? -16.862 20.557 -4.712 1.00 96.56 299 GLY A C 1
ATOM 2452 O O . GLY A 1 299 ? -16.656 19.809 -5.667 1.00 96.56 299 GLY A O 1
ATOM 2453 N N . VAL A 1 300 ? -15.858 21.057 -3.990 1.00 95.81 300 VAL A N 1
ATOM 2454 C CA . VAL A 1 300 ? -14.451 20.702 -4.224 1.00 95.81 300 VAL A CA 1
ATOM 2455 C C . VAL A 1 300 ? -14.208 19.262 -3.768 1.00 95.81 300 VAL A C 1
ATOM 2457 O O . VAL A 1 300 ? -14.733 18.813 -2.749 1.00 95.81 300 VAL A O 1
ATOM 2460 N N . ARG A 1 301 ? -13.435 18.502 -4.544 1.00 91.75 301 ARG A N 1
ATOM 2461 C CA . ARG A 1 301 ? -13.060 17.112 -4.216 1.00 91.75 301 ARG A CA 1
ATOM 2462 C C . ARG A 1 301 ? -11.555 16.904 -4.092 1.00 91.75 301 ARG A C 1
ATOM 2464 O O . ARG A 1 301 ? -11.126 15.864 -3.625 1.00 91.75 301 ARG A O 1
ATOM 2471 N N . THR A 1 302 ? -10.762 17.900 -4.472 1.00 93.62 302 THR A N 1
ATOM 2472 C CA . THR A 1 302 ? -9.313 17.924 -4.280 1.00 93.62 302 THR A CA 1
ATOM 2473 C C . THR A 1 302 ? -8.985 18.645 -2.978 1.00 93.62 302 THR A C 1
ATOM 2475 O O . THR A 1 302 ? -8.890 19.871 -2.965 1.00 93.62 302 THR A O 1
ATOM 2478 N N . LEU A 1 303 ? -8.872 17.897 -1.886 1.00 96.69 303 LEU A N 1
ATOM 2479 C CA . LEU A 1 303 ? -8.785 18.431 -0.526 1.00 96.69 303 LEU A CA 1
ATOM 2480 C C . LEU A 1 303 ? -7.409 18.175 0.092 1.00 96.69 303 LEU A C 1
ATOM 2482 O O . LEU A 1 303 ? -6.795 19.080 0.650 1.00 96.69 303 LEU A O 1
ATOM 2486 N N . PHE A 1 304 ? -6.892 16.954 -0.045 1.00 96.88 304 PHE A N 1
ATOM 2487 C CA . PHE A 1 304 ? -5.530 16.615 0.337 1.00 96.88 304 PHE A CA 1
ATOM 2488 C C . PHE A 1 304 ? -4.556 17.092 -0.745 1.00 96.88 304 PHE A C 1
ATOM 2490 O O . PHE A 1 304 ? -4.396 16.479 -1.804 1.00 96.88 304 PHE A O 1
ATOM 2497 N N . THR A 1 305 ? -3.919 18.223 -0.490 1.00 93.31 305 THR A N 1
ATOM 2498 C CA . THR A 1 305 ? -2.835 18.794 -1.304 1.00 93.31 305 THR A CA 1
ATOM 2499 C C . THR A 1 305 ? -1.569 18.902 -0.464 1.00 93.31 305 THR A C 1
ATOM 2501 O O . THR A 1 305 ? -1.633 18.638 0.734 1.00 93.31 305 THR A O 1
ATOM 2504 N N . PHE A 1 306 ? -0.426 19.274 -1.039 1.00 92.69 306 PHE A N 1
ATOM 2505 C CA . PHE A 1 306 ? 0.720 19.740 -0.258 1.00 92.69 306 PHE A CA 1
ATOM 2506 C C . PHE A 1 306 ? 0.820 21.267 -0.264 1.00 92.69 306 PHE A C 1
ATOM 2508 O O . PHE A 1 306 ? -0.029 21.961 -0.823 1.00 92.69 306 PHE A O 1
ATOM 2515 N N . ASP A 1 307 ? 1.780 21.813 0.490 1.00 92.38 307 ASP A N 1
ATOM 2516 C CA . ASP A 1 307 ? 2.035 23.253 0.461 1.00 92.38 307 ASP A CA 1
ATOM 2517 C C . ASP A 1 307 ? 2.831 23.624 -0.794 1.00 92.38 307 ASP A C 1
ATOM 2519 O O . ASP A 1 307 ? 3.373 22.759 -1.483 1.00 92.38 307 ASP A O 1
ATOM 2523 N N . GLU A 1 308 ? 2.917 24.917 -1.092 1.00 94.00 308 GLU A N 1
ATOM 2524 C CA . GLU A 1 308 ? 3.572 25.405 -2.309 1.00 94.00 308 GLU A CA 1
ATOM 2525 C C . GLU A 1 308 ? 5.042 24.969 -2.424 1.00 94.00 308 GLU A C 1
ATOM 2527 O O . GLU A 1 308 ? 5.524 24.725 -3.531 1.00 94.00 308 GLU A O 1
ATOM 2532 N N . ASN A 1 309 ? 5.757 24.821 -1.303 1.00 94.06 309 ASN A N 1
ATOM 2533 C CA . ASN A 1 309 ? 7.161 24.412 -1.317 1.00 94.06 309 ASN A CA 1
ATOM 2534 C C . ASN A 1 309 ? 7.295 22.938 -1.706 1.00 94.06 309 ASN A C 1
ATOM 2536 O O . ASN A 1 309 ? 8.133 22.590 -2.541 1.00 94.06 309 ASN A O 1
ATOM 2540 N N . ILE A 1 310 ? 6.467 22.073 -1.120 1.00 94.88 310 ILE A N 1
ATOM 2541 C CA . ILE A 1 310 ? 6.433 20.646 -1.446 1.00 94.88 310 ILE A CA 1
ATOM 2542 C C . ILE A 1 310 ? 5.948 20.438 -2.883 1.00 94.88 310 ILE A C 1
ATOM 2544 O O . ILE A 1 310 ? 6.575 19.684 -3.629 1.00 94.88 310 ILE A O 1
ATOM 2548 N N . GLU A 1 311 ? 4.899 21.144 -3.311 1.00 94.25 311 GLU A N 1
ATOM 2549 C CA . GLU A 1 311 ? 4.404 21.069 -4.690 1.00 94.25 311 GLU A CA 1
ATOM 2550 C C . GLU A 1 311 ? 5.482 21.514 -5.696 1.00 94.25 311 GLU A C 1
ATOM 2552 O O . GLU A 1 311 ? 5.706 20.848 -6.710 1.00 94.25 311 GLU A O 1
ATOM 2557 N N . TYR A 1 312 ? 6.238 22.574 -5.392 1.00 95.31 312 TYR A N 1
ATOM 2558 C CA . TYR A 1 312 ? 7.360 23.002 -6.230 1.00 95.31 312 TYR A CA 1
ATOM 2559 C C . TYR A 1 312 ? 8.485 21.955 -6.297 1.00 95.31 312 TYR A C 1
ATOM 2561 O O . TYR A 1 312 ? 9.029 21.692 -7.374 1.00 95.31 312 TYR A O 1
ATOM 2569 N N . MET A 1 313 ? 8.839 21.321 -5.172 1.00 95.12 313 MET A N 1
ATOM 2570 C CA . MET A 1 313 ? 9.835 20.239 -5.158 1.00 95.12 313 MET A CA 1
ATOM 2571 C C . MET A 1 313 ? 9.395 19.049 -6.017 1.00 95.12 313 MET A C 1
ATOM 2573 O O . MET A 1 313 ? 10.199 18.521 -6.792 1.00 95.12 313 MET A O 1
ATOM 2577 N N . LEU A 1 314 ? 8.122 18.663 -5.924 1.00 94.75 314 LEU A N 1
ATOM 2578 C CA . LEU A 1 314 ? 7.531 17.599 -6.735 1.00 94.75 314 LEU A CA 1
ATOM 2579 C C . LEU A 1 314 ? 7.560 17.937 -8.231 1.00 94.75 314 LEU A C 1
ATOM 2581 O O . LEU A 1 314 ? 7.867 17.072 -9.049 1.00 94.75 314 LEU A O 1
ATOM 2585 N N . ASP A 1 315 ? 7.331 19.195 -8.609 1.00 94.56 315 ASP A N 1
ATOM 2586 C CA . ASP A 1 315 ? 7.423 19.632 -10.009 1.00 94.56 315 ASP A CA 1
ATOM 2587 C C . ASP A 1 315 ? 8.846 19.535 -10.566 1.00 94.56 315 ASP A C 1
ATOM 2589 O O . ASP A 1 315 ? 9.055 19.145 -11.722 1.00 94.56 315 ASP A O 1
ATOM 2593 N N . VAL A 1 316 ? 9.845 19.892 -9.754 1.00 94.94 316 VAL A N 1
ATOM 2594 C CA . VAL A 1 316 ? 11.258 19.748 -10.124 1.00 94.94 316 VAL A CA 1
ATOM 2595 C C . VAL A 1 316 ? 11.607 18.276 -10.323 1.00 94.94 316 VAL A C 1
ATOM 2597 O O . VAL A 1 316 ? 12.260 17.935 -11.316 1.00 94.94 316 VAL A O 1
ATOM 2600 N N . GLU A 1 317 ? 11.161 17.399 -9.425 1.00 93.06 317 GLU A N 1
ATOM 2601 C CA . GLU A 1 317 ? 11.425 15.967 -9.537 1.00 93.06 317 GLU A CA 1
ATOM 2602 C C . GLU A 1 317 ? 10.705 15.343 -10.734 1.00 93.06 317 GLU A C 1
ATOM 2604 O O . GLU A 1 317 ? 11.318 14.616 -11.517 1.00 93.06 317 GLU A O 1
ATOM 2609 N N . HIS A 1 318 ? 9.452 15.721 -10.978 1.00 92.56 318 HIS A N 1
ATOM 2610 C CA . HIS A 1 318 ? 8.706 15.271 -12.147 1.00 92.56 318 HIS A CA 1
ATOM 2611 C C . HIS A 1 318 ? 9.436 15.604 -13.458 1.00 92.56 318 HIS A C 1
ATOM 2613 O O . HIS A 1 318 ? 9.608 14.741 -14.324 1.00 92.56 318 HIS A O 1
ATOM 2619 N N . LYS A 1 319 ? 9.962 16.830 -13.592 1.00 94.88 319 LYS A N 1
ATOM 2620 C CA . LYS A 1 319 ? 10.770 17.230 -14.760 1.00 94.88 319 LYS A CA 1
ATOM 2621 C C . LYS A 1 319 ? 12.048 16.398 -14.897 1.00 94.88 319 LYS A C 1
ATOM 2623 O O . LYS A 1 319 ? 12.443 16.065 -16.018 1.00 94.88 319 LYS A O 1
ATOM 2628 N N . ARG A 1 320 ? 12.697 16.034 -13.784 1.00 95.06 320 ARG A N 1
ATOM 2629 C CA . ARG A 1 320 ? 13.876 15.148 -13.793 1.00 95.06 320 ARG A CA 1
ATOM 2630 C C . ARG A 1 320 ? 13.521 13.746 -14.274 1.00 95.06 320 ARG A C 1
ATOM 2632 O O . ARG A 1 320 ? 14.230 13.222 -15.135 1.00 95.06 320 ARG A O 1
ATOM 2639 N N . ILE A 1 321 ? 12.417 13.180 -13.786 1.00 94.06 321 ILE A N 1
ATOM 2640 C CA . ILE A 1 321 ? 11.904 11.870 -14.211 1.00 94.06 321 ILE A CA 1
ATOM 2641 C C . ILE A 1 321 ? 11.615 11.880 -15.715 1.00 94.06 321 ILE A C 1
ATOM 2643 O O . ILE A 1 321 ? 12.105 11.012 -16.439 1.00 94.06 321 ILE A O 1
ATOM 2647 N N . GLN A 1 322 ? 10.896 12.888 -16.218 1.00 94.38 322 GLN A N 1
ATOM 2648 C CA . GLN A 1 322 ? 10.601 13.019 -17.650 1.00 94.38 322 GLN A CA 1
ATOM 2649 C C . GLN A 1 322 ? 11.878 13.123 -18.498 1.00 94.38 322 GLN A C 1
ATOM 2651 O O . GLN A 1 322 ? 12.026 12.428 -19.508 1.00 94.38 322 GLN A O 1
ATOM 2656 N N . GLY A 1 323 ? 12.833 13.958 -18.073 1.00 97.25 323 GLY A N 1
ATOM 2657 C CA . GLY A 1 323 ? 14.130 14.091 -18.737 1.00 97.25 323 GLY A CA 1
ATOM 2658 C C . GLY A 1 323 ? 14.912 12.774 -18.766 1.00 97.25 323 GLY A C 1
ATOM 2659 O O . GLY A 1 323 ? 15.480 12.410 -19.801 1.00 97.25 323 GLY A O 1
ATOM 2660 N N . TYR A 1 324 ? 14.894 12.024 -17.662 1.00 97.31 324 TYR A N 1
ATOM 2661 C CA . TYR A 1 324 ? 15.512 10.704 -17.565 1.00 97.31 324 TYR A CA 1
ATOM 2662 C C . TYR A 1 324 ? 14.847 9.692 -18.505 1.00 97.31 324 TYR A C 1
ATOM 2664 O O . TYR A 1 324 ? 15.545 9.050 -19.290 1.00 97.31 324 TYR A O 1
ATOM 2672 N N . CYS A 1 325 ? 13.516 9.600 -18.503 1.00 97.00 325 CYS A N 1
ATOM 2673 C CA . CYS A 1 325 ? 12.758 8.699 -19.376 1.00 97.00 325 CYS A CA 1
ATOM 2674 C C . CYS A 1 325 ? 13.057 8.967 -20.859 1.00 97.00 325 CYS A C 1
ATOM 2676 O O . CYS A 1 325 ? 13.386 8.046 -21.611 1.00 97.00 325 CYS A O 1
ATOM 2678 N N . LYS A 1 326 ? 13.064 10.243 -21.269 1.00 97.44 326 LYS A N 1
ATOM 2679 C CA . LYS A 1 326 ? 13.418 10.649 -22.638 1.00 97.44 326 LYS A CA 1
ATOM 2680 C C . LYS A 1 326 ? 14.860 10.279 -22.999 1.00 97.44 326 LYS A C 1
ATOM 2682 O O . LYS A 1 326 ? 15.118 9.812 -24.108 1.00 97.44 326 LYS A O 1
ATOM 2687 N N . LYS A 1 327 ? 15.803 10.434 -22.063 1.00 97.81 327 LYS A N 1
ATOM 2688 C CA . LYS A 1 327 ? 17.193 9.987 -22.246 1.00 97.81 327 LYS A CA 1
ATOM 2689 C C . LYS A 1 327 ? 17.263 8.472 -22.445 1.00 97.81 327 LYS A C 1
ATOM 2691 O O . LYS A 1 327 ? 17.942 8.029 -23.367 1.00 97.81 327 LYS A O 1
ATOM 2696 N N . LYS A 1 328 ? 16.558 7.684 -21.626 1.00 97.44 328 LYS A N 1
ATOM 2697 C CA . LYS A 1 328 ? 16.543 6.217 -21.737 1.00 97.44 328 LYS A CA 1
ATOM 2698 C C . LYS A 1 328 ? 15.896 5.734 -23.030 1.00 97.44 328 LYS A C 1
ATOM 2700 O O . LYS A 1 328 ? 16.451 4.835 -23.650 1.00 97.44 328 LYS A O 1
ATOM 2705 N N . LYS A 1 329 ? 14.844 6.398 -23.518 1.00 97.25 329 LYS A N 1
ATOM 2706 C CA . LYS A 1 329 ? 14.279 6.147 -24.859 1.00 97.25 329 LYS A CA 1
ATOM 2707 C C . LYS A 1 329 ? 15.330 6.236 -25.961 1.00 97.25 329 LYS A C 1
ATOM 2709 O O . LYS A 1 329 ? 15.422 5.332 -26.779 1.00 97.25 329 LYS A O 1
ATOM 271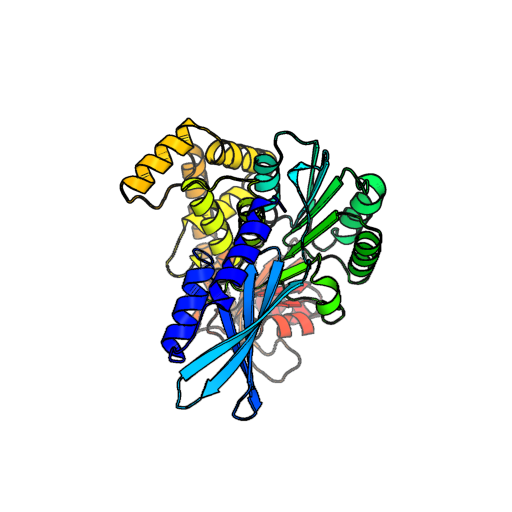4 N N . ASN A 1 330 ? 16.167 7.270 -25.942 1.00 96.62 330 ASN A N 1
ATOM 2715 C CA . ASN A 1 330 ? 17.215 7.439 -26.954 1.00 96.62 330 ASN A CA 1
ATOM 2716 C C . ASN A 1 330 ? 18.392 6.456 -26.795 1.00 96.62 330 ASN A C 1
ATOM 2718 O O . ASN A 1 330 ? 19.171 6.280 -27.728 1.00 96.62 330 ASN A O 1
ATOM 2722 N N . GLN A 1 331 ? 18.561 5.853 -25.614 1.00 95.94 331 GLN A N 1
ATOM 2723 C CA . GLN A 1 331 ? 19.640 4.903 -25.314 1.00 95.94 331 GLN A CA 1
ATOM 2724 C C . GLN A 1 331 ? 19.227 3.440 -25.497 1.00 95.94 331 GLN A C 1
ATOM 2726 O O . GLN A 1 331 ? 20.099 2.581 -25.623 1.00 95.94 331 GLN A O 1
ATOM 2731 N N . MET A 1 332 ? 17.924 3.155 -25.484 1.00 96.75 332 MET A N 1
ATOM 2732 C CA . MET A 1 332 ? 17.391 1.805 -25.593 1.00 96.75 332 MET A CA 1
ATOM 2733 C C . MET A 1 332 ? 17.764 1.171 -26.935 1.00 96.75 332 MET A C 1
ATOM 2735 O O . MET A 1 332 ? 17.775 1.827 -27.979 1.00 96.75 332 MET A O 1
ATOM 2739 N N . LYS A 1 333 ? 18.049 -0.130 -26.905 1.00 96.44 333 LYS A N 1
ATOM 2740 C CA . LYS A 1 333 ? 18.269 -0.952 -28.095 1.00 96.44 333 LYS A CA 1
ATOM 2741 C C . LYS A 1 333 ? 17.174 -1.999 -28.199 1.00 96.44 333 LYS A C 1
ATOM 2743 O O . LYS A 1 333 ? 16.883 -2.675 -27.219 1.00 96.44 333 LYS A O 1
ATOM 2748 N N . LEU A 1 334 ? 16.576 -2.118 -29.379 1.00 96.75 334 LEU A N 1
ATOM 2749 C CA . LEU A 1 334 ? 15.628 -3.184 -29.684 1.00 96.75 334 LEU A CA 1
ATOM 2750 C C . LEU A 1 334 ? 16.399 -4.425 -30.124 1.00 96.75 334 LEU A C 1
ATOM 2752 O O . LEU A 1 334 ? 17.236 -4.353 -31.023 1.00 96.75 334 LEU A O 1
ATOM 2756 N N . LEU A 1 335 ? 16.098 -5.548 -29.487 1.00 95.44 335 LEU A N 1
ATOM 2757 C CA . LEU A 1 335 ? 16.659 -6.858 -29.769 1.00 95.44 335 LEU A CA 1
ATOM 2758 C C . LEU A 1 335 ? 15.537 -7.841 -30.113 1.00 95.44 335 LEU A C 1
ATOM 2760 O O . LEU A 1 335 ? 14.365 -7.632 -29.788 1.00 95.44 335 LEU A O 1
ATOM 2764 N N . HIS A 1 336 ? 15.914 -8.923 -30.785 1.00 94.94 336 HIS A N 1
ATOM 2765 C CA . HIS A 1 336 ? 15.027 -10.025 -31.125 1.00 94.94 336 HIS A CA 1
ATOM 2766 C C . HIS A 1 336 ? 15.741 -11.332 -30.801 1.00 94.94 336 HIS A C 1
ATOM 2768 O O . HIS A 1 336 ? 16.817 -11.598 -31.336 1.00 94.94 336 HIS A O 1
ATOM 2774 N N . GLY A 1 337 ? 15.159 -12.133 -29.916 1.00 93.12 337 GLY A N 1
ATOM 2775 C CA . GLY A 1 337 ? 15.814 -13.337 -29.426 1.00 93.12 337 GLY A CA 1
ATOM 2776 C C . GLY A 1 337 ? 14.906 -14.206 -28.576 1.00 93.12 337 GLY A C 1
ATOM 2777 O O . GLY A 1 337 ? 13.827 -13.790 -28.152 1.00 93.12 337 GLY A O 1
ATOM 2778 N N . ASN A 1 338 ? 15.374 -15.421 -28.330 1.00 92.69 338 ASN A N 1
ATOM 2779 C CA . ASN A 1 338 ? 14.815 -16.304 -27.324 1.00 92.69 338 ASN A CA 1
ATOM 2780 C C . ASN A 1 338 ? 15.465 -15.984 -25.969 1.00 92.69 338 ASN A C 1
ATOM 2782 O O . ASN A 1 338 ? 16.688 -15.867 -25.882 1.00 92.69 338 ASN A O 1
ATOM 2786 N N . VAL A 1 339 ? 14.645 -15.801 -24.935 1.00 89.75 339 VAL A N 1
ATOM 2787 C CA . VAL A 1 339 ? 15.085 -15.354 -23.603 1.00 89.75 339 VAL A CA 1
ATOM 2788 C C . VAL A 1 339 ? 14.587 -16.239 -22.460 1.00 89.75 339 VAL A C 1
ATOM 2790 O O . VAL A 1 339 ? 14.853 -15.935 -21.296 1.00 89.75 339 VAL A O 1
ATOM 2793 N N . ASP A 1 340 ? 13.849 -17.304 -22.764 1.00 84.06 340 ASP A N 1
ATOM 2794 C CA . ASP A 1 340 ? 13.311 -18.226 -21.768 1.00 84.06 340 ASP A CA 1
ATOM 2795 C C . ASP A 1 340 ? 13.631 -19.684 -22.140 1.00 84.06 340 ASP A C 1
ATOM 2797 O O . ASP A 1 340 ? 14.567 -19.963 -22.885 1.00 84.06 340 ASP A O 1
ATOM 2801 N N . SER A 1 341 ? 12.943 -20.634 -21.510 1.00 77.38 341 SER A N 1
ATOM 2802 C CA . SER A 1 341 ? 13.151 -22.072 -21.753 1.00 77.38 341 SER A CA 1
ATOM 2803 C C . SER A 1 341 ? 12.280 -22.636 -22.881 1.00 77.38 341 SER A C 1
ATOM 2805 O O . SER A 1 341 ? 12.337 -23.832 -23.155 1.00 77.38 341 SER A O 1
ATOM 2807 N N . THR A 1 342 ? 11.460 -21.798 -23.513 1.00 81.62 342 THR A N 1
ATOM 2808 C CA . THR A 1 342 ? 10.581 -22.158 -24.631 1.00 81.62 342 THR A CA 1
ATOM 2809 C C . THR A 1 342 ? 11.252 -21.802 -25.954 1.00 81.62 342 THR A C 1
ATOM 2811 O O . THR A 1 342 ? 12.169 -21.000 -25.962 1.00 81.62 342 THR A O 1
ATOM 2814 N N . ASP A 1 343 ? 10.779 -22.311 -27.094 1.00 83.81 343 ASP A N 1
ATOM 2815 C CA . ASP A 1 343 ? 11.282 -21.905 -28.424 1.00 83.81 343 ASP A CA 1
ATOM 2816 C C . ASP A 1 343 ? 10.681 -20.575 -28.930 1.00 83.81 343 ASP A C 1
ATOM 2818 O O . ASP A 1 343 ? 10.720 -20.258 -30.123 1.00 83.81 343 ASP A O 1
ATOM 2822 N N . ARG A 1 344 ? 10.075 -19.779 -28.040 1.00 90.75 344 ARG A N 1
ATOM 2823 C CA . ARG A 1 344 ? 9.428 -18.523 -28.415 1.00 90.75 344 ARG A CA 1
ATOM 2824 C C . ARG A 1 344 ? 10.462 -17.425 -28.646 1.00 90.75 344 ARG A C 1
ATOM 2826 O O . ARG A 1 344 ? 11.297 -17.125 -27.798 1.00 90.75 344 ARG A O 1
ATOM 2833 N N . MET A 1 345 ? 10.333 -16.756 -29.786 1.00 94.25 345 MET A N 1
ATOM 2834 C CA . MET A 1 345 ? 11.086 -15.545 -30.091 1.00 94.25 345 MET A CA 1
ATOM 2835 C C . MET A 1 345 ? 10.346 -14.307 -29.583 1.00 94.25 345 MET A C 1
ATOM 2837 O O . MET A 1 345 ? 9.132 -14.182 -29.765 1.00 94.25 345 MET A O 1
ATOM 2841 N N . TYR A 1 346 ? 11.089 -13.384 -28.979 1.00 95.50 346 TYR A N 1
ATOM 2842 C CA . TYR A 1 346 ? 10.567 -12.146 -28.409 1.00 95.50 346 TYR A CA 1
ATOM 2843 C C . TYR A 1 346 ? 11.241 -10.930 -29.024 1.00 95.50 346 TYR A C 1
ATOM 2845 O O . TYR A 1 346 ? 12.452 -10.939 -29.250 1.00 95.50 346 TYR A O 1
ATOM 2853 N N . LYS A 1 347 ? 10.479 -9.853 -29.216 1.00 96.81 347 LYS A N 1
ATOM 2854 C CA . LYS A 1 347 ? 11.033 -8.520 -29.478 1.00 96.81 347 LYS A CA 1
ATOM 2855 C C . LYS A 1 347 ? 11.102 -7.765 -28.163 1.00 96.81 347 LYS A C 1
ATOM 2857 O O . LYS A 1 347 ? 10.084 -7.626 -27.493 1.00 96.81 347 LYS A O 1
ATOM 2862 N N . TYR A 1 348 ? 12.266 -7.270 -27.776 1.00 97.06 348 TYR A N 1
ATOM 2863 C CA . TYR A 1 348 ? 12.415 -6.604 -26.484 1.00 97.06 348 TYR A CA 1
ATOM 2864 C C . TYR A 1 348 ? 13.379 -5.429 -26.544 1.00 97.06 348 TYR A C 1
ATOM 2866 O O . TYR A 1 348 ? 14.376 -5.449 -27.263 1.00 97.06 348 TYR A O 1
ATOM 2874 N N . GLY A 1 349 ? 13.072 -4.389 -25.776 1.00 97.50 349 GLY A N 1
ATOM 2875 C CA . GLY A 1 349 ? 13.991 -3.284 -25.539 1.00 97.50 349 GLY A CA 1
ATOM 2876 C C . GLY A 1 349 ? 14.972 -3.630 -24.424 1.00 97.50 349 GLY A C 1
ATOM 2877 O O . GLY A 1 349 ? 14.575 -4.213 -23.419 1.00 97.50 349 GLY A O 1
ATOM 2878 N N . VAL A 1 350 ? 16.237 -3.242 -24.554 1.00 97.44 350 VAL A N 1
ATOM 2879 C CA . VAL A 1 350 ? 17.217 -3.283 -23.462 1.00 97.44 350 VAL A CA 1
ATOM 2880 C C . VAL A 1 350 ? 17.800 -1.897 -23.254 1.00 97.44 350 VAL A C 1
ATOM 2882 O O . VAL A 1 350 ? 18.204 -1.223 -24.205 1.00 97.44 350 VAL A O 1
ATOM 2885 N N . VAL A 1 351 ? 17.842 -1.458 -22.000 1.00 97.38 351 VAL A N 1
ATOM 2886 C CA . VAL A 1 351 ? 18.403 -0.165 -21.617 1.00 97.38 351 VAL A CA 1
ATOM 2887 C C . VAL A 1 351 ? 19.056 -0.254 -20.244 1.00 97.38 351 VAL A C 1
ATOM 2889 O O . VAL A 1 351 ? 18.541 -0.905 -19.340 1.00 97.38 351 VAL A O 1
ATOM 2892 N N . PHE A 1 352 ? 20.177 0.436 -20.050 1.00 96.81 352 PHE A N 1
ATOM 2893 C CA . PHE A 1 352 ? 20.709 0.640 -18.705 1.00 96.81 352 PHE A CA 1
ATOM 2894 C C . PHE A 1 352 ? 19.828 1.635 -17.960 1.00 96.81 352 PHE A C 1
ATOM 2896 O O . PHE A 1 352 ? 19.661 2.759 -18.436 1.00 96.81 352 PHE A O 1
ATOM 2903 N N . ALA A 1 353 ? 19.296 1.262 -16.802 1.00 95.88 353 ALA A N 1
ATOM 2904 C CA . ALA A 1 353 ? 18.494 2.141 -15.964 1.00 95.88 353 ALA A CA 1
ATOM 2905 C C . ALA A 1 353 ? 18.704 1.836 -14.477 1.00 95.88 353 ALA A C 1
ATOM 2907 O O . ALA A 1 353 ? 18.274 0.820 -13.943 1.00 95.88 353 ALA A O 1
ATOM 2908 N N . GLU A 1 354 ? 19.369 2.773 -13.823 1.00 93.56 354 GLU A N 1
ATOM 2909 C CA . GLU A 1 354 ? 19.767 2.775 -12.423 1.00 93.56 354 GLU A CA 1
ATOM 2910 C C . GLU A 1 354 ? 18.831 3.607 -11.525 1.00 93.56 354 GLU A C 1
ATOM 2912 O O . GLU A 1 354 ? 18.924 3.553 -10.305 1.00 93.56 354 GLU A O 1
ATOM 2917 N N . LYS A 1 355 ? 17.933 4.402 -12.121 1.00 92.06 355 LYS A N 1
ATOM 2918 C CA . LYS A 1 355 ? 16.968 5.270 -11.427 1.00 92.06 355 LYS A CA 1
ATOM 2919 C C . LYS A 1 355 ? 15.602 5.175 -12.095 1.00 92.06 355 LYS A C 1
ATOM 2921 O O . LYS A 1 355 ? 15.531 4.843 -13.275 1.00 92.06 355 LYS A O 1
ATOM 2926 N N . TYR A 1 356 ? 14.543 5.483 -11.345 1.00 92.00 356 TYR A N 1
ATOM 2927 C CA . TYR A 1 356 ? 13.167 5.605 -11.855 1.00 92.00 356 TYR A CA 1
ATOM 2928 C C . TYR A 1 356 ? 12.755 4.428 -12.758 1.00 92.00 356 TYR A C 1
ATOM 2930 O O . TYR A 1 356 ? 12.232 4.617 -13.855 1.00 92.00 356 TYR A O 1
ATOM 2938 N N . GLN A 1 357 ? 13.102 3.194 -12.367 1.00 92.50 357 GLN A N 1
ATOM 2939 C CA . GLN A 1 357 ? 12.934 2.024 -13.240 1.00 92.50 357 GLN A CA 1
ATOM 2940 C C . GLN A 1 357 ? 11.464 1.762 -13.577 1.00 92.50 357 GLN A C 1
ATOM 2942 O O . GLN A 1 357 ? 11.164 1.312 -14.683 1.00 92.50 357 GLN A O 1
ATOM 2947 N N . SER A 1 358 ? 10.557 2.043 -12.642 1.00 88.44 358 SER A N 1
ATOM 2948 C CA . SER A 1 358 ? 9.118 1.900 -12.852 1.00 88.44 358 SER A CA 1
ATOM 2949 C C . SER A 1 358 ? 8.612 2.915 -13.877 1.00 88.44 358 SER A C 1
ATOM 2951 O O . SER A 1 358 ? 7.953 2.529 -14.841 1.00 88.44 358 SER A O 1
ATOM 2953 N N . GLU A 1 359 ? 8.993 4.185 -13.739 1.00 91.88 359 GLU A N 1
ATOM 2954 C CA . GLU A 1 359 ? 8.605 5.266 -14.645 1.00 91.88 359 GLU A CA 1
ATOM 2955 C C . GLU A 1 359 ? 9.222 5.089 -16.028 1.00 91.88 359 GLU A C 1
ATOM 2957 O O . GLU A 1 359 ? 8.509 5.125 -17.028 1.00 91.88 359 GLU A O 1
ATOM 2962 N N . ALA A 1 360 ? 10.531 4.832 -16.095 1.00 95.81 360 ALA A N 1
ATOM 2963 C CA . ALA A 1 360 ? 11.227 4.585 -17.350 1.00 95.81 360 ALA A CA 1
ATOM 2964 C C . ALA A 1 360 ? 10.682 3.329 -18.039 1.00 95.81 360 ALA A C 1
ATOM 2966 O O . ALA A 1 360 ? 10.446 3.347 -19.243 1.00 95.81 360 ALA A O 1
ATOM 2967 N N . GLY A 1 361 ? 10.433 2.255 -17.287 1.00 95.56 361 GLY A N 1
ATOM 2968 C CA . GLY A 1 361 ? 9.864 1.020 -17.812 1.00 95.56 361 GLY A CA 1
ATOM 2969 C C . GLY A 1 361 ? 8.466 1.216 -18.393 1.00 95.56 361 GLY A C 1
ATOM 2970 O O . GLY A 1 361 ? 8.225 0.800 -19.527 1.00 95.56 361 GLY A O 1
ATOM 2971 N N . ASN A 1 362 ? 7.567 1.883 -17.659 1.00 92.88 362 ASN A N 1
ATOM 2972 C CA . ASN A 1 362 ? 6.212 2.175 -18.135 1.00 92.88 362 ASN A CA 1
ATOM 2973 C C . ASN A 1 362 ? 6.240 3.102 -19.360 1.00 92.88 362 ASN A C 1
ATOM 2975 O O . ASN A 1 362 ? 5.621 2.798 -20.378 1.00 92.88 362 ASN A O 1
ATOM 2979 N N . PHE A 1 363 ? 7.023 4.185 -19.297 1.00 95.44 363 PHE A N 1
ATOM 2980 C CA . PHE A 1 363 ? 7.205 5.118 -20.409 1.00 95.44 363 PHE A CA 1
ATOM 2981 C C . PHE A 1 363 ? 7.669 4.397 -21.678 1.00 95.44 363 PHE A C 1
ATOM 2983 O O . PHE A 1 363 ? 7.041 4.526 -22.723 1.00 95.44 363 PHE A O 1
ATOM 2990 N N . LEU A 1 364 ? 8.718 3.573 -21.589 1.00 97.38 364 LEU A N 1
ATOM 2991 C CA . LEU A 1 364 ? 9.229 2.824 -22.740 1.00 97.38 364 LEU A CA 1
ATOM 2992 C C . LEU A 1 364 ? 8.206 1.809 -23.264 1.00 97.38 364 LEU A C 1
ATOM 2994 O O . LEU A 1 364 ? 8.044 1.688 -24.475 1.00 97.38 364 LEU A O 1
ATOM 2998 N N . CYS A 1 365 ? 7.484 1.113 -22.381 1.00 96.00 365 CYS A N 1
ATOM 2999 C CA . CYS A 1 365 ? 6.429 0.176 -22.780 1.00 96.00 365 CYS A CA 1
ATOM 3000 C C . CYS A 1 365 ? 5.289 0.849 -23.552 1.00 96.00 365 CYS A C 1
ATOM 3002 O O . CYS A 1 365 ? 4.750 0.233 -24.469 1.00 96.00 365 CYS A O 1
ATOM 3004 N N . LYS A 1 366 ? 4.918 2.081 -23.185 1.00 93.69 366 LYS A N 1
ATOM 3005 C CA . LYS A 1 366 ? 3.903 2.864 -23.904 1.00 93.69 366 LYS A CA 1
ATOM 3006 C C . LYS A 1 366 ? 4.431 3.378 -25.241 1.00 93.69 366 LYS A C 1
ATOM 3008 O O . LYS A 1 366 ? 3.774 3.202 -26.259 1.00 93.69 366 LYS A O 1
ATOM 3013 N N . GLU A 1 367 ? 5.627 3.959 -25.245 1.00 96.06 367 GLU A N 1
ATOM 3014 C CA . GLU A 1 367 ? 6.233 4.567 -26.439 1.00 96.06 367 GLU A CA 1
ATOM 3015 C C . GLU A 1 367 ? 6.535 3.555 -27.550 1.00 96.06 367 GLU A C 1
ATOM 3017 O O . GLU A 1 367 ? 6.413 3.886 -28.723 1.00 96.06 367 GLU A O 1
ATOM 3022 N N . PHE A 1 368 ? 6.923 2.330 -27.188 1.00 95.62 368 PHE A N 1
ATOM 3023 C CA . PHE A 1 368 ? 7.305 1.270 -28.129 1.00 95.62 368 PHE A CA 1
ATOM 3024 C C . PHE A 1 368 ? 6.299 0.113 -28.133 1.00 95.62 368 PHE A C 1
ATOM 3026 O O . PHE A 1 368 ? 6.663 -1.036 -28.395 1.00 95.62 368 PHE A O 1
ATOM 3033 N N . MET A 1 369 ? 5.028 0.397 -27.819 1.00 93.44 369 MET A N 1
ATOM 3034 C CA . MET A 1 369 ? 3.998 -0.629 -27.643 1.00 93.44 369 MET A CA 1
ATOM 3035 C C . MET A 1 369 ? 3.869 -1.547 -28.864 1.00 93.44 369 MET A C 1
ATOM 3037 O O . MET A 1 369 ? 3.686 -2.746 -28.690 1.00 93.44 369 MET A O 1
ATOM 3041 N N . ASP A 1 370 ? 4.020 -1.043 -30.085 1.00 94.31 370 ASP A N 1
ATOM 3042 C CA . ASP A 1 370 ? 3.886 -1.855 -31.304 1.00 94.31 370 ASP A CA 1
ATOM 3043 C C . ASP A 1 370 ? 5.190 -2.552 -31.735 1.00 94.31 370 ASP A C 1
ATOM 3045 O O . ASP A 1 370 ? 5.177 -3.468 -32.559 1.00 94.31 370 ASP A O 1
ATOM 3049 N N . GLU A 1 371 ? 6.323 -2.169 -31.148 1.00 95.56 371 GLU A N 1
ATOM 3050 C CA . GLU A 1 371 ? 7.661 -2.584 -31.589 1.00 95.56 371 GLU A CA 1
ATOM 3051 C C . GLU A 1 371 ? 8.271 -3.676 -30.704 1.00 95.56 371 GLU A C 1
ATOM 3053 O O . GLU A 1 371 ? 9.088 -4.471 -31.179 1.00 95.56 371 GLU A O 1
ATOM 3058 N N . MET A 1 372 ? 7.852 -3.755 -29.436 1.00 95.62 372 MET A N 1
ATOM 3059 C CA . MET A 1 372 ? 8.368 -4.720 -28.465 1.00 95.62 372 MET A CA 1
ATOM 3060 C C . MET A 1 372 ? 7.272 -5.382 -27.620 1.00 95.62 372 MET A C 1
ATOM 3062 O O . MET A 1 372 ? 6.172 -4.863 -27.426 1.00 95.62 372 MET A O 1
ATOM 3066 N N . ASP A 1 373 ? 7.588 -6.562 -27.101 1.00 96.62 373 ASP A N 1
ATOM 3067 C CA . ASP A 1 373 ? 6.768 -7.319 -26.161 1.00 96.62 373 ASP A CA 1
ATOM 3068 C C . ASP A 1 373 ? 6.967 -6.819 -24.725 1.00 96.62 373 ASP A C 1
ATOM 3070 O O . ASP A 1 373 ? 6.009 -6.719 -23.956 1.00 96.62 373 ASP A O 1
ATOM 3074 N N . PHE A 1 374 ? 8.213 -6.499 -24.368 1.00 97.50 374 PHE A N 1
ATOM 3075 C CA . PHE A 1 374 ? 8.618 -6.023 -23.047 1.00 97.50 374 PHE A CA 1
ATOM 3076 C C . PHE A 1 374 ? 9.954 -5.263 -23.115 1.00 97.50 374 PHE A C 1
ATOM 3078 O O . PHE A 1 374 ? 10.648 -5.279 -24.133 1.00 97.50 374 PHE A O 1
ATOM 3085 N N . VAL A 1 375 ? 10.327 -4.609 -22.016 1.00 98.06 375 VAL A N 1
ATOM 3086 C CA . VAL A 1 375 ? 11.614 -3.928 -21.834 1.00 98.06 375 VAL A CA 1
ATOM 3087 C C . VAL A 1 375 ? 12.392 -4.527 -20.663 1.00 98.06 375 VAL A C 1
ATOM 3089 O O . VAL A 1 375 ? 11.814 -4.904 -19.640 1.00 98.06 375 VAL A O 1
ATOM 3092 N N . VAL A 1 376 ? 13.712 -4.586 -20.818 1.00 97.69 376 VAL A N 1
ATOM 3093 C CA . VAL A 1 376 ? 14.697 -4.976 -19.809 1.00 97.69 376 VAL A CA 1
ATOM 3094 C C . VAL A 1 376 ? 15.483 -3.740 -19.386 1.00 97.69 376 VAL A C 1
ATOM 3096 O O . VAL A 1 376 ? 16.173 -3.108 -20.188 1.00 97.69 376 VAL A O 1
ATOM 3099 N N . LEU A 1 377 ? 15.375 -3.399 -18.108 1.00 97.94 377 LEU A N 1
ATOM 3100 C CA . LEU A 1 377 ? 16.053 -2.284 -17.460 1.00 97.94 377 LEU A CA 1
ATOM 3101 C C . LEU A 1 377 ? 17.219 -2.839 -16.640 1.00 97.94 377 LEU A C 1
ATOM 3103 O O . LEU A 1 377 ? 16.998 -3.524 -15.644 1.00 97.94 377 LEU A O 1
ATOM 3107 N N . ILE A 1 378 ? 18.453 -2.571 -17.060 1.00 96.94 378 ILE A N 1
ATOM 3108 C CA . ILE A 1 378 ? 19.666 -3.100 -16.425 1.00 96.94 378 ILE A CA 1
ATOM 3109 C C . ILE A 1 378 ? 20.223 -2.078 -15.434 1.00 96.94 378 ILE A C 1
ATOM 3111 O O . ILE A 1 378 ? 20.671 -1.003 -15.835 1.00 96.94 378 ILE A O 1
ATOM 3115 N N . ASP A 1 379 ? 20.280 -2.443 -14.156 1.00 95.44 379 ASP A N 1
ATOM 3116 C CA . ASP A 1 379 ? 21.077 -1.741 -13.154 1.00 95.44 379 ASP A CA 1
ATOM 3117 C C . ASP A 1 379 ? 22.379 -2.512 -12.919 1.00 95.44 379 ASP A C 1
ATOM 3119 O O . ASP A 1 379 ? 22.472 -3.451 -12.122 1.00 95.44 379 ASP A O 1
ATOM 3123 N N . ALA A 1 380 ? 23.410 -2.098 -13.654 1.00 91.75 380 ALA A N 1
ATOM 3124 C CA . ALA A 1 380 ? 24.734 -2.695 -13.560 1.00 91.75 380 ALA A CA 1
ATOM 3125 C C . ALA A 1 380 ? 25.387 -2.469 -12.184 1.00 91.75 380 ALA A C 1
ATOM 3127 O O . ALA A 1 380 ? 26.192 -3.296 -11.759 1.00 91.75 380 ALA A O 1
ATOM 3128 N N . GLY A 1 381 ? 25.035 -1.384 -11.483 1.00 92.06 381 GLY A N 1
ATOM 3129 C CA . GLY A 1 381 ? 25.593 -1.053 -10.172 1.00 92.06 381 GLY A CA 1
ATOM 3130 C C . GLY A 1 381 ? 25.122 -2.025 -9.096 1.00 92.06 381 GLY A C 1
ATOM 3131 O O . GLY A 1 381 ? 25.938 -2.554 -8.342 1.00 92.06 381 GLY A O 1
ATOM 3132 N N . SER A 1 382 ? 23.820 -2.324 -9.070 1.00 92.56 382 SER A N 1
ATOM 3133 C CA . SER A 1 382 ? 23.255 -3.320 -8.147 1.00 92.56 382 SER A CA 1
ATOM 3134 C C . SER A 1 382 ? 23.313 -4.761 -8.666 1.00 92.56 382 SER A C 1
ATOM 3136 O O . SER A 1 382 ? 22.932 -5.681 -7.941 1.00 92.56 382 SER A O 1
ATOM 3138 N N . LYS A 1 383 ? 23.813 -4.975 -9.893 1.00 94.44 383 LYS A N 1
ATOM 3139 C CA . LYS A 1 383 ? 23.834 -6.271 -10.597 1.00 94.44 383 LYS A CA 1
ATOM 3140 C C . LYS A 1 383 ? 22.443 -6.908 -10.675 1.00 94.44 383 LYS A C 1
ATOM 3142 O O . LYS A 1 383 ? 22.278 -8.110 -10.454 1.00 94.44 383 LYS A O 1
ATOM 3147 N N . LYS A 1 384 ? 21.432 -6.102 -10.993 1.00 95.75 384 LYS A N 1
ATOM 3148 C CA . LYS A 1 384 ? 20.036 -6.532 -11.139 1.00 95.75 384 LYS A CA 1
ATOM 3149 C C . LYS A 1 384 ? 19.467 -6.055 -12.465 1.00 95.75 384 LYS A C 1
ATOM 3151 O O . LYS A 1 384 ? 19.946 -5.093 -13.063 1.00 95.75 384 LYS A O 1
ATOM 3156 N N . MET A 1 385 ? 18.409 -6.717 -12.907 1.00 95.88 385 MET A N 1
ATOM 3157 C CA . MET A 1 385 ? 17.603 -6.260 -14.026 1.00 95.88 385 MET A CA 1
ATOM 3158 C C . MET A 1 385 ? 16.124 -6.332 -13.681 1.00 95.88 385 MET A C 1
ATOM 3160 O O . MET A 1 385 ? 15.674 -7.262 -13.008 1.00 95.88 385 MET A O 1
ATOM 3164 N N . SER A 1 386 ? 15.374 -5.377 -14.210 1.00 97.06 386 SER A N 1
ATOM 3165 C CA . SER A 1 386 ? 13.923 -5.303 -14.113 1.00 97.06 386 SER A CA 1
ATOM 3166 C C . SER A 1 386 ? 13.310 -5.555 -15.484 1.00 97.06 386 SER A C 1
ATOM 3168 O O . SER A 1 386 ? 13.736 -4.968 -16.474 1.00 97.06 386 SER A O 1
ATOM 3170 N N . LEU A 1 387 ? 12.303 -6.420 -15.548 1.00 97.31 387 LEU A N 1
ATOM 3171 C CA . LEU A 1 387 ? 11.510 -6.666 -16.746 1.00 97.31 387 LEU A CA 1
ATOM 3172 C C . LEU A 1 387 ? 10.145 -6.006 -16.566 1.00 97.31 387 LEU A C 1
ATOM 3174 O O . LEU A 1 387 ? 9.519 -6.117 -15.505 1.00 97.31 387 LEU A O 1
ATOM 3178 N N . ARG A 1 388 ? 9.683 -5.301 -17.596 1.00 96.50 388 ARG A N 1
ATOM 3179 C CA . ARG A 1 388 ? 8.388 -4.610 -17.606 1.00 96.50 388 ARG A CA 1
ATOM 3180 C C . ARG A 1 388 ? 7.717 -4.817 -18.952 1.00 96.50 388 ARG A C 1
ATOM 3182 O O . ARG A 1 388 ? 8.384 -4.751 -19.980 1.00 96.50 388 ARG A O 1
ATOM 3189 N N . ARG A 1 389 ? 6.406 -5.037 -18.956 1.00 95.38 389 ARG A N 1
ATOM 3190 C CA . ARG A 1 389 ? 5.598 -5.049 -20.182 1.00 95.38 389 ARG A CA 1
ATOM 3191 C C . ARG A 1 389 ? 4.412 -4.107 -20.066 1.00 95.38 389 ARG A C 1
ATOM 3193 O O . ARG A 1 389 ? 3.952 -3.812 -18.967 1.00 95.38 389 ARG A O 1
ATOM 3200 N N . HIS A 1 390 ? 3.861 -3.712 -21.209 1.00 93.25 390 HIS A N 1
ATOM 3201 C CA . HIS A 1 390 ? 2.594 -2.991 -21.230 1.00 93.25 390 HIS A CA 1
ATOM 3202 C C . HIS A 1 390 ? 1.428 -3.893 -20.778 1.00 93.25 390 HIS A C 1
ATOM 3204 O O . HIS A 1 390 ? 1.415 -5.091 -21.084 1.00 93.25 390 HIS A O 1
ATOM 3210 N N . LYS A 1 391 ? 0.415 -3.336 -20.095 1.00 83.31 391 LYS A N 1
ATOM 3211 C CA . LYS A 1 391 ? -0.722 -4.098 -19.530 1.00 83.31 391 LYS A CA 1
ATOM 3212 C C . LYS A 1 391 ? -1.506 -4.917 -20.566 1.00 83.31 391 LYS A C 1
ATOM 3214 O O . LYS A 1 391 ? -1.944 -6.021 -20.258 1.00 83.31 391 LYS A O 1
ATOM 3219 N N . HIS A 1 392 ? -1.584 -4.440 -21.809 1.00 87.06 392 HIS A N 1
ATOM 3220 C CA . HIS A 1 392 ? -2.273 -5.127 -22.914 1.00 87.06 392 HIS A CA 1
ATOM 3221 C C . HIS A 1 392 ? -1.418 -6.159 -23.665 1.00 87.06 392 HIS A C 1
ATOM 3223 O O . HIS A 1 392 ? -1.908 -6.810 -24.584 1.00 87.06 392 HIS A O 1
ATOM 3229 N N . LYS A 1 393 ? -0.140 -6.330 -23.303 1.00 91.44 393 LYS A N 1
ATOM 3230 C CA . LYS A 1 393 ? 0.713 -7.358 -23.911 1.00 91.44 393 LYS A CA 1
ATOM 3231 C C . LYS A 1 393 ? 0.489 -8.713 -23.229 1.00 91.44 393 LYS A C 1
ATOM 3233 O O . LYS A 1 393 ? 0.496 -8.769 -22.002 1.00 91.44 393 LYS A O 1
ATOM 3238 N N . PRO A 1 394 ? 0.365 -9.816 -23.986 1.00 92.75 394 PRO A N 1
ATOM 3239 C CA . PRO A 1 394 ? 0.096 -11.139 -23.418 1.00 92.75 394 PRO A CA 1
ATOM 3240 C C . PRO A 1 394 ? 1.337 -11.824 -22.819 1.00 92.75 394 PRO A C 1
ATOM 3242 O O . PRO A 1 394 ? 1.220 -12.902 -22.242 1.00 92.75 394 PRO A O 1
ATOM 3245 N N . VAL A 1 395 ? 2.540 -11.259 -22.982 1.00 93.75 395 VAL A N 1
ATOM 3246 C CA . VAL A 1 395 ? 3.776 -11.853 -22.447 1.00 93.75 395 VAL A CA 1
ATOM 3247 C C . VAL A 1 395 ? 3.764 -11.874 -20.915 1.00 93.75 395 VAL A C 1
ATOM 3249 O O . VAL A 1 395 ? 3.316 -10.931 -20.274 1.00 93.75 395 VAL A O 1
ATOM 3252 N N . ASN A 1 396 ? 4.267 -12.945 -20.305 1.00 94.50 396 ASN A N 1
ATOM 3253 C CA . ASN A 1 396 ? 4.407 -13.037 -18.854 1.00 94.50 396 ASN A CA 1
ATOM 3254 C C . ASN A 1 396 ? 5.877 -12.834 -18.472 1.00 94.50 396 ASN A C 1
ATOM 3256 O O . ASN A 1 396 ? 6.672 -13.773 -18.516 1.00 94.50 396 ASN A O 1
ATOM 3260 N N . VAL A 1 397 ? 6.245 -11.608 -18.092 1.00 95.62 397 VAL A N 1
ATOM 3261 C CA . VAL A 1 397 ? 7.640 -11.303 -17.724 1.00 95.62 397 VAL A CA 1
ATOM 3262 C C . VAL A 1 397 ? 8.051 -11.924 -16.387 1.00 95.62 397 VAL A C 1
ATOM 3264 O O . VAL A 1 397 ? 9.237 -12.163 -16.173 1.00 95.62 397 VAL A O 1
ATOM 3267 N N . GLY A 1 398 ? 7.088 -12.236 -15.512 1.00 94.25 398 GLY A N 1
ATOM 3268 C CA . GLY A 1 398 ? 7.320 -12.973 -14.267 1.00 94.25 398 GLY A CA 1
ATOM 3269 C C . GLY A 1 398 ? 7.825 -14.389 -14.525 1.00 94.25 398 GLY A C 1
ATOM 3270 O O . GLY A 1 398 ? 8.822 -14.803 -13.938 1.00 94.25 398 GLY A O 1
ATOM 3271 N N . ALA A 1 399 ? 7.205 -15.096 -15.472 1.00 93.69 399 ALA A N 1
ATOM 3272 C CA . ALA A 1 399 ? 7.640 -16.428 -15.890 1.00 93.69 399 ALA A CA 1
ATOM 3273 C C . ALA A 1 399 ? 9.040 -16.404 -16.531 1.00 93.69 399 ALA A C 1
ATOM 3275 O O . ALA A 1 399 ? 9.876 -17.254 -16.216 1.00 93.69 399 ALA A O 1
ATOM 3276 N N . ILE A 1 400 ? 9.325 -15.397 -17.369 1.00 94.75 400 ILE A N 1
ATOM 3277 C CA . ILE A 1 400 ? 10.664 -15.195 -17.947 1.00 94.75 400 ILE A CA 1
ATOM 3278 C C . ILE A 1 400 ? 11.686 -15.003 -16.822 1.00 94.75 400 ILE A C 1
ATOM 3280 O O . ILE A 1 400 ? 12.666 -15.743 -16.754 1.00 94.75 400 ILE A O 1
ATOM 3284 N N . ALA A 1 401 ? 11.438 -14.071 -15.898 1.00 95.25 401 ALA A N 1
ATOM 3285 C CA . ALA A 1 401 ? 12.338 -13.800 -14.780 1.00 95.25 401 ALA A CA 1
ATOM 3286 C C . ALA A 1 401 ? 12.560 -15.032 -13.888 1.00 95.25 401 ALA A C 1
ATOM 3288 O O . ALA A 1 401 ? 13.695 -15.281 -13.484 1.00 95.25 401 ALA A O 1
ATOM 3289 N N . LEU A 1 402 ? 11.522 -15.834 -13.632 1.00 93.31 402 LEU A N 1
ATOM 3290 C CA . LEU A 1 402 ? 11.628 -17.074 -12.859 1.00 93.31 402 LEU A CA 1
ATOM 3291 C C . LEU A 1 402 ? 12.626 -18.056 -13.493 1.00 93.31 402 LEU A C 1
ATOM 3293 O O . LEU A 1 402 ? 13.507 -18.574 -12.809 1.00 93.31 402 LEU A O 1
ATOM 3297 N N . SER A 1 403 ? 12.577 -18.231 -14.819 1.00 91.06 403 SER A N 1
ATOM 3298 C CA . SER A 1 403 ? 13.528 -19.080 -15.564 1.00 91.06 403 SER A CA 1
ATOM 3299 C C . SER A 1 403 ? 14.984 -18.571 -15.546 1.00 91.06 403 SER A C 1
ATOM 3301 O O . SER A 1 403 ? 15.926 -19.282 -15.928 1.00 91.06 403 SER A O 1
ATOM 3303 N N . LEU A 1 404 ? 15.179 -17.328 -15.099 1.00 92.56 404 LEU A N 1
ATOM 3304 C CA . LEU A 1 404 ? 16.459 -16.631 -14.996 1.00 92.56 404 LEU A CA 1
ATOM 3305 C C . LEU A 1 404 ? 16.948 -16.495 -13.541 1.00 92.56 404 LEU A C 1
ATOM 3307 O O . LEU A 1 404 ? 17.949 -15.821 -13.294 1.00 92.56 404 LEU A O 1
ATOM 3311 N N . GLY A 1 405 ? 16.277 -17.149 -12.584 1.00 91.25 405 GLY A N 1
ATOM 3312 C CA . GLY A 1 405 ? 16.616 -17.086 -11.157 1.00 91.25 405 GLY A CA 1
ATOM 3313 C C . GLY A 1 405 ? 16.096 -15.828 -10.455 1.00 91.25 405 GLY A C 1
ATOM 3314 O O . GLY A 1 405 ? 16.663 -15.401 -9.452 1.00 91.25 405 GLY A O 1
ATOM 3315 N N . GLY A 1 406 ? 15.064 -15.202 -11.016 1.00 93.69 406 GLY A N 1
ATOM 3316 C CA . GLY A 1 406 ? 14.331 -14.084 -10.435 1.00 93.69 406 GLY A CA 1
ATOM 3317 C C . GLY A 1 406 ? 12.874 -14.435 -10.140 1.00 93.69 406 GLY A C 1
ATOM 3318 O O . GLY A 1 406 ? 12.538 -15.585 -9.872 1.00 93.69 406 GLY A O 1
ATOM 3319 N N . GLY A 1 407 ? 11.998 -13.437 -10.211 1.00 91.38 407 GLY A N 1
ATOM 3320 C CA . GLY A 1 407 ? 10.561 -13.606 -10.005 1.00 91.38 407 GLY A CA 1
ATOM 3321 C C . GLY A 1 407 ? 9.789 -12.297 -10.154 1.00 91.38 407 GLY A C 1
ATOM 3322 O O . GLY A 1 407 ? 10.368 -11.239 -10.417 1.00 91.38 407 GLY A O 1
ATOM 3323 N N . GLY A 1 408 ? 8.467 -12.368 -10.007 1.00 89.00 408 GLY A N 1
ATOM 3324 C CA . GLY A 1 408 ? 7.583 -11.204 -10.042 1.00 89.00 408 GLY A CA 1
ATOM 3325 C C . GLY A 1 408 ? 6.204 -11.506 -10.616 1.00 89.00 408 GLY A C 1
ATOM 3326 O O . GLY A 1 408 ? 5.853 -12.657 -10.874 1.00 89.00 408 GLY A O 1
ATOM 3327 N N . ARG A 1 409 ? 5.423 -10.446 -10.829 1.00 88.06 409 ARG A N 1
ATOM 3328 C CA . ARG A 1 409 ? 4.070 -10.506 -11.391 1.00 88.06 409 ARG A CA 1
ATOM 3329 C C . ARG A 1 409 ? 4.120 -10.599 -12.927 1.00 88.06 409 ARG A C 1
ATOM 3331 O O . ARG A 1 409 ? 5.122 -10.226 -13.544 1.00 88.06 409 ARG A O 1
ATOM 3338 N N . PRO A 1 410 ? 3.025 -11.006 -13.597 1.00 92.12 410 PRO A N 1
ATOM 3339 C CA . PRO A 1 410 ? 3.009 -11.146 -15.055 1.00 92.12 410 PRO A CA 1
ATOM 3340 C C . PRO A 1 410 ? 3.381 -9.893 -15.859 1.00 92.12 410 PRO A C 1
ATOM 3342 O O . PRO A 1 410 ? 3.822 -10.024 -17.001 1.00 92.12 410 PRO A O 1
ATOM 3345 N N . ALA A 1 411 ? 3.194 -8.695 -15.293 1.00 91.38 411 ALA A N 1
ATOM 3346 C CA . ALA A 1 411 ? 3.514 -7.418 -15.936 1.00 91.38 411 ALA A CA 1
ATOM 3347 C C . ALA A 1 411 ? 4.856 -6.800 -15.494 1.00 91.38 411 ALA A C 1
ATOM 3349 O O . ALA A 1 411 ? 5.410 -5.952 -16.197 1.00 91.38 411 ALA A O 1
ATOM 3350 N N . THR A 1 412 ? 5.389 -7.222 -14.346 1.00 92.56 412 THR A N 1
ATOM 3351 C CA . THR A 1 412 ? 6.553 -6.611 -13.700 1.00 92.56 412 THR A CA 1
ATOM 3352 C C . THR A 1 412 ? 7.347 -7.659 -12.935 1.00 92.56 412 THR A C 1
ATOM 3354 O O . THR A 1 412 ? 6.817 -8.344 -12.062 1.00 92.56 412 THR A O 1
ATOM 3357 N N . ALA A 1 413 ? 8.626 -7.798 -13.264 1.00 95.38 413 ALA A N 1
ATOM 3358 C CA . ALA A 1 413 ? 9.492 -8.789 -12.649 1.00 95.38 413 ALA A CA 1
ATOM 3359 C C . ALA A 1 413 ? 10.924 -8.281 -12.499 1.00 95.38 413 ALA A C 1
ATOM 3361 O O . ALA A 1 413 ? 11.294 -7.249 -13.065 1.00 95.38 413 ALA A O 1
ATOM 3362 N N . GLY A 1 414 ? 11.730 -9.004 -11.731 1.00 95.38 414 GLY A N 1
ATOM 3363 C CA . GLY A 1 414 ? 13.145 -8.715 -11.542 1.00 95.38 414 GLY A CA 1
ATOM 3364 C C . GLY A 1 414 ? 13.966 -9.993 -11.471 1.00 95.38 414 GLY A C 1
ATOM 3365 O O . GLY A 1 414 ? 13.481 -11.031 -11.027 1.00 95.38 414 GLY A O 1
ATOM 3366 N N . CYS A 1 415 ? 15.214 -9.928 -11.921 1.00 95.12 415 CYS A N 1
ATOM 3367 C CA . CYS A 1 415 ? 16.159 -11.038 -11.844 1.00 95.12 415 CYS A CA 1
ATOM 3368 C C . CYS A 1 415 ? 17.600 -10.527 -11.669 1.00 95.12 415 CYS A C 1
ATOM 3370 O O . CYS A 1 415 ? 17.892 -9.364 -11.971 1.00 95.12 415 CYS A O 1
ATOM 3372 N N . PRO A 1 416 ? 18.514 -11.359 -11.145 1.00 96.06 416 PRO A N 1
ATOM 3373 C CA . PRO A 1 416 ? 19.920 -10.990 -11.022 1.00 96.06 416 PRO A CA 1
ATOM 3374 C C . PRO A 1 416 ? 20.608 -10.872 -12.392 1.00 96.06 416 PRO A C 1
ATOM 3376 O O . PRO A 1 416 ? 20.306 -11.607 -13.336 1.00 96.06 416 PRO A O 1
ATOM 3379 N N . LEU A 1 417 ? 21.596 -9.980 -12.481 1.00 94.50 417 LEU A N 1
ATOM 3380 C CA . LEU A 1 417 ? 22.538 -9.908 -13.598 1.00 94.50 417 LEU A CA 1
ATOM 3381 C C . LEU A 1 417 ? 23.686 -10.907 -13.352 1.00 94.50 417 LEU A C 1
ATOM 3383 O O . LEU A 1 417 ? 24.727 -10.556 -12.799 1.00 94.50 417 LEU A O 1
ATOM 3387 N N . ASN A 1 418 ? 23.453 -12.171 -13.707 1.00 92.00 418 ASN A N 1
ATOM 3388 C CA . ASN A 1 418 ? 24.407 -13.281 -13.650 1.00 92.00 418 ASN A CA 1
ATOM 3389 C C . ASN A 1 418 ? 24.950 -13.599 -15.059 1.00 92.00 418 ASN A C 1
ATOM 3391 O O . ASN A 1 418 ? 24.549 -12.968 -16.032 1.00 92.00 418 ASN A O 1
ATOM 3395 N N . GLU A 1 419 ? 25.844 -14.582 -15.193 1.00 92.31 419 GLU A N 1
ATOM 3396 C CA . GLU A 1 419 ? 26.435 -14.931 -16.499 1.00 92.31 419 GLU A CA 1
ATOM 3397 C C . GLU A 1 419 ? 25.383 -15.305 -17.556 1.00 92.31 419 GLU A C 1
ATOM 3399 O O . GLU A 1 419 ? 25.470 -14.861 -18.700 1.00 92.31 419 GLU A O 1
ATOM 3404 N N . LYS A 1 420 ? 24.335 -16.049 -17.171 1.00 91.94 420 LYS A N 1
ATOM 3405 C CA . LYS A 1 420 ? 23.246 -16.429 -18.085 1.00 91.94 420 LYS A CA 1
ATOM 3406 C C . LYS A 1 420 ? 22.508 -15.193 -18.598 1.00 91.94 420 LYS A C 1
ATOM 3408 O O . LYS A 1 420 ? 22.290 -15.054 -19.797 1.00 91.94 420 LYS A O 1
ATOM 3413 N N . THR A 1 421 ? 22.107 -14.295 -17.703 1.00 93.81 421 THR A N 1
ATOM 3414 C CA . THR A 1 421 ? 21.346 -13.104 -18.091 1.00 93.81 421 THR A CA 1
ATOM 3415 C C . THR A 1 421 ? 22.197 -12.064 -18.807 1.00 93.81 421 THR A C 1
ATOM 3417 O O . THR A 1 421 ? 21.728 -11.424 -19.746 1.00 93.81 421 THR A O 1
ATOM 3420 N N . LYS A 1 422 ? 23.470 -11.943 -18.436 1.00 92.81 422 LYS A N 1
ATOM 3421 C CA . LYS A 1 422 ? 24.454 -11.133 -19.149 1.00 92.81 422 LYS A CA 1
ATOM 3422 C C . LYS A 1 422 ? 24.574 -11.566 -20.613 1.00 92.81 422 LYS A C 1
ATOM 3424 O O . LYS A 1 422 ? 24.439 -10.722 -21.494 1.00 92.81 422 LYS A O 1
ATOM 3429 N N . HIS A 1 423 ? 24.714 -12.865 -20.869 1.00 91.88 423 HIS A N 1
ATOM 3430 C CA . HIS A 1 423 ? 24.790 -13.398 -22.229 1.00 91.88 423 HIS A CA 1
ATOM 3431 C C . HIS A 1 423 ? 23.532 -13.101 -23.064 1.00 91.88 423 HIS A C 1
ATOM 3433 O O . HIS A 1 423 ? 23.622 -12.821 -24.255 1.00 91.88 423 HIS A O 1
ATOM 3439 N N . LEU A 1 424 ? 22.346 -13.129 -22.448 1.00 92.25 424 LEU A N 1
ATOM 3440 C CA . LEU A 1 424 ? 21.077 -12.890 -23.150 1.00 92.25 424 LEU A CA 1
ATOM 3441 C C . LEU A 1 424 ? 20.798 -11.410 -23.447 1.00 92.25 424 LEU A C 1
ATOM 3443 O O . LEU A 1 424 ? 20.224 -11.087 -24.488 1.00 92.25 424 LEU A O 1
ATOM 3447 N N . PHE A 1 425 ? 21.150 -10.511 -22.525 1.00 93.69 425 PHE A N 1
ATOM 3448 C CA . PHE A 1 425 ? 20.683 -9.120 -22.569 1.00 93.69 425 PHE A CA 1
ATOM 3449 C C . PHE A 1 425 ? 21.798 -8.086 -22.694 1.00 93.69 425 PHE A C 1
ATOM 3451 O O . PHE A 1 425 ? 21.555 -7.014 -23.241 1.00 93.69 425 PHE A O 1
ATOM 3458 N N . LEU A 1 426 ? 23.000 -8.375 -22.190 1.00 91.44 426 LEU A N 1
ATOM 3459 C CA . LEU A 1 426 ? 24.111 -7.425 -22.170 1.00 91.44 426 LEU A CA 1
ATOM 3460 C C . LEU A 1 426 ? 25.075 -7.648 -23.331 1.00 91.44 426 LEU A C 1
ATOM 3462 O O . LEU A 1 426 ? 25.392 -6.697 -24.039 1.00 91.44 426 LEU A O 1
ATOM 3466 N N . ASP A 1 427 ? 25.525 -8.884 -23.537 1.00 91.38 427 ASP A N 1
ATOM 3467 C CA . ASP A 1 427 ? 26.513 -9.209 -24.568 1.00 91.38 427 ASP A CA 1
ATOM 3468 C C . ASP A 1 427 ? 26.061 -8.777 -25.978 1.00 91.38 427 ASP A C 1
ATOM 3470 O O . ASP A 1 427 ? 26.873 -8.167 -26.674 1.00 91.38 427 ASP A O 1
ATOM 3474 N N . PRO A 1 428 ? 24.778 -8.923 -26.387 1.00 89.62 428 PRO A N 1
ATOM 3475 C CA . PRO A 1 428 ? 24.306 -8.414 -27.680 1.00 89.62 428 PRO A CA 1
ATOM 3476 C C . PRO A 1 428 ? 24.455 -6.896 -27.865 1.00 89.62 428 PRO A C 1
ATOM 3478 O O . PRO A 1 428 ? 24.451 -6.413 -28.994 1.00 89.62 428 PRO A O 1
ATOM 3481 N N . LEU A 1 429 ? 24.584 -6.128 -26.777 1.00 86.94 429 LEU A N 1
ATOM 3482 C CA . LEU A 1 429 ? 24.807 -4.680 -26.833 1.00 86.94 429 LEU A CA 1
ATOM 3483 C C . LEU A 1 429 ? 26.275 -4.312 -27.075 1.00 86.94 429 LEU A C 1
ATOM 3485 O O . LEU A 1 429 ? 26.556 -3.161 -27.402 1.00 86.94 429 LEU A O 1
ATOM 3489 N N . LEU A 1 430 ? 27.198 -5.257 -26.882 1.00 82.31 430 LEU A N 1
ATOM 3490 C CA . LEU A 1 430 ? 28.646 -5.048 -26.972 1.00 82.31 430 LEU A CA 1
ATOM 3491 C C . LEU A 1 430 ? 29.237 -5.485 -28.321 1.00 82.31 430 LEU A C 1
ATOM 3493 O O . LEU A 1 430 ? 30.413 -5.245 -28.564 1.00 82.31 430 LEU A O 1
ATOM 3497 N N . VAL A 1 431 ? 28.444 -6.105 -29.202 1.00 73.25 431 VAL A N 1
ATOM 3498 C CA . VAL A 1 431 ? 28.883 -6.608 -30.523 1.00 73.25 431 VAL A CA 1
ATOM 3499 C C . VAL A 1 431 ? 28.892 -5.495 -31.594 1.00 73.25 431 VAL A C 1
ATOM 3501 O O . VAL A 1 431 ? 28.714 -5.761 -32.778 1.00 73.25 431 VAL A O 1
ATOM 3504 N N . PHE A 1 432 ? 29.095 -4.235 -31.194 1.00 50.84 432 PHE A N 1
ATOM 3505 C CA . PHE A 1 432 ? 29.147 -3.083 -32.104 1.00 50.84 432 PHE A CA 1
ATOM 3506 C C . PHE A 1 432 ? 30.551 -2.505 -32.235 1.00 50.84 432 PHE A C 1
ATOM 3508 O O . PHE A 1 432 ? 31.168 -2.213 -31.185 1.00 50.84 432 PHE A O 1
#

Organism: Paenibacillus polymyxa (strain SC2) (NCBI:txid886882)